Protein AF-A0A1Z4RNC1-F1 (afdb_monomer_lite)

Structure (mmCIF, N/CA/C/O backbone):
data_AF-A0A1Z4RNC1-F1
#
_entry.id   AF-A0A1Z4RNC1-F1
#
loop_
_atom_site.group_PDB
_atom_site.id
_atom_site.type_symbol
_atom_site.label_atom_id
_atom_site.label_alt_id
_atom_site.label_comp_id
_atom_site.label_asym_id
_atom_site.label_entity_id
_atom_site.label_seq_id
_atom_site.pdbx_PDB_ins_code
_atom_site.Cartn_x
_atom_site.Cartn_y
_atom_site.Cartn_z
_atom_site.occupancy
_atom_site.B_iso_or_equiv
_atom_site.auth_seq_id
_atom_site.auth_comp_id
_atom_site.auth_asym_id
_atom_site.auth_atom_id
_atom_site.pdbx_PDB_model_num
ATOM 1 N N . MET A 1 1 ? 7.134 10.593 -22.546 1.00 55.72 1 MET A N 1
ATOM 2 C CA . MET A 1 1 ? 6.999 10.115 -21.154 1.00 55.72 1 MET A CA 1
ATOM 3 C C . MET A 1 1 ? 7.869 8.887 -21.019 1.00 55.72 1 MET A C 1
ATOM 5 O O . MET A 1 1 ? 7.686 7.986 -21.822 1.00 55.72 1 MET A O 1
ATOM 9 N N . THR A 1 2 ? 8.815 8.852 -20.086 1.00 71.69 2 THR A N 1
ATOM 10 C CA . THR A 1 2 ? 9.610 7.640 -19.848 1.00 71.69 2 THR A CA 1
ATOM 11 C C . THR A 1 2 ? 8.917 6.781 -18.797 1.00 71.69 2 THR A C 1
ATOM 13 O O . THR A 1 2 ? 8.315 7.308 -17.857 1.00 71.69 2 THR A O 1
ATOM 16 N N . ALA A 1 3 ? 8.997 5.459 -18.948 1.00 84.75 3 ALA A N 1
ATOM 17 C CA . ALA A 1 3 ? 8.513 4.508 -17.950 1.00 84.75 3 ALA A CA 1
ATOM 18 C C . ALA A 1 3 ? 9.068 4.818 -16.542 1.00 84.75 3 ALA A C 1
ATOM 20 O O . ALA A 1 3 ? 8.353 4.710 -15.548 1.00 84.75 3 ALA A O 1
ATOM 21 N N . LEU A 1 4 ? 10.300 5.339 -16.474 1.00 86.44 4 LEU A N 1
ATOM 22 C CA . LEU A 1 4 ? 10.939 5.812 -15.248 1.00 86.44 4 LEU A CA 1
ATOM 23 C C . LEU A 1 4 ? 10.122 6.885 -14.504 1.00 86.44 4 LEU A C 1
ATOM 25 O O . LEU A 1 4 ? 9.945 6.787 -13.292 1.00 86.44 4 LEU A O 1
ATOM 29 N N . GLN A 1 5 ? 9.605 7.899 -15.206 1.00 84.44 5 GLN A N 1
ATOM 30 C CA . GLN A 1 5 ? 8.845 8.992 -14.581 1.00 84.44 5 GLN A CA 1
ATOM 31 C C . GLN A 1 5 ? 7.473 8.534 -14.080 1.00 84.44 5 GLN A C 1
ATOM 33 O O . GLN A 1 5 ? 7.016 8.989 -13.034 1.00 84.44 5 GLN A O 1
ATOM 38 N N . LEU A 1 6 ? 6.839 7.590 -14.780 1.00 90.00 6 LEU A N 1
ATOM 39 C CA . LEU A 1 6 ? 5.597 6.971 -14.318 1.00 90.00 6 LEU A CA 1
ATOM 40 C C . LEU A 1 6 ? 5.811 6.215 -12.999 1.00 90.00 6 LEU A C 1
ATOM 42 O O . LEU A 1 6 ? 5.040 6.385 -12.057 1.00 90.00 6 LEU A O 1
ATOM 46 N N . VAL A 1 7 ? 6.878 5.417 -12.910 1.00 92.38 7 VAL A N 1
ATOM 47 C CA . VAL A 1 7 ? 7.194 4.660 -11.690 1.00 92.38 7 VAL A CA 1
ATOM 48 C C . VAL A 1 7 ? 7.587 5.600 -10.546 1.00 92.38 7 VAL A C 1
ATOM 50 O O . VAL A 1 7 ? 7.142 5.402 -9.416 1.00 92.38 7 VAL A O 1
ATOM 53 N N . LYS A 1 8 ? 8.339 6.677 -10.825 1.00 91.38 8 LYS A N 1
ATOM 54 C CA . LYS A 1 8 ? 8.607 7.745 -9.841 1.00 91.38 8 LYS A CA 1
ATOM 55 C C . LYS A 1 8 ? 7.314 8.376 -9.326 1.00 91.38 8 LYS A C 1
ATOM 57 O O . LYS A 1 8 ? 7.165 8.536 -8.118 1.00 91.38 8 LYS A O 1
ATOM 62 N N . TYR A 1 9 ? 6.367 8.664 -10.214 1.00 91.25 9 TYR A N 1
ATOM 63 C CA . TYR A 1 9 ? 5.050 9.178 -9.846 1.00 91.25 9 TYR A CA 1
ATOM 64 C C . TYR A 1 9 ? 4.261 8.194 -8.966 1.00 91.25 9 TYR A C 1
ATOM 66 O O . TYR A 1 9 ? 3.687 8.609 -7.965 1.00 91.25 9 TYR A O 1
ATOM 74 N N . TRP A 1 10 ? 4.279 6.887 -9.240 1.00 93.69 10 TRP A N 1
ATOM 75 C CA . TRP A 1 10 ? 3.644 5.900 -8.351 1.00 93.69 10 TRP A CA 1
ATOM 76 C C . TRP A 1 10 ? 4.301 5.830 -6.967 1.00 93.69 10 TRP A C 1
ATOM 78 O O . TRP A 1 10 ? 3.616 5.689 -5.950 1.00 93.69 10 TRP A O 1
ATOM 88 N N . LEU A 1 11 ? 5.630 5.949 -6.912 1.00 93.56 11 LEU A N 1
ATOM 89 C CA . LEU A 1 11 ? 6.390 5.908 -5.664 1.00 93.56 11 LEU A CA 1
ATOM 90 C C . LEU A 1 11 ? 6.190 7.171 -4.815 1.00 93.56 11 LEU A C 1
ATOM 92 O O . LEU A 1 11 ? 5.953 7.052 -3.613 1.00 93.56 11 LEU A O 1
ATOM 96 N N . GLN A 1 12 ? 6.289 8.357 -5.421 1.00 92.44 12 GLN A N 1
ATOM 97 C CA . GLN A 1 12 ? 6.435 9.641 -4.718 1.00 92.44 12 GLN A CA 1
ATOM 98 C C . GLN A 1 12 ? 5.277 10.620 -4.940 1.00 92.44 12 GLN A C 1
ATOM 100 O O . GLN A 1 12 ? 5.100 11.536 -4.139 1.00 92.44 12 GLN A O 1
ATOM 105 N N . GLY A 1 13 ? 4.457 10.408 -5.967 1.00 89.25 13 GLY A N 1
ATOM 106 C CA . GLY A 1 13 ? 3.385 11.325 -6.339 1.00 89.25 13 GLY A CA 1
ATOM 107 C C . GLY A 1 13 ? 3.888 12.533 -7.113 1.00 89.25 13 GLY A C 1
ATOM 108 O O . GLY A 1 13 ? 4.988 12.532 -7.667 1.00 89.25 13 GLY A O 1
ATOM 109 N N . GLU A 1 14 ? 3.063 13.576 -7.161 1.00 83.06 14 GLU A N 1
ATOM 110 C CA . GLU A 1 14 ? 3.404 14.849 -7.789 1.00 83.06 14 GLU A CA 1
ATOM 111 C C . GLU A 1 14 ? 3.399 15.978 -6.749 1.00 83.06 14 GLU A C 1
ATOM 113 O O . GLU A 1 14 ? 2.433 16.157 -6.013 1.00 83.06 14 GLU A O 1
ATOM 118 N N . GLY A 1 15 ? 4.478 16.764 -6.699 1.00 75.69 15 GLY A N 1
ATOM 119 C CA . GLY A 1 15 ? 4.624 17.865 -5.743 1.00 75.69 15 GLY A CA 1
ATOM 120 C C . GLY A 1 15 ? 5.239 17.445 -4.405 1.00 75.69 15 GLY A C 1
ATOM 121 O O . GLY A 1 15 ? 5.969 16.462 -4.317 1.00 75.69 15 GLY A O 1
ATOM 122 N N . GLN A 1 16 ? 5.011 18.248 -3.362 1.00 70.25 16 GLN A N 1
ATOM 123 C CA . GLN A 1 16 ? 5.520 17.953 -2.021 1.00 70.25 16 GLN A CA 1
ATOM 124 C C . GLN A 1 16 ? 4.612 16.949 -1.313 1.00 70.25 16 GLN A C 1
ATOM 126 O O . GLN A 1 16 ? 3.403 17.157 -1.231 1.00 70.25 16 GLN A O 1
ATOM 131 N N . SER A 1 17 ? 5.210 15.900 -0.748 1.00 75.75 17 SER A N 1
ATOM 132 C CA . SER A 1 17 ? 4.499 14.944 0.097 1.00 75.75 17 SER A CA 1
ATOM 133 C C . SER A 1 17 ? 3.899 15.661 1.319 1.00 75.75 17 SER A C 1
ATOM 135 O O . SER A 1 17 ? 4.643 16.306 2.065 1.00 75.75 17 SER A O 1
ATOM 137 N N . PRO A 1 18 ? 2.576 15.584 1.542 1.00 81.69 18 PRO A N 1
ATOM 138 C CA . PRO A 1 18 ? 1.948 16.141 2.735 1.00 81.69 18 PRO A CA 1
ATOM 139 C C . PRO A 1 18 ? 2.459 15.436 3.999 1.00 81.69 18 PRO A C 1
ATOM 141 O O . PRO A 1 18 ? 2.830 14.263 3.973 1.00 81.69 18 PRO A O 1
ATOM 144 N N . ASP A 1 19 ? 2.434 16.141 5.133 1.00 87.06 19 ASP A N 1
ATOM 145 C CA . ASP A 1 19 ? 2.754 15.542 6.431 1.00 87.06 19 ASP A CA 1
ATOM 146 C C . ASP A 1 19 ? 1.786 14.378 6.719 1.00 87.06 19 ASP A C 1
ATOM 148 O O . ASP A 1 19 ? 0.560 14.540 6.685 1.00 87.06 19 ASP A O 1
ATOM 152 N N . ALA A 1 20 ? 2.338 13.203 7.036 1.00 90.00 20 ALA A N 1
ATOM 153 C CA . ALA A 1 20 ? 1.583 12.002 7.383 1.00 90.00 20 ALA A CA 1
ATOM 154 C C . ALA A 1 20 ? 0.563 12.259 8.502 1.00 90.00 20 ALA A C 1
ATOM 156 O O . ALA A 1 20 ? -0.515 11.659 8.518 1.00 90.00 20 ALA A O 1
ATOM 157 N N . LYS A 1 21 ? 0.859 13.198 9.408 1.00 89.69 21 LYS A N 1
ATOM 158 C CA . LYS A 1 21 ? -0.054 13.610 10.473 1.00 89.69 21 LYS A CA 1
ATOM 159 C C . LYS A 1 21 ? -1.316 14.288 9.939 1.00 89.69 21 LYS A C 1
ATOM 161 O O . LYS A 1 21 ? -2.395 14.044 10.469 1.00 89.69 21 LYS A O 1
ATOM 166 N N . ILE A 1 22 ? -1.212 15.086 8.876 1.00 90.75 22 ILE A N 1
ATOM 167 C CA . ILE A 1 22 ? -2.365 15.746 8.243 1.00 90.75 22 ILE A CA 1
ATOM 168 C C . ILE A 1 22 ? -3.268 14.697 7.586 1.00 90.75 22 ILE A C 1
ATOM 170 O O . ILE A 1 22 ? -4.489 14.731 7.758 1.00 90.75 22 ILE A O 1
ATOM 174 N N . ILE A 1 23 ? -2.673 13.728 6.881 1.00 91.88 23 ILE A N 1
ATOM 175 C CA . ILE A 1 23 ? -3.422 12.617 6.276 1.00 91.88 23 ILE A CA 1
ATOM 176 C C . ILE A 1 23 ? -4.114 11.788 7.368 1.00 91.88 23 ILE A C 1
ATOM 178 O O . ILE A 1 23 ? -5.298 11.463 7.241 1.00 91.88 23 ILE A O 1
ATOM 182 N N . LEU A 1 24 ? -3.402 11.484 8.460 1.00 93.12 24 LEU A N 1
ATOM 183 C CA . LEU A 1 24 ? -3.951 10.770 9.610 1.00 93.12 24 LEU A CA 1
ATOM 184 C C . LEU A 1 24 ? -5.123 11.532 10.237 1.00 93.12 24 LEU A C 1
ATOM 186 O O . LEU A 1 24 ? -6.170 10.941 10.476 1.00 93.12 24 LEU A O 1
ATOM 190 N N . GLU A 1 25 ? -4.991 12.835 10.481 1.00 90.44 25 GLU A N 1
ATOM 191 C CA . GLU A 1 25 ? -6.070 13.645 11.057 1.00 90.44 25 GLU A CA 1
ATOM 192 C C . GLU A 1 25 ? -7.312 13.666 10.159 1.00 90.44 25 GLU A C 1
ATOM 194 O O . GLU A 1 25 ? -8.425 13.490 10.660 1.00 90.44 25 GLU A O 1
ATOM 199 N N . ARG A 1 26 ? -7.138 13.782 8.835 1.00 90.31 26 ARG A N 1
ATOM 200 C CA . ARG A 1 26 ? -8.243 13.688 7.867 1.00 90.31 26 ARG A CA 1
ATOM 201 C C . ARG A 1 26 ? -8.970 12.346 7.954 1.00 90.31 26 ARG A C 1
ATOM 203 O O . ARG A 1 26 ? -10.198 12.323 7.879 1.00 90.31 26 ARG A O 1
ATOM 210 N N . PHE A 1 27 ? -8.229 11.252 8.117 1.00 91.94 27 PHE A N 1
ATOM 211 C CA . PHE A 1 27 ? -8.802 9.920 8.300 1.00 91.94 27 PHE A CA 1
ATOM 212 C C . PHE A 1 27 ? -9.536 9.793 9.642 1.00 91.94 27 PHE A C 1
ATOM 214 O O . PHE A 1 27 ? -10.703 9.412 9.682 1.00 91.94 27 PHE A O 1
ATOM 221 N N . LEU A 1 28 ? -8.893 10.177 10.747 1.00 89.44 28 LEU A N 1
ATOM 222 C CA . LEU A 1 28 ? -9.447 10.023 12.095 1.00 89.44 28 LEU A CA 1
ATOM 223 C C . LEU A 1 28 ? -10.694 10.879 12.344 1.00 89.44 28 LEU A C 1
ATOM 225 O O . LEU A 1 28 ? -11.532 10.494 13.157 1.00 89.44 28 LEU A O 1
ATOM 229 N N . ASN A 1 29 ? -10.870 11.990 11.626 1.00 84.81 29 ASN A N 1
ATOM 230 C CA . ASN A 1 29 ? -12.112 12.770 11.665 1.00 84.81 29 ASN A CA 1
ATOM 231 C C . ASN A 1 29 ? -13.338 11.973 11.169 1.00 84.81 29 ASN A C 1
ATOM 233 O O . ASN A 1 29 ? -14.467 12.349 11.464 1.00 84.81 29 ASN A O 1
ATOM 237 N N . GLN A 1 30 ? -13.139 10.870 10.435 1.00 81.00 30 GLN A N 1
ATOM 238 C CA . GLN A 1 30 ? -14.214 9.941 10.061 1.00 81.00 30 GLN A CA 1
ATOM 239 C C . GLN A 1 30 ? -14.538 8.945 11.186 1.00 81.00 30 GLN A C 1
ATOM 241 O O . GLN A 1 30 ? -15.647 8.421 11.252 1.00 81.00 30 GLN A O 1
ATOM 246 N N . TRP A 1 31 ? -13.576 8.672 12.070 1.00 82.44 31 TRP A N 1
ATOM 247 C CA . TRP A 1 31 ? -13.709 7.709 13.166 1.00 82.44 31 TRP A CA 1
ATOM 248 C C . TRP A 1 31 ? -14.204 8.333 14.466 1.00 82.44 31 TRP A C 1
ATOM 250 O O . TRP A 1 31 ? -14.882 7.660 15.246 1.00 82.44 31 TRP A O 1
ATOM 260 N N . TYR A 1 32 ? -13.873 9.602 14.702 1.00 78.38 32 TYR A N 1
ATOM 261 C CA . TYR A 1 32 ? -14.154 10.300 15.949 1.00 78.38 32 TYR A CA 1
ATOM 262 C C . TYR A 1 32 ? -14.983 11.559 15.708 1.00 78.38 32 TYR A C 1
ATOM 264 O O . TYR A 1 32 ? -14.636 12.395 14.878 1.00 78.38 32 TYR A O 1
ATOM 272 N N . THR A 1 33 ? -16.047 11.734 16.490 1.00 64.12 33 THR A N 1
ATOM 273 C CA . THR A 1 33 ? -16.729 13.027 16.632 1.00 64.12 33 THR A CA 1
ATOM 274 C C . THR A 1 33 ? -15.808 14.051 17.304 1.00 64.12 33 THR A C 1
ATOM 276 O O . THR A 1 33 ? -15.010 13.697 18.177 1.00 64.12 33 THR A O 1
ATOM 279 N N . GLU A 1 34 ? -15.910 15.321 16.893 1.00 55.25 34 GLU A N 1
ATOM 280 C CA . GLU A 1 34 ? -15.056 16.412 17.380 1.00 55.25 34 GLU A CA 1
ATOM 281 C C . GLU A 1 34 ? -14.965 16.437 18.918 1.00 55.25 34 GLU A C 1
ATOM 283 O O . GLU A 1 34 ? -15.974 16.492 19.618 1.00 55.25 34 GLU A O 1
ATOM 288 N N . GLY A 1 35 ? -13.732 16.389 19.439 1.00 57.12 35 GLY A N 1
ATOM 289 C CA . GLY A 1 35 ? -13.427 16.469 20.873 1.00 57.12 35 GLY A CA 1
ATOM 290 C C . GLY A 1 35 ? -13.174 15.136 21.589 1.00 57.12 35 GLY A C 1
ATOM 291 O O . GLY A 1 35 ? -12.641 15.162 22.694 1.00 57.12 35 GLY A O 1
ATOM 292 N N . ASP A 1 36 ? -13.464 13.986 20.969 1.00 60.06 36 ASP A N 1
ATOM 293 C CA . ASP A 1 36 ? -13.502 12.684 21.664 1.00 60.06 36 ASP A CA 1
ATOM 294 C C . ASP A 1 36 ? -12.390 11.695 21.247 1.00 60.06 36 ASP A C 1
ATOM 296 O O . ASP A 1 36 ? -12.543 10.478 21.333 1.00 60.06 36 ASP A O 1
ATOM 300 N N . LYS A 1 37 ? -11.240 12.196 20.770 1.00 60.41 37 LYS A N 1
ATOM 301 C CA . LYS A 1 37 ? -10.171 11.354 20.182 1.00 60.41 37 LYS A CA 1
ATOM 302 C C . LYS A 1 37 ? -9.629 10.270 21.133 1.00 60.41 37 LYS A C 1
ATOM 304 O O . LYS A 1 37 ? -9.205 9.224 20.660 1.00 60.41 37 LYS A O 1
ATOM 309 N N . GLN A 1 38 ? -9.667 10.489 22.452 1.00 58.97 38 GLN A N 1
ATOM 310 C CA . GLN A 1 38 ? -9.172 9.519 23.442 1.00 58.97 38 GLN A CA 1
ATOM 311 C C . GLN A 1 38 ? -10.195 8.445 23.846 1.00 58.97 38 GLN A C 1
ATOM 313 O O . GLN A 1 38 ? -9.787 7.355 24.241 1.00 58.97 38 GLN A O 1
ATOM 318 N N . GLU A 1 39 ? -11.504 8.711 23.760 1.00 72.25 39 GLU A N 1
ATOM 319 C CA . GLU A 1 39 ? -12.543 7.741 24.153 1.00 72.25 39 GLU A CA 1
ATOM 320 C C . GLU A 1 39 ? -13.429 7.286 22.991 1.00 72.25 39 GLU A C 1
ATOM 322 O O . GLU A 1 39 ? -14.302 6.438 23.174 1.00 72.25 39 GLU A O 1
ATOM 327 N N . GLY A 1 40 ? -13.179 7.771 21.776 1.00 81.00 40 GLY A N 1
ATOM 328 C CA . GLY A 1 40 ? -14.086 7.597 20.650 1.00 81.00 40 GLY A CA 1
ATOM 329 C C . GLY A 1 40 ? -14.390 6.141 20.288 1.00 81.00 40 GLY A C 1
ATOM 330 O O . GLY A 1 40 ? -15.543 5.822 20.012 1.00 81.00 40 GLY A O 1
ATOM 331 N N . LEU A 1 41 ? -13.419 5.218 20.369 1.00 87.50 41 LEU A N 1
ATOM 332 C CA . LEU A 1 41 ? -13.685 3.786 20.133 1.00 87.50 41 LEU A CA 1
ATOM 333 C C . LEU A 1 41 ? -14.492 3.140 21.269 1.00 87.50 41 LEU A C 1
ATOM 335 O O . LEU A 1 41 ? -15.419 2.375 20.996 1.00 87.50 41 LEU A O 1
ATOM 339 N N . ILE A 1 42 ? -14.188 3.479 22.530 1.00 90.44 42 ILE A N 1
ATOM 340 C CA . ILE A 1 42 ? -14.974 3.025 23.689 1.00 90.44 42 ILE A CA 1
ATOM 341 C C . ILE A 1 42 ? -16.415 3.522 23.547 1.00 90.44 42 ILE A C 1
ATOM 343 O O . ILE A 1 42 ? -17.360 2.761 23.756 1.00 90.44 42 ILE A O 1
ATOM 347 N N . ASN A 1 43 ? -16.595 4.789 23.177 1.00 89.12 43 ASN A N 1
ATOM 348 C CA . ASN A 1 43 ? -17.903 5.411 23.027 1.00 89.12 43 ASN A CA 1
ATOM 349 C C . ASN A 1 43 ? -18.670 4.839 21.833 1.00 89.12 43 ASN A C 1
ATOM 351 O O . ASN A 1 43 ? -19.859 4.553 21.976 1.00 89.12 43 ASN A O 1
ATOM 355 N N . LYS A 1 44 ? -17.997 4.549 20.714 1.00 89.88 44 LYS A N 1
ATOM 356 C CA . LYS A 1 44 ? -18.593 3.847 19.567 1.00 89.88 44 LYS A CA 1
ATOM 357 C C . LYS A 1 44 ? -19.104 2.458 19.965 1.00 89.88 44 LYS A C 1
ATOM 359 O O . LYS A 1 44 ? -20.260 2.135 19.696 1.00 89.88 44 LYS A O 1
ATOM 364 N N . LEU A 1 45 ? -18.309 1.671 20.698 1.00 92.81 45 LEU A N 1
ATOM 365 C CA . LEU A 1 45 ? -18.734 0.356 21.201 1.00 92.81 45 LEU A CA 1
ATOM 366 C C . LEU A 1 45 ? -19.870 0.464 22.230 1.00 92.81 45 LEU A C 1
ATOM 368 O O . LEU A 1 45 ? -20.833 -0.305 22.178 1.00 92.81 45 LEU A O 1
ATOM 372 N N . ARG A 1 46 ? -19.808 1.451 23.130 1.00 92.75 46 ARG A N 1
ATOM 373 C CA . ARG A 1 46 ? -20.853 1.737 24.127 1.00 92.75 46 ARG A CA 1
ATOM 374 C C . ARG A 1 46 ? -22.191 2.055 23.464 1.00 92.75 46 ARG A C 1
ATOM 376 O O . ARG A 1 46 ? -23.218 1.561 23.917 1.00 92.75 46 ARG A O 1
ATOM 383 N N . GLN A 1 47 ? -22.176 2.880 22.418 1.00 89.75 47 GLN A N 1
ATOM 384 C CA . GLN A 1 47 ? -23.369 3.299 21.678 1.00 89.75 47 GLN A CA 1
ATOM 385 C C . GLN A 1 47 ? -23.943 2.169 20.819 1.00 89.75 47 GLN A C 1
ATOM 387 O O . GLN A 1 47 ? -25.160 2.015 20.759 1.00 89.75 47 GLN A O 1
ATOM 392 N N . ALA A 1 48 ? -23.084 1.348 20.208 1.00 89.88 48 ALA A N 1
ATOM 393 C CA . ALA A 1 48 ? -23.507 0.173 19.447 1.00 89.88 48 ALA A CA 1
ATOM 394 C C . ALA A 1 48 ? -24.098 -0.938 20.339 1.00 89.88 48 ALA A C 1
ATOM 396 O O . ALA A 1 48 ? -24.891 -1.758 19.877 1.00 89.88 48 ALA A O 1
ATOM 397 N N . THR A 1 49 ? -23.747 -0.959 21.629 1.00 92.31 49 THR A N 1
ATOM 398 C CA . THR A 1 49 ? -24.261 -1.935 22.596 1.00 92.31 49 THR A CA 1
ATOM 399 C C . THR A 1 49 ? -25.674 -1.560 23.052 1.00 92.31 49 THR A C 1
ATOM 401 O O . THR A 1 49 ? -25.873 -0.734 23.948 1.00 92.31 49 THR A O 1
ATOM 404 N N . THR A 1 50 ? -26.673 -2.220 22.472 1.00 90.44 50 THR A N 1
ATOM 405 C CA . THR A 1 50 ? -28.093 -2.032 22.803 1.00 90.44 50 THR A CA 1
ATOM 406 C C . THR A 1 50 ? -28.759 -3.355 23.172 1.00 90.44 50 THR A C 1
ATOM 408 O O . THR A 1 50 ? -28.287 -4.425 22.799 1.00 90.44 50 THR A O 1
ATOM 411 N N . ASP A 1 51 ? -29.839 -3.286 23.949 1.00 86.94 51 ASP A N 1
ATOM 412 C CA . ASP A 1 51 ? -30.763 -4.399 24.201 1.00 86.94 51 ASP A CA 1
ATOM 413 C C . ASP A 1 51 ? -32.161 -3.947 23.754 1.00 86.94 51 ASP A C 1
ATOM 415 O O . ASP A 1 51 ? -32.816 -3.122 24.408 1.00 86.94 51 ASP A O 1
ATOM 419 N N . GLY A 1 52 ? -32.564 -4.371 22.552 1.00 84.25 52 GLY A N 1
ATOM 420 C CA . GLY A 1 52 ? -33.683 -3.770 21.825 1.00 84.25 52 GLY A CA 1
ATOM 421 C C . GLY A 1 52 ? -33.425 -2.286 21.537 1.00 84.25 52 GLY A C 1
ATOM 422 O O . GLY A 1 52 ? -32.442 -1.934 20.899 1.00 84.25 52 GLY A O 1
ATOM 423 N N . ASN A 1 53 ? -34.285 -1.401 22.052 1.00 83.44 53 ASN A N 1
ATOM 424 C CA . ASN A 1 53 ? -34.167 0.055 21.859 1.00 83.44 53 ASN A CA 1
ATOM 425 C C . ASN A 1 53 ? -33.527 0.786 23.056 1.00 83.44 53 ASN A C 1
ATOM 427 O O . ASN A 1 53 ? -33.623 2.010 23.157 1.00 83.44 53 ASN A O 1
ATOM 431 N N . LYS A 1 54 ? -32.934 0.062 24.015 1.00 90.25 54 LYS A N 1
ATOM 432 C CA . LYS A 1 54 ? -32.378 0.651 25.244 1.00 90.25 54 LYS A CA 1
ATOM 433 C C . LYS A 1 54 ? -30.856 0.561 25.261 1.00 90.25 54 LYS A C 1
ATOM 435 O O . LYS A 1 54 ? -30.281 -0.477 24.947 1.00 90.25 54 LYS A O 1
ATOM 440 N N . THR A 1 55 ? -30.214 1.640 25.701 1.00 92.50 55 THR A N 1
ATOM 441 C CA . THR A 1 55 ? -28.789 1.645 26.054 1.00 92.50 55 THR A CA 1
ATOM 442 C C . THR A 1 55 ? -28.597 1.102 27.468 1.00 92.50 55 THR A C 1
ATOM 444 O O . THR A 1 55 ? -29.508 1.184 28.299 1.00 92.50 55 THR A O 1
ATOM 447 N N . PHE A 1 56 ? -27.395 0.607 27.774 1.00 93.62 56 PHE A N 1
ATOM 448 C CA . PHE A 1 56 ? -27.053 0.139 29.120 1.00 93.62 56 PHE A CA 1
ATOM 449 C C . PHE A 1 56 ? -27.320 1.208 30.192 1.00 93.62 56 PHE A C 1
ATOM 451 O O . PHE A 1 56 ? -27.963 0.925 31.200 1.00 93.62 56 PHE A O 1
ATOM 458 N N . SER A 1 57 ? -26.902 2.455 29.942 1.00 92.12 57 SER A N 1
ATOM 459 C CA . SER A 1 57 ? -27.104 3.573 30.875 1.00 92.12 57 SER A CA 1
ATOM 460 C C . SER A 1 57 ? -28.589 3.828 31.158 1.00 92.12 57 SER A C 1
ATOM 462 O O . SER A 1 57 ? -28.983 3.964 32.315 1.00 92.12 57 SER A O 1
ATOM 464 N N . ASN A 1 58 ? -29.430 3.818 30.116 1.00 92.56 58 ASN A N 1
ATOM 465 C CA . ASN A 1 58 ? -30.873 4.034 30.254 1.00 92.56 58 ASN A CA 1
ATOM 466 C C . ASN A 1 58 ? -31.563 2.860 30.957 1.00 92.56 58 ASN A C 1
ATOM 468 O O . ASN A 1 58 ? -32.478 3.064 31.753 1.00 92.56 58 ASN A O 1
ATOM 472 N N . ALA A 1 59 ? -31.141 1.627 30.674 1.00 92.94 59 ALA A N 1
ATOM 473 C CA . ALA A 1 59 ? -31.677 0.442 31.332 1.00 92.94 59 ALA A CA 1
ATOM 474 C C . ALA A 1 59 ? -31.306 0.404 32.821 1.00 92.94 59 ALA A C 1
ATOM 476 O O . ALA A 1 59 ? -32.167 0.135 33.660 1.00 92.94 59 ALA A O 1
ATOM 477 N N . LEU A 1 60 ? -30.052 0.725 33.148 1.00 94.31 60 LEU A N 1
ATOM 478 C CA . LEU A 1 60 ? -29.544 0.748 34.515 1.00 94.31 60 LEU A CA 1
ATOM 479 C C . LEU A 1 60 ? -30.193 1.866 35.345 1.00 94.31 60 LEU A C 1
ATOM 481 O O . LEU A 1 60 ? -30.631 1.618 36.468 1.00 94.31 60 LEU A O 1
ATOM 485 N N . SER A 1 61 ? -30.330 3.072 34.784 1.00 93.69 61 SER A N 1
ATOM 486 C CA . SER A 1 61 ? -31.008 4.187 35.457 1.00 93.69 61 SER A CA 1
ATOM 487 C C . SER A 1 61 ? -32.498 3.917 35.662 1.00 93.69 61 SER A C 1
ATOM 489 O O . SER A 1 61 ? -33.016 4.165 36.747 1.00 93.69 61 SER A O 1
ATOM 491 N N . SER A 1 62 ? -33.177 3.332 34.670 1.00 93.56 62 SER A N 1
ATOM 492 C CA . SER A 1 62 ? -34.588 2.940 34.795 1.00 93.56 62 SER A CA 1
ATOM 493 C C . SER A 1 62 ? -34.792 1.902 35.898 1.00 93.56 62 SER A C 1
ATOM 495 O O . SER A 1 62 ? -35.726 2.025 36.689 1.00 93.56 62 SER A O 1
ATOM 497 N N . TRP A 1 63 ? -33.913 0.896 35.979 1.00 94.50 63 TRP A N 1
ATOM 498 C CA . TRP A 1 63 ? -33.946 -0.101 37.050 1.00 94.50 63 TRP A CA 1
ATOM 499 C C . TRP A 1 63 ? -33.744 0.541 38.425 1.00 94.50 63 TRP A C 1
ATOM 501 O O . TRP A 1 63 ? -34.553 0.325 39.329 1.00 94.50 63 TRP A O 1
ATOM 511 N N . ARG A 1 64 ? -32.710 1.377 38.564 1.00 93.69 64 ARG A N 1
ATOM 512 C CA . ARG A 1 64 ? -32.410 2.081 39.812 1.00 93.69 64 ARG A CA 1
ATOM 513 C C . ARG A 1 64 ? -33.587 2.947 40.267 1.00 93.69 64 ARG A C 1
ATOM 515 O O . ARG A 1 64 ? -34.023 2.817 41.405 1.00 93.69 64 ARG A O 1
ATOM 522 N N . ASN A 1 65 ? -34.129 3.777 39.377 1.00 92.88 65 ASN A N 1
ATOM 523 C CA . ASN A 1 65 ? -35.242 4.675 39.691 1.00 92.88 65 ASN A CA 1
ATOM 524 C C . ASN A 1 65 ? -36.508 3.897 40.075 1.00 92.88 65 ASN A C 1
ATOM 526 O O . ASN A 1 65 ? -37.221 4.294 40.991 1.00 92.88 65 ASN A O 1
ATOM 530 N N . SER A 1 66 ? -36.777 2.763 39.416 1.00 92.44 66 SER A N 1
ATOM 531 C CA . SER A 1 66 ? -37.911 1.900 39.765 1.00 92.44 66 SER A CA 1
ATOM 532 C C . SER A 1 66 ? -37.797 1.355 41.190 1.00 92.44 66 SER A C 1
ATOM 534 O O . SER A 1 66 ? -38.797 1.315 41.909 1.00 92.44 66 SER A O 1
ATOM 536 N N . LEU A 1 67 ? -36.596 0.945 41.610 1.00 90.38 67 LEU A N 1
ATOM 537 C CA . LEU A 1 67 ? -36.364 0.469 42.972 1.00 90.38 67 LEU A CA 1
ATOM 538 C C . LEU A 1 67 ? -36.399 1.606 43.999 1.00 90.38 67 LEU A C 1
ATOM 540 O O . LEU A 1 67 ? -36.997 1.438 45.055 1.00 90.38 67 LEU A O 1
ATOM 544 N N . GLU A 1 68 ? -35.809 2.765 43.698 1.00 89.50 68 GLU A N 1
ATOM 545 C CA . GLU A 1 68 ? -35.823 3.934 44.593 1.00 89.50 68 GLU A CA 1
ATOM 546 C C . GLU A 1 68 ? -37.242 4.482 44.820 1.00 89.50 68 GLU A C 1
ATOM 548 O O . GLU A 1 68 ? -37.574 4.853 45.948 1.00 89.50 68 GLU A O 1
ATOM 553 N N . ASN A 1 69 ? -38.089 4.474 43.784 1.00 88.88 69 ASN A N 1
ATOM 554 C CA . ASN A 1 69 ? -39.507 4.823 43.900 1.00 88.88 69 ASN A CA 1
ATOM 555 C C . ASN A 1 69 ? -40.256 3.805 44.754 1.00 88.88 69 ASN A C 1
ATOM 557 O O . ASN A 1 69 ? -40.965 4.205 45.671 1.00 88.88 69 ASN A O 1
ATOM 561 N N . SER A 1 70 ? -40.021 2.508 44.511 1.00 85.75 70 SER A N 1
ATOM 562 C CA . SER A 1 70 ? -40.595 1.453 45.349 1.00 85.75 70 SER A CA 1
ATOM 563 C C . SER A 1 70 ? -40.214 1.702 46.811 1.00 85.75 70 SER A C 1
ATOM 565 O O . SER A 1 70 ? -41.108 1.791 47.638 1.00 85.75 70 SER A O 1
ATOM 567 N N . ILE A 1 71 ? -38.927 1.944 47.117 1.00 85.81 71 ILE A N 1
ATOM 568 C CA . ILE A 1 71 ? -38.412 2.276 48.466 1.00 85.81 71 ILE A CA 1
ATOM 569 C C . ILE A 1 71 ? -39.183 3.389 49.163 1.00 85.81 71 ILE A C 1
ATOM 571 O O . ILE A 1 71 ? -39.414 3.315 50.371 1.00 85.81 71 ILE A O 1
ATOM 575 N N . ALA A 1 72 ? -39.556 4.436 48.434 1.00 83.31 72 ALA A N 1
ATOM 576 C CA . ALA A 1 72 ? -40.239 5.580 49.020 1.00 83.31 72 ALA A CA 1
ATOM 577 C C . ALA A 1 72 ? -41.655 5.242 49.524 1.00 83.31 72 ALA A C 1
ATOM 579 O O . ALA A 1 72 ? -42.130 5.908 50.442 1.00 83.31 72 ALA A O 1
ATOM 580 N N . GLU A 1 73 ? -42.296 4.212 48.968 1.00 82.12 73 GLU A N 1
ATOM 581 C CA . GLU A 1 73 ? -43.688 3.835 49.246 1.00 82.12 73 GLU A CA 1
ATOM 582 C C . GLU A 1 73 ? -43.848 2.915 50.477 1.00 82.12 73 GLU A C 1
ATOM 584 O O . GLU A 1 73 ? -44.969 2.594 50.862 1.00 82.12 73 GLU A O 1
ATOM 589 N N . TRP A 1 74 ? -42.757 2.484 51.127 1.00 78.69 74 TRP A N 1
ATOM 590 C CA . TRP A 1 74 ? -42.827 1.511 52.231 1.00 78.69 74 TRP A CA 1
ATOM 591 C C . TRP A 1 74 ? -43.215 2.173 53.545 1.00 78.69 74 TRP A C 1
ATOM 593 O O . TRP A 1 74 ? -42.514 3.080 53.992 1.00 78.69 74 TRP A O 1
ATOM 603 N N . GLU A 1 75 ? -44.257 1.675 54.218 1.00 72.62 75 GLU A N 1
ATOM 604 C CA . GLU A 1 75 ? -44.688 2.191 55.528 1.00 72.62 75 GLU A CA 1
ATOM 605 C C . GLU A 1 75 ? -44.881 1.103 56.597 1.00 72.62 75 GLU A C 1
ATOM 607 O O . GLU A 1 75 ? -44.617 1.348 57.784 1.00 72.62 75 GLU A O 1
ATOM 612 N N . THR A 1 76 ? -45.311 -0.108 56.225 1.00 77.19 76 THR A N 1
ATOM 613 C CA . THR A 1 76 ? -45.623 -1.173 57.193 1.00 77.19 76 THR A CA 1
ATOM 614 C C . THR A 1 76 ? -44.474 -2.170 57.383 1.00 77.19 76 THR A C 1
ATOM 616 O O . THR A 1 76 ? -43.419 -2.087 56.760 1.00 77.19 76 THR A O 1
ATOM 619 N N . LYS A 1 77 ? -44.607 -3.080 58.359 1.00 74.81 77 LYS A N 1
ATOM 620 C CA . LYS A 1 77 ? -43.620 -4.155 58.583 1.00 74.81 77 LYS A CA 1
ATOM 621 C C . LYS A 1 77 ? -43.686 -5.212 57.470 1.00 74.81 77 LYS A C 1
ATOM 623 O O . LYS A 1 77 ? -42.655 -5.660 56.992 1.00 74.81 77 LYS A O 1
ATOM 628 N N . GLU A 1 78 ? -44.896 -5.553 57.041 1.00 78.19 78 GLU A N 1
ATOM 629 C CA . GLU A 1 78 ? -45.145 -6.534 55.982 1.00 78.19 78 GLU A CA 1
ATOM 630 C C . GLU A 1 78 ? -44.642 -6.031 54.618 1.00 78.19 78 GLU A C 1
ATOM 632 O O . GLU A 1 78 ? -44.028 -6.792 53.870 1.00 78.19 78 GLU A O 1
ATOM 637 N N . ASP A 1 79 ? -44.778 -4.724 54.346 1.00 77.44 79 ASP A N 1
ATOM 638 C CA . ASP A 1 79 ? -44.180 -4.089 53.161 1.00 77.44 79 ASP A CA 1
ATOM 639 C C . ASP A 1 79 ? -42.658 -4.244 53.153 1.00 77.44 79 ASP A C 1
ATOM 641 O O . ASP A 1 79 ? -42.074 -4.536 52.115 1.00 77.44 79 ASP A O 1
ATOM 645 N N . ARG A 1 80 ? -42.006 -4.088 54.314 1.00 75.81 80 ARG A N 1
ATOM 646 C CA . ARG A 1 80 ? -40.546 -4.197 54.441 1.00 75.81 80 ARG A CA 1
ATOM 647 C C . ARG A 1 80 ? -40.052 -5.622 54.205 1.00 75.81 80 ARG A C 1
ATOM 649 O O . ARG A 1 80 ? -39.127 -5.808 53.420 1.00 75.81 80 ARG A O 1
ATOM 656 N N . GLU A 1 81 ? -40.683 -6.624 54.815 1.00 78.75 81 GLU A N 1
ATOM 657 C CA . GLU A 1 81 ? -40.287 -8.034 54.666 1.00 78.75 81 GLU A CA 1
ATOM 658 C C . GLU A 1 81 ? -40.437 -8.532 53.213 1.00 78.75 81 GLU A C 1
ATOM 660 O O . GLU A 1 81 ? -39.501 -9.114 52.655 1.00 78.75 81 GLU A O 1
ATOM 665 N N . ASN A 1 82 ? -41.568 -8.241 52.555 1.00 81.19 82 ASN A N 1
ATOM 666 C CA . ASN A 1 82 ? -41.815 -8.648 51.160 1.00 81.19 82 ASN A CA 1
ATOM 667 C C . ASN A 1 82 ? -40.782 -8.082 50.184 1.00 81.19 82 ASN A C 1
ATOM 669 O O . ASN A 1 82 ? -40.395 -8.699 49.188 1.00 81.19 82 ASN A O 1
ATOM 673 N N . ILE A 1 83 ? -40.322 -6.883 50.477 1.00 77.31 83 ILE A N 1
ATOM 674 C CA . ILE A 1 83 ? -39.505 -6.117 49.566 1.00 77.31 83 ILE A CA 1
ATOM 675 C C . ILE A 1 83 ? -38.021 -6.364 49.769 1.00 77.31 83 ILE A C 1
ATOM 677 O O . ILE A 1 83 ? -37.278 -6.309 48.793 1.00 77.31 83 ILE A O 1
ATOM 681 N N . ILE A 1 84 ? -37.576 -6.703 50.978 1.00 80.69 84 ILE A N 1
ATOM 682 C CA . ILE A 1 84 ? -36.228 -7.244 51.190 1.00 80.69 84 ILE A CA 1
ATOM 683 C C . ILE A 1 84 ? -36.037 -8.475 50.288 1.00 80.69 84 ILE A C 1
ATOM 685 O O . ILE A 1 84 ? -35.058 -8.558 49.544 1.00 80.69 84 ILE A O 1
ATOM 689 N N . ALA A 1 85 ? -37.019 -9.382 50.245 1.00 82.00 85 ALA A N 1
ATOM 690 C CA . ALA A 1 85 ? -36.985 -10.532 49.341 1.00 82.00 85 ALA A CA 1
ATOM 691 C C . ALA A 1 85 ? -36.993 -10.119 47.853 1.00 82.00 85 ALA A C 1
ATOM 693 O O . ALA A 1 85 ? -36.260 -10.691 47.037 1.00 82.00 85 ALA A O 1
ATOM 694 N N . GLN A 1 86 ? -37.777 -9.098 47.489 1.00 86.50 86 GLN A N 1
ATOM 695 C CA . GLN A 1 86 ? -37.826 -8.576 46.121 1.00 86.50 86 GLN A CA 1
ATOM 696 C C . GLN A 1 86 ? -36.506 -7.910 45.696 1.00 86.50 86 GLN A C 1
ATOM 698 O O . GLN A 1 86 ? -36.046 -8.137 44.576 1.00 86.50 86 GLN A O 1
ATOM 703 N N . LEU A 1 87 ? -35.879 -7.125 46.573 1.00 86.12 87 LEU A N 1
ATOM 704 C CA . LEU A 1 87 ? -34.598 -6.460 46.342 1.00 86.12 87 LEU A CA 1
ATOM 705 C C . LEU A 1 87 ? -33.483 -7.473 46.117 1.00 86.12 87 LEU A C 1
ATOM 707 O O . LEU A 1 87 ? -32.773 -7.358 45.120 1.00 86.12 87 LEU A O 1
ATOM 711 N N . ALA A 1 88 ? -33.376 -8.489 46.979 1.00 87.25 88 ALA A N 1
ATOM 712 C CA . ALA A 1 88 ? -32.392 -9.561 46.839 1.00 87.25 88 ALA A CA 1
ATOM 713 C C . ALA A 1 88 ? -32.466 -10.204 45.445 1.00 87.25 88 ALA A C 1
ATOM 715 O O . ALA A 1 88 ? -31.465 -10.342 44.735 1.00 87.25 88 ALA A O 1
ATOM 716 N N . ARG A 1 89 ? -33.691 -10.543 45.023 1.00 90.38 89 ARG A N 1
ATOM 717 C CA . ARG A 1 89 ? -33.961 -11.132 43.713 1.00 90.38 89 ARG A CA 1
ATOM 718 C C . ARG A 1 89 ? -33.605 -10.175 42.574 1.00 90.38 89 ARG A C 1
ATOM 720 O O . ARG A 1 89 ? -32.888 -10.577 41.661 1.00 90.38 89 ARG A O 1
ATOM 727 N N . GLN A 1 90 ? -34.067 -8.925 42.621 1.00 91.31 90 GLN A N 1
ATOM 728 C CA . GLN A 1 90 ? -33.830 -7.955 41.547 1.00 91.31 90 GLN A CA 1
ATOM 729 C C . GLN A 1 90 ? -32.355 -7.563 41.411 1.00 91.31 90 GLN A C 1
ATOM 731 O O . GLN A 1 90 ? -31.866 -7.444 40.288 1.00 91.31 90 GLN A O 1
ATOM 736 N N . ILE A 1 91 ? -31.635 -7.398 42.524 1.00 91.44 91 ILE A N 1
ATOM 737 C CA . ILE A 1 91 ? -30.187 -7.141 42.545 1.00 91.44 91 ILE A CA 1
ATOM 738 C C . ILE A 1 91 ? -29.449 -8.271 41.826 1.00 91.44 91 ILE A C 1
ATOM 740 O O . ILE A 1 91 ? -28.676 -8.018 40.899 1.00 91.44 91 ILE A O 1
ATOM 744 N N . LYS A 1 92 ? -29.742 -9.524 42.195 1.00 90.81 92 LYS A N 1
ATOM 745 C CA . LYS A 1 92 ? -29.119 -10.704 41.587 1.00 90.81 92 LYS A CA 1
ATOM 746 C C . LYS A 1 92 ? -29.466 -10.840 40.104 1.00 90.81 92 LYS A C 1
ATOM 748 O O . LYS A 1 92 ? -28.583 -11.105 39.290 1.00 90.81 92 LYS A O 1
ATOM 753 N N . GLU A 1 93 ? -30.730 -10.641 39.734 1.00 91.69 93 GLU A N 1
ATOM 754 C CA . GLU A 1 93 ? -31.188 -10.701 38.341 1.00 91.69 93 GLU A CA 1
ATOM 755 C C . GLU A 1 93 ? -30.530 -9.631 37.463 1.00 91.69 93 GLU A C 1
ATOM 757 O O . GLU A 1 93 ? -30.095 -9.946 36.355 1.00 91.69 93 GLU A O 1
ATOM 762 N N . GLN A 1 94 ? -30.415 -8.382 37.931 1.00 92.50 94 GLN A N 1
ATOM 763 C CA . GLN A 1 94 ? -29.737 -7.346 37.147 1.00 92.50 94 GLN A CA 1
ATOM 764 C C . GLN A 1 94 ? -28.234 -7.567 37.069 1.00 92.50 94 GLN A C 1
ATOM 766 O O . GLN A 1 94 ? -27.660 -7.391 35.996 1.00 92.50 94 GLN A O 1
ATOM 771 N N . PHE A 1 95 ? -27.589 -7.987 38.156 1.00 93.50 95 PHE A N 1
ATOM 772 C CA . PHE A 1 95 ? -26.152 -8.227 38.123 1.00 93.50 95 PHE A CA 1
ATOM 773 C C . PHE A 1 95 ? -25.765 -9.387 37.201 1.00 93.50 95 PHE A C 1
ATOM 775 O O . PHE A 1 95 ? -24.785 -9.286 36.466 1.00 93.50 95 PHE A O 1
ATOM 782 N N . ARG A 1 96 ? -26.583 -10.447 37.132 1.00 91.81 96 ARG A N 1
ATOM 783 C CA . ARG A 1 96 ? -26.391 -11.545 36.165 1.00 91.81 96 ARG A CA 1
ATOM 784 C C . ARG A 1 96 ? -26.292 -11.062 34.716 1.00 91.81 96 ARG A C 1
ATOM 786 O O . ARG A 1 96 ? -25.604 -11.686 33.916 1.00 91.81 96 ARG A O 1
ATOM 793 N N . LYS A 1 97 ? -26.911 -9.928 34.364 1.00 93.38 97 LYS A N 1
ATOM 794 C CA . LYS A 1 97 ? -26.823 -9.349 33.010 1.00 93.38 97 LYS A CA 1
ATOM 795 C C . LYS A 1 97 ? -25.444 -8.786 32.663 1.00 93.38 97 LYS A C 1
ATOM 797 O O . LYS A 1 97 ? -25.178 -8.580 31.481 1.00 93.38 97 LYS A O 1
ATOM 802 N N . VAL A 1 98 ? -24.585 -8.560 33.656 1.00 93.62 98 VAL A N 1
ATOM 803 C CA . VAL A 1 98 ? -23.188 -8.121 33.499 1.00 93.62 98 VAL A CA 1
ATOM 804 C C . VAL A 1 98 ? -22.193 -9.141 34.068 1.00 93.62 98 VAL A C 1
ATOM 806 O O . VAL A 1 98 ? -21.056 -8.796 34.383 1.00 93.62 98 VAL A O 1
ATOM 809 N N . GLN A 1 99 ? -22.610 -10.402 34.211 1.00 90.94 99 GLN A N 1
ATOM 810 C CA . GLN A 1 99 ? -21.740 -11.474 34.683 1.00 90.94 99 GLN A CA 1
ATOM 811 C C . GLN A 1 99 ? -20.926 -12.061 33.516 1.00 90.94 99 GLN A C 1
ATOM 813 O O . GLN A 1 99 ? -21.498 -12.352 32.455 1.00 90.94 99 GLN A O 1
ATOM 818 N N . PRO A 1 100 ? -19.602 -12.246 33.673 1.00 87.31 100 PRO A N 1
ATOM 819 C CA . PRO A 1 100 ? -18.791 -12.909 32.662 1.00 87.31 100 PRO A CA 1
ATOM 820 C C . PRO A 1 100 ? -19.209 -14.377 32.510 1.00 87.31 100 PRO A C 1
ATOM 822 O O . PRO A 1 100 ? -19.603 -15.030 33.470 1.00 87.31 100 PRO A O 1
ATOM 825 N N . GLY A 1 101 ? -19.084 -14.896 31.291 1.00 84.62 101 GLY A N 1
ATOM 826 C CA . GLY A 1 101 ? -19.363 -16.292 30.965 1.00 84.62 101 GLY A CA 1
ATOM 827 C C . GLY A 1 101 ? -18.579 -16.730 29.732 1.00 84.62 101 GLY A C 1
ATOM 828 O O . GLY A 1 101 ? -18.271 -15.911 28.848 1.00 84.62 101 GLY A O 1
ATOM 829 N N . GLU A 1 102 ? -18.237 -18.016 29.685 1.00 79.69 102 GLU A N 1
ATOM 830 C CA . GLU A 1 102 ? -17.443 -18.613 28.604 1.00 79.69 102 GLU A CA 1
ATOM 831 C C . GLU A 1 102 ? -18.219 -18.618 27.282 1.00 79.69 102 GLU A C 1
ATOM 833 O O . GLU A 1 102 ? -17.678 -18.253 26.240 1.00 79.69 102 GLU A O 1
ATOM 838 N N . ASN A 1 103 ? -19.520 -18.901 27.336 1.00 80.44 103 ASN A N 1
ATOM 839 C CA . ASN A 1 103 ? -20.418 -18.988 26.182 1.00 80.44 103 ASN A CA 1
ATOM 840 C C . ASN A 1 103 ? -21.600 -18.008 26.294 1.00 80.44 103 ASN A C 1
ATOM 842 O O . ASN A 1 103 ? -21.878 -17.467 27.363 1.00 80.44 103 ASN A O 1
ATOM 846 N N . ASP A 1 104 ? -22.291 -17.758 25.181 1.00 78.25 104 ASP A N 1
ATOM 847 C CA . ASP A 1 104 ? -23.362 -16.749 25.098 1.00 78.25 104 ASP A CA 1
ATOM 848 C C . ASP A 1 104 ? -24.546 -17.049 26.024 1.00 78.25 104 ASP A C 1
ATOM 850 O O . ASP A 1 104 ? -25.212 -16.131 26.492 1.00 78.25 104 ASP A O 1
ATOM 854 N N . THR A 1 105 ? -24.771 -18.326 26.338 1.00 76.19 105 THR A N 1
ATOM 855 C CA . THR A 1 105 ? -25.824 -18.791 27.249 1.00 76.19 105 THR A CA 1
ATOM 856 C C . THR A 1 105 ? -25.488 -18.607 28.730 1.00 76.19 105 THR A C 1
ATOM 858 O O . THR A 1 105 ? -26.402 -18.531 29.545 1.00 76.19 105 THR A O 1
ATOM 861 N N . SER A 1 106 ? -24.202 -18.563 29.099 1.00 83.94 106 SER A N 1
ATOM 862 C CA . SER A 1 106 ? -23.762 -18.321 30.488 1.00 83.94 106 SER A CA 1
ATOM 863 C C . SER A 1 106 ? -23.392 -16.865 30.752 1.00 83.94 106 SER A C 1
ATOM 865 O O . SER A 1 106 ? -23.378 -16.431 31.902 1.00 83.94 106 SER A O 1
ATOM 867 N N . ARG A 1 107 ? -23.087 -16.104 29.700 1.00 91.75 107 ARG A N 1
ATOM 868 C CA . ARG A 1 107 ? -22.702 -14.700 29.789 1.00 91.75 107 ARG A CA 1
ATOM 869 C C . ARG A 1 107 ? -23.928 -13.803 29.903 1.00 91.75 107 ARG A C 1
ATOM 871 O O . ARG A 1 107 ? -24.922 -13.981 29.204 1.00 91.75 107 ARG A O 1
ATOM 878 N N . GLY A 1 108 ? -23.827 -12.786 30.751 1.00 93.19 108 GLY A N 1
ATOM 879 C CA . GLY A 1 108 ? -24.853 -11.762 30.869 1.00 93.19 108 GLY A CA 1
ATOM 880 C C . GLY A 1 108 ? -25.149 -11.070 29.534 1.00 93.19 108 GLY A C 1
ATOM 881 O O . GLY A 1 108 ? -24.234 -10.768 28.766 1.00 93.19 108 GLY A O 1
ATOM 882 N N . VAL A 1 109 ? -26.433 -10.792 29.280 1.00 93.56 109 VAL A N 1
ATOM 883 C CA . VAL A 1 109 ? -26.924 -10.254 27.997 1.00 93.56 109 VAL A CA 1
ATOM 884 C C . VAL A 1 109 ? -26.167 -9.007 27.534 1.00 93.56 109 VAL A C 1
ATOM 886 O O . VAL A 1 109 ? -25.795 -8.922 26.368 1.00 93.56 109 VAL A O 1
ATOM 889 N N . TRP A 1 110 ? -25.831 -8.080 28.439 1.00 95.06 110 TRP A N 1
ATOM 890 C CA . TRP A 1 110 ? -25.110 -6.862 28.064 1.00 95.06 110 TRP A CA 1
ATOM 891 C C . TRP A 1 110 ? -23.697 -7.156 27.573 1.00 95.06 110 TRP A C 1
ATOM 893 O O . TRP A 1 110 ? -23.248 -6.551 26.604 1.00 95.06 110 TRP A O 1
ATOM 903 N N . LEU A 1 111 ? -23.003 -8.107 28.199 1.00 94.44 111 LEU A N 1
ATOM 904 C CA . LEU A 1 111 ? -21.653 -8.483 27.780 1.00 94.44 111 LEU A CA 1
ATOM 905 C C . LEU A 1 111 ? -21.669 -9.294 26.479 1.00 94.44 111 LEU A C 1
ATOM 907 O O . LEU A 1 111 ? -20.737 -9.198 25.682 1.00 94.44 111 LEU A O 1
ATOM 911 N N . THR A 1 112 ? -22.719 -10.085 26.250 1.00 93.19 112 THR A N 1
ATOM 912 C CA . THR A 1 112 ? -22.947 -10.757 24.964 1.00 93.19 112 THR A CA 1
ATOM 913 C C . THR A 1 112 ? -23.172 -9.731 23.854 1.00 93.19 112 THR A C 1
ATOM 915 O O . THR A 1 112 ? -22.519 -9.818 22.815 1.00 93.19 112 THR A O 1
ATOM 918 N N . ASN A 1 113 ? -23.977 -8.695 24.102 1.00 94.00 113 ASN A N 1
ATOM 919 C CA . ASN A 1 113 ? -24.222 -7.628 23.131 1.00 94.00 113 ASN A CA 1
ATOM 920 C C . ASN A 1 113 ? -22.953 -6.806 22.839 1.00 94.00 113 ASN A C 1
ATOM 922 O O . ASN A 1 113 ? -22.718 -6.474 21.680 1.00 94.00 113 ASN A O 1
ATOM 926 N N . ILE A 1 114 ? -22.087 -6.549 23.837 1.00 95.12 114 ILE A N 1
ATOM 927 C CA . ILE A 1 114 ? -20.767 -5.920 23.607 1.00 95.12 114 ILE A CA 1
ATOM 928 C C . ILE A 1 114 ? -19.950 -6.752 22.611 1.00 95.12 114 ILE A C 1
ATOM 930 O O . ILE A 1 114 ? -19.429 -6.216 21.634 1.00 95.12 114 ILE A O 1
ATOM 934 N N . LYS A 1 115 ? -19.843 -8.069 22.831 1.00 92.06 115 LYS A N 1
ATOM 935 C CA . LYS A 1 115 ? -19.069 -8.951 21.943 1.00 92.06 115 LYS A CA 1
ATOM 936 C C . LYS A 1 115 ? -19.647 -9.029 20.531 1.00 92.06 115 LYS A C 1
ATOM 938 O O . LYS A 1 115 ? -18.887 -9.080 19.573 1.00 92.06 115 LYS A O 1
ATOM 943 N N . GLN A 1 116 ? -20.969 -9.011 20.386 1.00 91.44 116 GLN A N 1
ATOM 944 C CA . GLN A 1 116 ? -21.608 -8.979 19.068 1.00 91.44 116 GLN A CA 1
ATOM 945 C C . GLN A 1 116 ? -21.362 -7.644 18.348 1.00 91.44 116 GLN A C 1
ATOM 947 O O . GLN A 1 116 ? -21.021 -7.636 17.164 1.00 91.44 116 GLN A O 1
ATOM 952 N N . ALA A 1 117 ? -21.469 -6.518 19.062 1.00 94.38 117 ALA A N 1
ATOM 953 C CA . ALA A 1 117 ? -21.190 -5.189 18.520 1.00 94.38 117 ALA A CA 1
ATOM 954 C C . ALA A 1 117 ? -19.720 -5.033 18.094 1.00 94.38 117 ALA A C 1
ATOM 956 O O . ALA A 1 117 ? -19.442 -4.448 17.045 1.00 94.38 117 ALA A O 1
ATOM 957 N N . ARG A 1 118 ? -18.786 -5.617 18.857 1.00 94.69 118 ARG A N 1
ATOM 958 C CA . ARG A 1 118 ? -17.345 -5.647 18.561 1.00 94.69 118 ARG A CA 1
ATOM 959 C C . ARG A 1 118 ? -17.051 -6.143 17.143 1.00 94.69 118 ARG A C 1
ATOM 961 O O . ARG A 1 118 ? -16.357 -5.461 16.398 1.00 94.69 118 ARG A O 1
ATOM 968 N N . GLU A 1 119 ? -17.612 -7.285 16.748 1.00 93.62 119 GLU A N 1
ATOM 969 C CA . GLU A 1 119 ? -17.407 -7.866 15.408 1.00 93.62 119 GLU A CA 1
ATOM 970 C C . GLU A 1 119 ? -17.953 -6.974 14.282 1.00 93.62 119 GLU A C 1
ATOM 972 O O . GLU A 1 119 ? -17.429 -6.946 13.166 1.00 93.62 119 GLU A O 1
ATOM 977 N N . GLY A 1 120 ? -19.038 -6.242 14.548 1.00 93.88 120 GLY A N 1
ATOM 978 C CA . GLY A 1 120 ? -19.567 -5.239 13.624 1.00 93.88 120 GLY A CA 1
ATOM 979 C C . GLY A 1 120 ? -18.590 -4.083 13.430 1.00 93.88 120 GLY A C 1
ATOM 980 O O . GLY A 1 120 ? -18.253 -3.751 12.295 1.00 93.88 120 GLY A O 1
ATOM 981 N N . ILE A 1 121 ? -18.084 -3.537 14.537 1.00 94.06 121 ILE A N 1
ATOM 982 C CA . ILE A 1 121 ? -17.164 -2.395 14.539 1.00 94.06 121 ILE A CA 1
ATOM 983 C C . ILE A 1 121 ? -15.819 -2.759 13.905 1.00 94.06 121 ILE A C 1
ATOM 985 O O . ILE A 1 121 ? -15.323 -1.988 13.092 1.00 94.06 121 ILE A O 1
ATOM 989 N N . ILE A 1 122 ? -15.245 -3.933 14.201 1.00 95.56 122 ILE A N 1
ATOM 990 C CA . ILE A 1 122 ? -13.995 -4.384 13.558 1.00 95.56 122 ILE A CA 1
ATOM 991 C C . ILE A 1 122 ? -14.157 -4.383 12.036 1.00 95.56 122 ILE A C 1
ATOM 993 O O . ILE A 1 122 ? -13.324 -3.819 11.328 1.00 95.56 122 ILE A O 1
ATOM 997 N N . ARG A 1 123 ? -15.253 -4.956 11.521 1.00 95.69 123 ARG A N 1
ATOM 998 C CA . ARG A 1 123 ? -15.519 -5.001 10.075 1.00 95.69 123 ARG A CA 1
ATOM 999 C C . ARG A 1 123 ? -15.736 -3.620 9.466 1.00 95.69 123 ARG A C 1
ATOM 1001 O O . ARG A 1 123 ? -15.292 -3.391 8.347 1.00 95.69 123 ARG A O 1
ATOM 1008 N N . GLU A 1 124 ? -16.423 -2.723 10.165 1.00 94.69 124 GLU A N 1
ATOM 1009 C CA . GLU A 1 124 ? -16.627 -1.339 9.722 1.00 94.69 124 GLU A CA 1
ATOM 1010 C C . GLU A 1 124 ? -15.291 -0.591 9.617 1.00 94.69 124 GLU A C 1
ATOM 1012 O O . GLU A 1 124 ? -14.951 -0.091 8.550 1.00 94.69 124 GLU A O 1
ATOM 1017 N N . LEU A 1 125 ? -14.493 -0.603 10.688 1.00 94.62 125 LEU A N 1
ATOM 1018 C CA . LEU A 1 125 ? -13.213 0.106 10.747 1.00 94.62 125 LEU A CA 1
ATOM 1019 C C . LEU A 1 125 ? -12.190 -0.464 9.753 1.00 94.62 125 LEU A C 1
ATOM 1021 O O . LEU A 1 125 ? -11.447 0.295 9.139 1.00 94.62 125 LEU A O 1
ATOM 1025 N N . THR A 1 126 ? -12.185 -1.783 9.541 1.00 96.00 126 THR A N 1
ATOM 1026 C CA . THR A 1 126 ? -11.351 -2.432 8.512 1.00 96.00 126 THR A CA 1
ATOM 1027 C C . THR A 1 126 ? -11.710 -1.914 7.115 1.00 96.00 126 THR A C 1
ATOM 1029 O O . THR A 1 126 ? -10.835 -1.484 6.371 1.00 96.00 126 THR A O 1
ATOM 1032 N N . LYS A 1 127 ? -13.009 -1.850 6.786 1.00 95.38 127 LYS A N 1
ATOM 1033 C CA . LYS A 1 127 ? -13.480 -1.303 5.502 1.00 95.38 127 LYS A CA 1
ATOM 1034 C C . LYS A 1 127 ? -13.147 0.176 5.329 1.00 95.38 127 LYS A C 1
ATOM 1036 O O . LYS A 1 127 ? -12.907 0.615 4.207 1.00 95.38 127 LYS A O 1
ATOM 1041 N N . ASP A 1 128 ? -13.159 0.951 6.410 1.00 95.12 128 ASP A N 1
ATOM 1042 C CA . ASP A 1 128 ? -12.760 2.357 6.366 1.00 95.12 128 ASP A CA 1
ATOM 1043 C C . ASP A 1 128 ? -11.280 2.507 6.006 1.00 95.12 128 ASP A C 1
ATOM 1045 O O . ASP A 1 128 ? -10.952 3.340 5.159 1.00 95.12 128 ASP A O 1
ATOM 1049 N N . ILE A 1 129 ? -10.410 1.671 6.588 1.00 96.00 129 ILE A N 1
ATOM 1050 C CA . ILE A 1 129 ? -8.979 1.616 6.251 1.00 96.00 129 ILE A CA 1
ATOM 1051 C C . ILE A 1 129 ? -8.801 1.246 4.774 1.00 96.00 129 ILE A C 1
ATOM 1053 O O . ILE A 1 129 ? -8.140 1.990 4.052 1.00 96.00 129 ILE A O 1
ATOM 1057 N N . ASP A 1 130 ? -9.430 0.160 4.308 1.00 94.56 130 ASP A N 1
ATOM 1058 C CA . ASP A 1 130 ? -9.370 -0.290 2.905 1.00 94.56 130 ASP A CA 1
ATOM 1059 C C . ASP A 1 130 ? -9.786 0.815 1.929 1.00 94.56 130 ASP A C 1
ATOM 1061 O O . ASP A 1 130 ? -9.108 1.102 0.937 1.00 94.56 130 ASP A O 1
ATOM 1065 N N . ARG A 1 131 ? -10.919 1.462 2.214 1.00 94.06 131 ARG A N 1
ATOM 1066 C CA . ARG A 1 131 ? -11.482 2.521 1.376 1.00 94.06 131 ARG A CA 1
ATOM 1067 C C . ARG A 1 131 ? -10.567 3.737 1.325 1.00 94.06 131 ARG A C 1
ATOM 1069 O O . ARG A 1 131 ? -10.371 4.290 0.246 1.00 94.06 131 ARG A O 1
ATOM 1076 N N . PHE A 1 132 ? -10.019 4.159 2.462 1.00 94.81 132 PHE A N 1
ATOM 1077 C CA . PHE A 1 132 ? -9.131 5.316 2.508 1.00 94.81 132 PHE A CA 1
ATOM 1078 C C . PHE A 1 132 ? -7.784 5.027 1.838 1.00 94.81 132 PHE A C 1
ATOM 1080 O O . PHE A 1 132 ? -7.294 5.862 1.083 1.00 94.81 132 PHE A O 1
ATOM 1087 N N . LEU A 1 133 ? -7.229 3.826 2.025 1.00 94.62 133 LEU A N 1
ATOM 1088 C CA . LEU A 1 133 ? -6.030 3.377 1.314 1.00 94.62 133 LEU A CA 1
ATOM 1089 C C . LEU A 1 133 ? -6.259 3.344 -0.203 1.00 94.62 133 LEU A C 1
ATOM 1091 O O . LEU A 1 133 ? -5.436 3.842 -0.966 1.00 94.62 133 LEU A O 1
ATOM 1095 N N . SER A 1 134 ? -7.411 2.829 -0.639 1.00 92.56 134 SER A N 1
ATOM 1096 C CA . SER A 1 134 ? -7.807 2.802 -2.053 1.00 92.56 134 SER A CA 1
ATOM 1097 C C . SER A 1 134 ? -7.945 4.196 -2.653 1.00 92.56 134 SER A C 1
ATOM 1099 O O . SER A 1 134 ? -7.572 4.399 -3.808 1.00 92.56 134 SER A O 1
ATOM 1101 N N . GLN A 1 135 ? -8.447 5.157 -1.871 1.00 92.44 135 GLN A N 1
ATOM 1102 C CA . GLN A 1 135 ? -8.482 6.565 -2.256 1.00 92.44 135 GLN A CA 1
ATOM 1103 C C . GLN A 1 135 ? -7.065 7.129 -2.369 1.00 92.44 135 GLN A C 1
ATOM 1105 O O . GLN A 1 135 ? -6.730 7.657 -3.419 1.00 92.44 135 GLN A O 1
ATOM 1110 N N . LEU A 1 136 ? -6.210 6.977 -1.352 1.00 92.88 136 LEU A N 1
ATOM 1111 C CA . LEU A 1 136 ? -4.825 7.468 -1.395 1.00 92.88 136 LEU A CA 1
ATOM 1112 C C . LEU A 1 136 ? -4.020 6.896 -2.569 1.00 92.88 136 LEU A C 1
ATOM 1114 O O . LEU A 1 136 ? -3.178 7.591 -3.123 1.00 92.88 136 LEU A O 1
ATOM 1118 N N . LEU A 1 137 ? -4.288 5.655 -2.973 1.00 93.69 137 LEU A N 1
ATOM 1119 C CA . LEU A 1 137 ? -3.636 5.001 -4.111 1.00 93.69 137 LEU A CA 1
ATOM 1120 C C . LEU A 1 137 ? -4.385 5.178 -5.439 1.00 93.69 137 LEU A C 1
ATOM 1122 O O . LEU A 1 137 ? -4.066 4.512 -6.424 1.00 93.69 137 LEU A O 1
ATOM 1126 N N . HIS A 1 138 ? -5.362 6.080 -5.494 1.00 92.94 138 HIS A N 1
ATOM 1127 C CA . HIS A 1 138 ? -6.019 6.449 -6.737 1.00 92.94 138 HIS A CA 1
ATOM 1128 C C . HIS A 1 138 ? -5.247 7.589 -7.428 1.00 92.94 138 HIS A C 1
ATOM 1130 O O . HIS A 1 138 ? -5.082 8.652 -6.825 1.00 92.94 138 HIS A O 1
ATOM 1136 N N . PRO A 1 139 ? -4.814 7.432 -8.692 1.00 90.00 139 PRO A N 1
ATOM 1137 C CA . PRO A 1 139 ? -3.885 8.356 -9.352 1.00 90.00 139 PRO A CA 1
ATOM 1138 C C . PRO A 1 139 ? -4.412 9.794 -9.475 1.00 90.00 139 PRO A C 1
ATOM 1140 O O . PRO A 1 139 ? -3.659 10.758 -9.394 1.00 90.00 139 PRO A O 1
ATOM 1143 N N . SER A 1 140 ? -5.728 9.981 -9.579 1.00 88.50 140 SER A N 1
ATOM 1144 C CA . SER A 1 140 ? -6.308 11.329 -9.642 1.00 88.50 140 SER A CA 1
ATOM 1145 C C . SER A 1 140 ? -6.293 12.101 -8.311 1.00 88.50 140 SER A C 1
ATOM 1147 O O . SER A 1 140 ? -6.779 13.234 -8.278 1.00 88.50 140 SER A O 1
ATOM 1149 N N . GLN A 1 141 ? -5.870 11.493 -7.196 1.00 89.38 141 GLN A N 1
ATOM 1150 C CA . GLN A 1 141 ? -5.874 12.171 -5.899 1.00 89.38 141 GLN A CA 1
ATOM 1151 C C . GLN A 1 141 ? -4.661 13.094 -5.740 1.00 89.38 141 GLN A C 1
ATOM 1153 O O . GLN A 1 141 ? -3.556 12.712 -6.114 1.00 89.38 141 GLN A O 1
ATOM 1158 N N . PRO A 1 142 ? -4.825 14.271 -5.105 1.00 85.94 142 PRO A N 1
ATOM 1159 C CA . PRO A 1 142 ? -3.709 15.184 -4.850 1.00 85.94 142 PRO A CA 1
ATOM 1160 C C . PRO A 1 142 ? -2.587 14.562 -4.012 1.00 85.94 142 PRO A C 1
ATOM 1162 O O . PRO A 1 142 ? -1.417 14.819 -4.261 1.00 85.94 142 PRO A O 1
ATOM 1165 N N . ASP A 1 143 ? -2.945 13.715 -3.042 1.00 90.19 143 ASP A N 1
ATOM 1166 C CA . ASP A 1 143 ? -1.984 13.067 -2.142 1.00 90.19 143 ASP A CA 1
ATOM 1167 C C . ASP A 1 143 ? -1.538 11.688 -2.652 1.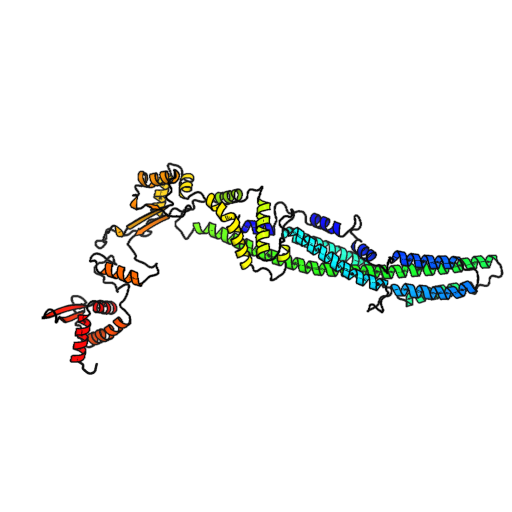00 90.19 143 ASP A C 1
ATOM 1169 O O . ASP A 1 143 ? -1.005 10.888 -1.876 1.00 90.19 143 ASP A O 1
ATOM 1173 N N . PHE A 1 144 ? -1.786 11.383 -3.930 1.00 92.69 144 PHE A N 1
ATOM 1174 C CA . PHE A 1 144 ? -1.465 10.091 -4.517 1.00 92.69 144 PHE A CA 1
ATOM 1175 C C . PHE A 1 144 ? 0.026 9.793 -4.417 1.00 92.69 144 PHE A C 1
ATOM 1177 O O . PHE A 1 144 ? 0.838 10.501 -5.002 1.00 92.69 144 PHE A O 1
ATOM 1184 N N . SER A 1 145 ? 0.377 8.738 -3.685 1.00 93.19 145 SER A N 1
ATOM 1185 C CA . SER A 1 145 ? 1.657 8.035 -3.795 1.00 93.19 145 SER A CA 1
ATOM 1186 C C . SER A 1 145 ? 1.691 6.823 -2.869 1.00 93.19 145 SER A C 1
ATOM 1188 O O . SER A 1 145 ? 1.006 6.764 -1.835 1.00 93.19 145 SER A O 1
ATOM 1190 N N . LEU A 1 146 ? 2.556 5.864 -3.194 1.00 93.62 146 LEU A N 1
ATOM 1191 C CA . LEU A 1 146 ? 2.841 4.753 -2.295 1.00 93.62 146 LEU A CA 1
ATOM 1192 C C . LEU A 1 146 ? 3.597 5.211 -1.038 1.00 93.62 146 LEU A C 1
ATOM 1194 O O . LEU A 1 146 ? 3.347 4.679 0.044 1.00 93.62 146 LEU A O 1
ATOM 1198 N N . ALA A 1 147 ? 4.465 6.223 -1.144 1.00 93.69 147 ALA A N 1
ATOM 1199 C CA . ALA A 1 147 ? 5.152 6.816 0.003 1.00 93.69 147 ALA A CA 1
ATOM 1200 C C . ALA A 1 147 ? 4.170 7.419 1.023 1.00 93.69 147 ALA A C 1
ATOM 1202 O O . ALA A 1 147 ? 4.232 7.069 2.202 1.00 93.69 147 ALA A O 1
ATOM 1203 N N . ASN A 1 148 ? 3.219 8.248 0.577 1.00 93.69 148 ASN A N 1
ATOM 1204 C CA . ASN A 1 148 ? 2.201 8.846 1.450 1.00 93.69 148 ASN A CA 1
ATOM 1205 C C . ASN A 1 148 ? 1.314 7.775 2.087 1.00 93.69 148 ASN A C 1
ATOM 1207 O O . ASN A 1 148 ? 1.010 7.846 3.276 1.00 93.69 148 ASN A O 1
ATOM 1211 N N . SER A 1 149 ? 0.933 6.756 1.312 1.00 94.75 149 SER A N 1
ATOM 1212 C CA . SER A 1 149 ? 0.119 5.640 1.802 1.00 94.75 149 SER A CA 1
ATOM 1213 C C . SER A 1 149 ? 0.832 4.859 2.908 1.00 94.75 149 SER A C 1
ATOM 1215 O O . SER A 1 149 ? 0.236 4.577 3.945 1.00 94.75 149 SER A O 1
ATOM 1217 N N . ARG A 1 150 ? 2.129 4.565 2.739 1.00 94.44 150 ARG A N 1
ATOM 1218 C CA . ARG A 1 150 ? 2.953 3.908 3.769 1.00 94.44 150 ARG A CA 1
ATOM 1219 C C . ARG A 1 150 ? 3.139 4.786 5.003 1.00 94.44 150 ARG A C 1
ATOM 1221 O O . ARG A 1 150 ? 2.958 4.303 6.116 1.00 94.44 150 ARG A O 1
ATOM 1228 N N . ALA A 1 151 ? 3.440 6.069 4.814 1.00 94.38 151 ALA A N 1
ATOM 1229 C CA . ALA A 1 151 ? 3.606 7.008 5.920 1.00 94.38 151 ALA A CA 1
ATOM 1230 C C . ALA A 1 151 ? 2.308 7.159 6.735 1.00 94.38 151 ALA A C 1
ATOM 1232 O O . ALA A 1 151 ? 2.337 7.195 7.964 1.00 94.38 151 ALA A O 1
ATOM 1233 N N . TRP A 1 152 ? 1.152 7.175 6.064 1.00 95.75 152 TRP A N 1
ATOM 1234 C CA . TRP A 1 152 ? -0.154 7.156 6.719 1.00 95.75 152 TRP A CA 1
ATOM 1235 C C . TRP A 1 152 ? -0.410 5.853 7.490 1.00 95.75 152 TRP A C 1
ATOM 1237 O O . TRP A 1 152 ? -0.848 5.917 8.640 1.00 95.75 152 TRP A O 1
ATOM 1247 N N . LEU A 1 153 ? -0.109 4.684 6.911 1.00 96.50 153 LEU A N 1
ATOM 1248 C CA . LEU A 1 153 ? -0.249 3.396 7.605 1.00 96.50 153 LEU A CA 1
ATOM 1249 C C . LEU A 1 153 ? 0.626 3.329 8.869 1.00 96.50 153 LEU A C 1
ATOM 1251 O O . LEU A 1 153 ? 0.179 2.839 9.910 1.00 96.50 153 LEU A O 1
ATOM 1255 N N . GLU A 1 154 ? 1.852 3.851 8.811 1.00 95.69 154 GLU A N 1
ATOM 1256 C CA . GLU A 1 154 ? 2.766 3.929 9.958 1.00 95.69 154 GLU A CA 1
ATOM 1257 C C . GLU A 1 154 ? 2.262 4.906 11.032 1.00 95.69 154 GLU A C 1
ATOM 1259 O O . GLU A 1 154 ? 2.262 4.587 12.229 1.00 95.69 154 GLU A O 1
ATOM 1264 N N . ALA A 1 155 ? 1.753 6.069 10.618 1.00 95.44 155 ALA A N 1
ATOM 1265 C CA . ALA A 1 155 ? 1.146 7.043 11.520 1.00 95.44 155 ALA A CA 1
ATOM 1266 C C . ALA A 1 155 ? -0.095 6.462 12.223 1.00 95.44 155 ALA A C 1
ATOM 1268 O O . ALA A 1 155 ? -0.234 6.586 13.442 1.00 95.44 155 ALA A O 1
ATOM 1269 N N . LEU A 1 156 ? -0.961 5.757 11.488 1.00 95.56 156 LEU A N 1
ATOM 1270 C CA . LEU A 1 156 ? -2.135 5.084 12.048 1.00 95.56 156 LEU A CA 1
ATOM 1271 C C . LEU A 1 156 ? -1.739 3.947 13.000 1.00 95.56 156 LEU A C 1
ATOM 1273 O O . LEU A 1 156 ? -2.323 3.810 14.074 1.00 95.56 156 LEU A O 1
ATOM 1277 N N . THR A 1 157 ? -0.707 3.174 12.655 1.00 95.88 157 THR A N 1
ATOM 1278 C CA . THR A 1 157 ? -0.142 2.133 13.533 1.00 95.88 157 THR A CA 1
ATOM 1279 C C . THR A 1 157 ? 0.353 2.738 14.846 1.00 95.88 157 THR A C 1
ATOM 1281 O O . THR A 1 157 ? 0.082 2.207 15.924 1.00 95.88 157 THR A O 1
ATOM 1284 N N . THR A 1 158 ? 1.036 3.881 14.777 1.00 94.94 158 THR A N 1
ATOM 1285 C CA . THR A 1 158 ? 1.521 4.609 15.956 1.00 94.94 158 THR A CA 1
ATOM 1286 C C . THR A 1 158 ? 0.369 5.080 16.845 1.00 94.94 158 THR A C 1
ATOM 1288 O O . THR A 1 158 ? 0.422 4.893 18.063 1.00 94.94 158 THR A O 1
ATOM 1291 N N . GLU A 1 159 ? -0.695 5.623 16.253 1.00 92.31 159 GLU A N 1
ATOM 1292 C CA . GLU A 1 159 ? -1.879 6.061 16.997 1.00 92.31 159 GLU A CA 1
ATOM 1293 C C . GLU A 1 159 ? -2.617 4.882 17.651 1.00 92.31 159 GLU A C 1
ATOM 1295 O O . GLU A 1 159 ? -2.981 4.948 18.827 1.00 92.31 159 GLU A O 1
ATOM 1300 N N . LEU A 1 160 ? -2.769 3.752 16.951 1.00 93.31 160 LEU A N 1
ATOM 1301 C CA . LEU A 1 160 ? -3.356 2.544 17.541 1.00 93.31 160 LEU A CA 1
ATOM 1302 C C . LEU A 1 160 ? -2.495 1.971 18.670 1.00 93.31 160 LEU A C 1
ATOM 1304 O O . LEU A 1 160 ? -3.039 1.557 19.691 1.00 93.31 160 LEU A O 1
ATOM 1308 N N . ASN A 1 161 ? -1.167 1.990 18.538 1.00 93.94 161 ASN A N 1
ATOM 1309 C CA . ASN A 1 161 ? -0.250 1.567 19.601 1.00 93.94 161 ASN A CA 1
ATOM 1310 C C . ASN A 1 161 ? -0.362 2.453 20.845 1.00 93.94 161 ASN A C 1
ATOM 1312 O O . ASN A 1 161 ? -0.285 1.956 21.970 1.00 93.94 161 ASN A O 1
ATOM 1316 N N . ARG A 1 162 ? -0.551 3.762 20.658 1.00 92.44 162 ARG A N 1
ATOM 1317 C CA . ARG A 1 162 ? -0.816 4.689 21.758 1.00 92.44 162 ARG A CA 1
ATOM 1318 C C . ARG A 1 162 ? -2.134 4.347 22.451 1.00 92.44 162 ARG A C 1
ATOM 1320 O O . ARG A 1 162 ? -2.135 4.134 23.660 1.00 92.44 162 ARG A O 1
ATOM 1327 N N . ASN A 1 163 ? -3.214 4.209 21.685 1.00 90.44 163 ASN A N 1
ATOM 1328 C CA . ASN A 1 163 ? -4.529 3.859 22.222 1.00 90.44 163 ASN A CA 1
ATOM 1329 C C . ASN A 1 163 ? -4.517 2.495 22.928 1.00 90.44 163 ASN A C 1
ATOM 1331 O O . ASN A 1 163 ? -5.119 2.348 23.987 1.00 90.44 163 ASN A O 1
ATOM 1335 N N . TYR A 1 164 ? -3.785 1.513 22.395 1.00 93.25 164 TYR A N 1
ATOM 1336 C CA . TYR A 1 164 ? -3.585 0.217 23.041 1.00 93.25 164 TYR A CA 1
ATOM 1337 C C . TYR A 1 164 ? -2.987 0.375 24.443 1.00 93.25 164 TYR A C 1
ATOM 1339 O O . TYR A 1 164 ? -3.550 -0.146 25.403 1.00 93.25 164 TYR A O 1
ATOM 1347 N N . ARG A 1 165 ? -1.880 1.120 24.574 1.00 92.44 165 ARG A N 1
ATOM 1348 C CA . ARG A 1 165 ? -1.198 1.337 25.863 1.00 92.44 165 ARG A CA 1
ATOM 1349 C C . ARG A 1 165 ? -2.100 2.051 26.866 1.00 92.44 165 ARG A C 1
ATOM 1351 O O . ARG A 1 165 ? -2.142 1.658 28.029 1.00 92.44 165 ARG A O 1
ATOM 1358 N N . ASP A 1 166 ? -2.844 3.057 26.409 1.00 90.62 166 ASP A N 1
ATOM 1359 C CA . ASP A 1 166 ? -3.778 3.804 27.254 1.00 90.62 166 ASP A CA 1
ATOM 1360 C C . ASP A 1 166 ? -4.921 2.901 27.758 1.00 90.62 166 ASP A C 1
ATOM 1362 O O . ASP A 1 166 ? -5.278 2.948 28.938 1.00 90.62 166 ASP A O 1
ATOM 1366 N N . LEU A 1 167 ? -5.472 2.028 26.904 1.00 90.62 167 LEU A N 1
ATOM 1367 C CA . LEU A 1 167 ? -6.504 1.060 27.298 1.00 90.62 167 LEU A CA 1
ATOM 1368 C C . LEU A 1 167 ? -5.959 -0.056 28.192 1.00 90.62 167 LEU A C 1
ATOM 1370 O O . LEU A 1 167 ? -6.616 -0.432 29.160 1.00 90.62 167 LEU A O 1
ATOM 1374 N N . GLU A 1 168 ? -4.774 -0.582 27.897 1.00 92.12 168 GLU A N 1
ATOM 1375 C CA . GLU A 1 168 ? -4.122 -1.623 28.694 1.00 92.12 168 GLU A CA 1
ATOM 1376 C C . GLU A 1 168 ? -3.823 -1.115 30.108 1.00 92.12 168 GLU A C 1
ATOM 1378 O O . GLU A 1 168 ? -4.122 -1.799 31.087 1.00 92.12 168 GLU A O 1
ATOM 1383 N N . ALA A 1 169 ? -3.343 0.126 30.235 1.00 90.44 169 ALA A N 1
ATOM 1384 C CA . ALA A 1 169 ? -3.172 0.780 31.526 1.00 90.44 169 ALA A CA 1
ATOM 1385 C C . ALA A 1 169 ? -4.500 0.892 32.293 1.00 90.44 169 ALA A C 1
ATOM 1387 O O . ALA A 1 169 ? -4.531 0.581 33.483 1.00 90.44 169 ALA A O 1
ATOM 1388 N N . ARG A 1 170 ? -5.605 1.260 31.621 1.00 88.12 170 ARG A N 1
ATOM 1389 C CA . ARG A 1 170 ? -6.951 1.320 32.231 1.00 88.12 170 ARG A CA 1
ATOM 1390 C C . ARG A 1 170 ? -7.455 -0.054 32.684 1.00 88.12 170 ARG A C 1
ATOM 1392 O O . ARG A 1 170 ? -8.058 -0.157 33.750 1.00 88.12 170 ARG A O 1
ATOM 1399 N N . VAL A 1 171 ? -7.225 -1.105 31.894 1.00 87.88 171 VAL A N 1
ATOM 1400 C CA . VAL A 1 171 ? -7.591 -2.487 32.258 1.00 87.88 171 VAL A CA 1
ATOM 1401 C C . VAL A 1 171 ? -6.772 -2.964 33.455 1.00 87.88 171 VAL A C 1
ATOM 1403 O O . VAL A 1 171 ? -7.334 -3.578 34.354 1.00 87.88 171 VAL A O 1
ATOM 1406 N N . ASN A 1 172 ? -5.479 -2.642 33.502 1.00 86.94 172 ASN A N 1
ATOM 1407 C CA . ASN A 1 172 ? -4.600 -3.018 34.609 1.00 86.94 172 ASN A CA 1
ATOM 1408 C C . ASN A 1 172 ? -4.865 -2.204 35.887 1.00 86.94 172 ASN A C 1
ATOM 1410 O O . ASN A 1 172 ? -4.617 -2.704 36.981 1.00 86.94 172 ASN A O 1
ATOM 1414 N N . SER A 1 173 ? -5.354 -0.962 35.771 1.00 84.19 173 SER A N 1
ATOM 1415 C CA . SER A 1 173 ? -5.714 -0.123 36.922 1.00 84.19 173 SER A CA 1
ATOM 1416 C C . SER A 1 173 ? -7.101 -0.423 37.485 1.00 84.19 173 SER A C 1
ATOM 1418 O O . SER A 1 173 ? -7.342 -0.200 38.670 1.00 84.19 173 SER A O 1
ATOM 1420 N N . ASN A 1 174 ? -8.035 -0.867 36.640 1.00 72.12 174 ASN A N 1
ATOM 1421 C CA . ASN A 1 174 ? -9.366 -1.248 37.085 1.00 72.12 174 ASN A CA 1
ATOM 1422 C C . ASN A 1 174 ? -9.299 -2.656 37.671 1.00 72.12 174 ASN A C 1
ATOM 1424 O O . ASN A 1 174 ? -9.186 -3.641 36.946 1.00 72.12 174 ASN A O 1
ATOM 1428 N N . ASP A 1 175 ? -9.379 -2.730 38.998 1.00 67.44 175 ASP A N 1
ATOM 1429 C CA . ASP A 1 175 ? -9.432 -3.992 39.725 1.00 67.44 175 ASP A CA 1
ATOM 1430 C C . ASP A 1 175 ? -10.546 -4.911 39.201 1.00 67.44 175 ASP A C 1
ATOM 1432 O O . ASP A 1 175 ? -11.581 -4.449 38.709 1.00 67.44 175 ASP A O 1
ATOM 1436 N N . LYS A 1 176 ? -10.268 -6.216 39.334 1.00 79.56 176 LYS A N 1
ATOM 1437 C CA . LYS A 1 176 ? -11.065 -7.411 38.999 1.00 79.56 176 LYS A CA 1
ATOM 1438 C C . LYS A 1 176 ? -12.563 -7.207 38.705 1.00 79.56 176 LYS A C 1
ATOM 1440 O O . LYS A 1 176 ? -13.272 -6.431 39.336 1.00 79.56 176 LYS A O 1
ATOM 1445 N N . ILE A 1 177 ? -13.090 -8.047 37.813 1.00 88.56 177 ILE A N 1
ATOM 1446 C CA . ILE A 1 177 ? -14.540 -8.195 37.634 1.00 88.56 177 ILE A CA 1
ATOM 1447 C C . ILE A 1 177 ? -15.162 -8.690 38.944 1.00 88.56 177 ILE A C 1
ATOM 1449 O O . ILE A 1 177 ? -14.714 -9.697 39.496 1.00 88.56 177 ILE A O 1
ATOM 1453 N N . TYR A 1 178 ? -16.215 -8.014 39.401 1.00 90.31 178 TYR A N 1
ATOM 1454 C CA . TYR A 1 178 ? -16.953 -8.424 40.588 1.00 90.31 178 TYR A CA 1
ATOM 1455 C C . TYR A 1 178 ? -17.804 -9.665 40.313 1.00 90.31 178 TYR A C 1
ATOM 1457 O O . TYR A 1 178 ? -18.341 -9.823 39.208 1.00 90.31 178 TYR A O 1
ATOM 1465 N N . THR A 1 179 ? -17.970 -10.523 41.316 1.00 90.06 179 THR A N 1
ATOM 1466 C CA . THR A 1 179 ? -18.764 -11.757 41.205 1.00 90.06 179 THR A CA 1
ATOM 1467 C C . THR A 1 179 ? -20.127 -11.645 41.889 1.00 90.06 179 THR A C 1
ATOM 1469 O O . THR A 1 179 ? -20.418 -10.691 42.614 1.00 90.06 179 THR A O 1
ATOM 1472 N N . VAL A 1 180 ? -21.009 -12.617 41.626 1.00 87.81 180 VAL A N 1
ATOM 1473 C CA . VAL A 1 180 ? -22.343 -12.656 42.252 1.00 87.81 180 VAL A CA 1
ATOM 1474 C C . VAL A 1 180 ? -22.202 -12.837 43.762 1.00 87.81 180 VAL A C 1
ATOM 1476 O O . VAL A 1 180 ? -22.934 -12.207 44.516 1.00 87.81 180 VAL A O 1
ATOM 1479 N N . GLU A 1 181 ? -21.229 -13.634 44.197 1.00 88.00 181 GLU A N 1
ATOM 1480 C CA . GLU A 1 181 ? -20.943 -13.920 45.603 1.00 88.00 181 GLU A CA 1
ATOM 1481 C C . GLU A 1 181 ? -20.555 -12.645 46.366 1.00 88.00 181 GLU A C 1
ATOM 1483 O O . GLU A 1 181 ? -21.011 -12.426 47.483 1.00 88.00 181 GLU A O 1
ATOM 1488 N N . GLU A 1 182 ? -19.773 -11.753 45.753 1.00 88.50 182 GLU A N 1
ATOM 1489 C CA . GLU A 1 182 ? -19.391 -10.473 46.366 1.00 88.50 182 GLU A CA 1
ATOM 1490 C C . GLU A 1 182 ? -20.589 -9.531 46.547 1.00 88.50 182 GLU A C 1
ATOM 1492 O O . GLU A 1 182 ? -20.658 -8.773 47.519 1.00 88.50 182 GLU A O 1
ATOM 1497 N N . ILE A 1 183 ? -21.564 -9.598 45.640 1.00 90.88 183 ILE A N 1
ATOM 1498 C CA . ILE A 1 183 ? -22.824 -8.863 45.778 1.00 90.88 183 ILE A CA 1
ATOM 1499 C C . ILE A 1 183 ? -23.745 -9.506 46.798 1.00 90.88 183 ILE A C 1
ATOM 1501 O O . ILE A 1 183 ? -24.394 -8.786 47.552 1.00 90.88 183 ILE A O 1
ATOM 1505 N N . GLU A 1 184 ? -23.794 -10.833 46.854 1.00 87.50 184 GLU A N 1
ATOM 1506 C CA . GLU A 1 184 ? -24.552 -11.550 47.876 1.00 87.50 184 GLU A CA 1
ATOM 1507 C C . GLU A 1 184 ? -24.016 -11.238 49.274 1.00 87.50 184 GLU A C 1
ATOM 1509 O O . GLU A 1 184 ? -24.817 -10.976 50.164 1.00 87.50 184 GLU A O 1
ATOM 1514 N N . LEU A 1 185 ? -22.695 -11.146 49.456 1.00 89.81 185 LEU A N 1
ATOM 1515 C CA . LEU A 1 185 ? -22.081 -10.711 50.715 1.00 89.81 185 LEU A CA 1
ATOM 1516 C C . LEU A 1 185 ? -22.474 -9.275 51.086 1.00 89.81 185 LEU A C 1
ATOM 1518 O O . LEU A 1 185 ? -22.886 -9.021 52.216 1.00 89.81 185 LEU A O 1
ATOM 1522 N N . LYS A 1 186 ? -22.408 -8.333 50.133 1.00 88.88 186 LYS A N 1
ATOM 1523 C CA . LYS A 1 186 ? -22.855 -6.944 50.355 1.00 88.88 186 LYS A CA 1
ATOM 1524 C C . LYS A 1 186 ? -24.342 -6.855 50.691 1.00 88.88 186 LYS A C 1
ATOM 1526 O O . LYS A 1 186 ? -24.743 -6.037 51.514 1.00 88.88 186 LYS A O 1
ATOM 1531 N N . TRP A 1 187 ? -25.158 -7.685 50.049 1.00 89.19 187 TRP A N 1
ATOM 1532 C CA . TRP A 1 187 ? -26.582 -7.771 50.335 1.00 89.19 187 TRP A CA 1
ATOM 1533 C C . TRP A 1 187 ? -26.851 -8.382 51.713 1.00 89.19 187 TRP A C 1
ATOM 1535 O O . TRP A 1 187 ? -27.696 -7.865 52.431 1.00 89.19 187 TRP A O 1
ATOM 1545 N N . GLN A 1 188 ? -26.136 -9.440 52.104 1.00 87.88 188 GLN A N 1
ATOM 1546 C CA . GLN A 1 188 ? -26.263 -10.063 53.426 1.00 87.88 188 GLN A CA 1
ATOM 1547 C C . GLN A 1 188 ? -25.913 -9.085 54.552 1.00 87.88 188 GLN A C 1
ATOM 1549 O O . GLN A 1 188 ? -26.649 -9.008 55.529 1.00 87.88 188 GLN A O 1
ATOM 1554 N N . ASP A 1 189 ? -24.850 -8.295 54.392 1.00 88.44 189 ASP A N 1
ATOM 1555 C CA . ASP A 1 189 ? -24.463 -7.243 55.344 1.00 88.44 189 ASP A CA 1
ATOM 1556 C C . ASP A 1 189 ? -25.546 -6.155 55.483 1.00 88.44 189 ASP A C 1
ATOM 1558 O O . ASP A 1 189 ? -25.955 -5.786 56.589 1.00 88.44 189 ASP A O 1
ATOM 1562 N N . ALA A 1 190 ? -26.096 -5.698 54.352 1.00 86.31 190 ALA A N 1
ATOM 1563 C CA . ALA A 1 190 ? -27.213 -4.757 54.348 1.00 86.31 190 ALA A CA 1
ATOM 1564 C C . ALA A 1 190 ? -28.482 -5.370 54.969 1.00 86.31 190 ALA A C 1
ATOM 1566 O O . ALA A 1 190 ? -29.161 -4.713 55.754 1.00 86.31 190 ALA A O 1
ATOM 1567 N N . ALA A 1 191 ? -28.789 -6.635 54.671 1.00 85.00 191 ALA A N 1
ATOM 1568 C CA . ALA A 1 191 ? -29.937 -7.350 55.223 1.00 85.00 191 ALA A CA 1
ATOM 1569 C C . ALA A 1 191 ? -29.821 -7.529 56.744 1.00 85.00 191 ALA A C 1
ATOM 1571 O O . ALA A 1 191 ? -30.797 -7.283 57.448 1.00 85.00 191 ALA A O 1
ATOM 1572 N N . GLN A 1 192 ? -28.631 -7.858 57.259 1.00 85.25 192 GLN A N 1
ATOM 1573 C CA . GLN A 1 192 ? -28.372 -7.933 58.699 1.00 85.25 192 GLN A CA 1
ATOM 1574 C C . GLN A 1 192 ? -28.544 -6.564 59.367 1.00 85.25 192 GLN A C 1
ATOM 1576 O O . GLN A 1 192 ? -29.185 -6.453 60.408 1.00 85.25 192 GLN A O 1
ATOM 1581 N N . THR A 1 193 ? -28.034 -5.500 58.743 1.00 85.12 193 THR A N 1
ATOM 1582 C CA . THR A 1 193 ? -28.201 -4.126 59.244 1.00 85.12 193 THR A CA 1
ATOM 1583 C C . THR A 1 193 ? -29.680 -3.731 59.305 1.00 85.12 193 THR A C 1
ATOM 1585 O O . THR A 1 193 ? -30.135 -3.110 60.269 1.00 85.12 193 THR A O 1
ATOM 1588 N N . ILE A 1 194 ? -30.450 -4.118 58.289 1.00 81.81 194 ILE A N 1
ATOM 1589 C CA . ILE A 1 194 ? -31.899 -3.921 58.212 1.00 81.81 194 ILE A CA 1
ATOM 1590 C C . ILE A 1 194 ? -32.621 -4.719 59.318 1.00 81.81 194 ILE A C 1
ATOM 1592 O O . ILE A 1 194 ? -33.460 -4.155 60.024 1.00 81.81 194 ILE A O 1
ATOM 1596 N N . GLU A 1 195 ? -32.253 -5.980 59.547 1.00 80.06 195 GLU A N 1
ATOM 1597 C CA . GLU A 1 195 ? -32.816 -6.831 60.608 1.00 80.06 195 GLU A CA 1
ATOM 1598 C C . GLU A 1 195 ? -32.497 -6.296 62.019 1.00 80.06 195 GLU A C 1
ATOM 1600 O O . GLU A 1 195 ? -33.372 -6.226 62.888 1.00 80.06 195 GLU A O 1
ATOM 1605 N N . ASP A 1 196 ? -31.282 -5.794 62.241 1.00 82.12 196 ASP A N 1
ATOM 1606 C CA . ASP A 1 196 ? -30.870 -5.164 63.501 1.00 82.12 196 ASP A CA 1
ATOM 1607 C C . ASP A 1 196 ? -31.672 -3.882 63.794 1.00 82.12 196 ASP A C 1
ATOM 1609 O O . ASP A 1 196 ? -32.028 -3.586 64.946 1.00 82.12 196 ASP A O 1
ATOM 1613 N N . LEU A 1 197 ? -31.995 -3.100 62.756 1.00 78.94 197 LEU A N 1
ATOM 1614 C CA . LEU A 1 197 ? -32.906 -1.957 62.867 1.00 78.94 197 LEU A CA 1
ATOM 1615 C C . LEU A 1 197 ? -34.333 -2.421 63.199 1.00 78.94 197 LEU A C 1
ATOM 1617 O O . LEU A 1 197 ? -35.058 -1.727 63.925 1.00 78.94 197 LEU A O 1
ATOM 1621 N N . GLU A 1 198 ? -34.742 -3.596 62.715 1.00 70.62 198 GLU A N 1
ATOM 1622 C CA . GLU A 1 198 ? -36.019 -4.246 63.020 1.00 70.62 198 GLU A CA 1
ATOM 1623 C C . GLU A 1 198 ? -36.110 -4.667 64.498 1.00 70.62 198 GLU A C 1
ATOM 1625 O O . GLU A 1 198 ? -37.128 -4.388 65.144 1.00 70.62 198 GLU A O 1
ATOM 1630 N N . GLY A 1 199 ? -35.032 -5.227 65.054 1.00 68.94 199 GLY A N 1
ATOM 1631 C CA . GLY A 1 199 ? -34.929 -5.697 66.443 1.00 68.94 199 GLY A CA 1
ATOM 1632 C C . GLY A 1 199 ? -34.855 -4.591 67.504 1.00 68.94 199 GLY A C 1
ATOM 1633 O O . GLY A 1 199 ? -35.255 -4.798 68.652 1.00 68.94 199 GLY A O 1
ATOM 1634 N N . LYS A 1 200 ? -34.423 -3.374 67.142 1.00 64.50 200 LYS A N 1
ATOM 1635 C CA . LYS A 1 200 ? -34.449 -2.204 68.043 1.00 64.50 200 LYS A CA 1
ATOM 1636 C C . LYS A 1 200 ? -35.896 -1.723 68.247 1.00 64.50 200 LYS A C 1
ATOM 1638 O O . LYS A 1 200 ? -36.475 -1.013 67.419 1.00 64.50 200 LYS A O 1
ATOM 1643 N N . GLY A 1 201 ? -36.509 -2.154 69.351 1.00 51.47 201 GLY A N 1
ATOM 1644 C CA . GLY A 1 201 ? -37.887 -1.829 69.728 1.00 51.47 201 GLY A CA 1
ATOM 1645 C C . GLY A 1 201 ? -38.108 -0.334 69.989 1.00 51.47 201 GLY A C 1
ATOM 1646 O O . GLY A 1 201 ? -37.473 0.262 70.854 1.00 51.47 201 GLY A O 1
ATOM 1647 N N . GLY A 1 202 ? -39.043 0.281 69.258 1.00 49.44 202 GLY A N 1
ATOM 1648 C CA . GLY A 1 202 ? -39.451 1.675 69.440 1.00 49.44 202 GLY A CA 1
ATOM 1649 C C . GLY A 1 202 ? -40.947 1.783 69.735 1.00 49.44 202 GLY A C 1
ATOM 1650 O O . GLY A 1 202 ? -41.764 1.659 68.829 1.00 49.44 202 GLY A O 1
ATOM 1651 N N . LEU A 1 203 ? -41.297 2.052 70.995 1.00 46.09 203 LEU A N 1
ATOM 1652 C CA . LEU A 1 203 ? -42.674 2.106 71.519 1.00 46.09 203 LEU A CA 1
ATOM 1653 C C . LEU A 1 203 ? -43.466 3.394 71.174 1.00 46.09 203 LEU A C 1
ATOM 1655 O O . LEU A 1 203 ? -44.601 3.539 71.612 1.00 46.09 203 LEU A O 1
ATOM 1659 N N . LEU A 1 204 ? -42.924 4.328 70.377 1.00 50.88 204 LEU A N 1
ATOM 1660 C CA . LEU A 1 204 ? -43.548 5.636 70.089 1.00 50.88 204 LEU A CA 1
ATOM 1661 C C . LEU A 1 204 ? -43.616 5.946 68.582 1.00 50.88 204 LEU A C 1
ATOM 1663 O O . LEU A 1 204 ? -42.704 5.611 67.827 1.00 50.88 204 LEU A O 1
ATOM 1667 N N . ALA A 1 205 ? -44.667 6.647 68.137 1.00 56.59 205 ALA A N 1
ATOM 1668 C CA . ALA A 1 205 ? -44.905 6.989 66.725 1.00 56.59 205 ALA A CA 1
ATOM 1669 C C . ALA A 1 205 ? -43.754 7.790 66.067 1.00 56.59 205 ALA A C 1
ATOM 1671 O O . ALA A 1 205 ? -43.466 7.595 64.886 1.00 56.59 205 ALA A O 1
ATOM 1672 N N . PHE A 1 206 ? -43.032 8.615 66.837 1.00 54.72 206 PHE A N 1
ATOM 1673 C CA . PHE A 1 206 ? -41.817 9.310 66.382 1.00 54.72 206 PHE A CA 1
ATOM 1674 C C . PHE A 1 206 ? -40.650 8.350 66.075 1.00 54.72 206 PHE A C 1
ATOM 1676 O O . PHE A 1 206 ? -39.897 8.582 65.129 1.00 54.72 206 PHE A O 1
ATOM 1683 N N . ASN A 1 207 ? -40.540 7.230 66.800 1.00 61.97 207 ASN A N 1
ATOM 1684 C CA . ASN A 1 207 ? -39.529 6.201 66.534 1.00 61.97 207 ASN A CA 1
ATOM 1685 C C . ASN A 1 207 ? -39.867 5.355 65.299 1.00 61.97 207 ASN A C 1
ATOM 1687 O O . ASN A 1 207 ? -38.950 4.886 64.631 1.00 61.97 207 ASN A O 1
ATOM 1691 N N . LYS A 1 208 ? -41.153 5.202 64.943 1.00 67.00 208 LYS A N 1
ATOM 1692 C CA . LYS A 1 208 ? -41.561 4.479 63.724 1.00 67.00 208 LYS A CA 1
ATOM 1693 C C . LYS A 1 208 ? -41.130 5.202 62.445 1.00 67.00 208 LYS A C 1
ATOM 1695 O O . LYS A 1 208 ? -40.541 4.563 61.582 1.00 67.00 208 LYS A O 1
ATOM 1700 N N . LYS A 1 209 ? -41.345 6.522 62.342 1.00 70.75 209 LYS A N 1
ATOM 1701 C CA . LYS A 1 209 ? -40.912 7.312 61.168 1.00 70.75 209 LYS A CA 1
ATOM 1702 C C . LYS A 1 209 ? -39.389 7.345 61.016 1.00 70.75 209 LYS A C 1
ATOM 1704 O O . LYS A 1 209 ? -38.885 7.155 59.915 1.00 70.75 209 LYS A O 1
ATOM 1709 N N . LYS A 1 210 ? -38.656 7.527 62.121 1.00 76.44 210 LYS A N 1
ATOM 1710 C CA . LYS A 1 210 ? -37.184 7.515 62.119 1.00 76.44 210 LYS A CA 1
ATOM 1711 C C . LYS A 1 210 ? -36.624 6.152 61.703 1.00 76.44 210 LYS A C 1
ATOM 1713 O O . LYS A 1 210 ? -35.727 6.099 60.872 1.00 76.44 210 LYS A O 1
ATOM 1718 N N . LYS A 1 211 ? -37.194 5.062 62.226 1.00 75.94 211 LYS A N 1
ATOM 1719 C CA . LYS A 1 211 ? -36.853 3.692 61.824 1.00 75.94 211 LYS A CA 1
ATOM 1720 C C . LYS A 1 211 ? -37.116 3.478 60.336 1.00 75.94 211 LYS A C 1
ATOM 1722 O O . LYS A 1 211 ? -36.229 3.029 59.632 1.00 75.94 211 LYS A O 1
ATOM 1727 N N . ASN A 1 212 ? -38.284 3.875 59.838 1.00 79.38 212 ASN A N 1
ATOM 1728 C CA . ASN A 1 212 ? -38.615 3.716 58.424 1.00 79.38 212 ASN A CA 1
ATOM 1729 C C . ASN A 1 212 ? -37.656 4.494 57.503 1.00 79.38 212 ASN A C 1
ATOM 1731 O O . ASN A 1 212 ? -37.181 3.960 56.509 1.00 79.38 212 ASN A O 1
ATOM 1735 N N . SER A 1 213 ? -37.278 5.716 57.891 1.00 82.94 213 SER A N 1
ATOM 1736 C CA . SER A 1 213 ? -36.259 6.498 57.181 1.00 82.94 213 SER A CA 1
ATOM 1737 C C . SER A 1 213 ? -34.900 5.790 57.132 1.00 82.94 213 SER A C 1
ATOM 1739 O O . SER A 1 213 ? -34.261 5.804 56.087 1.00 82.94 213 SER A O 1
ATOM 1741 N N . GLN A 1 214 ? -34.466 5.162 58.231 1.00 84.69 214 GLN A N 1
ATOM 1742 C CA . GLN A 1 214 ? -33.195 4.425 58.289 1.00 84.69 214 GLN A CA 1
ATOM 1743 C C . GLN A 1 214 ? -33.212 3.167 57.409 1.00 84.69 214 GLN A C 1
ATOM 1745 O O . GLN A 1 214 ? -32.230 2.886 56.731 1.00 84.69 214 GLN A O 1
ATOM 1750 N N . PHE A 1 215 ? -34.339 2.450 57.362 1.00 83.06 215 PHE A N 1
ATOM 1751 C CA . PHE A 1 215 ? -34.532 1.324 56.440 1.00 83.06 215 PHE A CA 1
ATOM 1752 C C . PHE A 1 215 ? -34.422 1.767 54.977 1.00 83.06 215 PHE A C 1
ATOM 1754 O O . PHE A 1 215 ? -33.706 1.155 54.188 1.00 83.06 215 PHE A O 1
ATOM 1761 N N . GLN A 1 216 ? -35.122 2.845 54.614 1.00 85.75 216 GLN A N 1
ATOM 1762 C CA . GLN A 1 216 ? -35.095 3.376 53.251 1.00 85.75 216 GLN A CA 1
ATOM 1763 C C . GLN A 1 216 ? -33.702 3.885 52.858 1.00 85.75 216 GLN A C 1
ATOM 1765 O O . GLN A 1 216 ? -33.286 3.713 51.714 1.00 85.75 216 GLN A O 1
ATOM 1770 N N . GLU A 1 217 ? -32.977 4.513 53.783 1.00 88.38 217 GLU A N 1
ATOM 1771 C CA . GLU A 1 217 ? -31.610 4.991 53.557 1.00 88.38 217 GLU A CA 1
ATOM 1772 C C . GLU A 1 217 ? -30.646 3.832 53.281 1.00 88.38 217 GLU A C 1
ATOM 1774 O O . GLU A 1 217 ? -29.914 3.870 52.292 1.00 88.38 217 GLU A O 1
ATOM 1779 N N . GLU A 1 218 ? -30.724 2.762 54.073 1.00 88.38 218 GLU A N 1
ATOM 1780 C CA . GLU A 1 218 ? -29.892 1.570 53.902 1.00 88.38 218 GLU A CA 1
ATOM 1781 C C . GLU A 1 218 ? -30.223 0.805 52.608 1.00 88.38 218 GLU A C 1
ATOM 1783 O O . GLU A 1 218 ? -29.326 0.414 51.857 1.00 88.38 218 GLU A O 1
ATOM 1788 N N . ALA A 1 219 ? -31.510 0.684 52.263 1.00 86.69 219 ALA A N 1
ATOM 1789 C CA . ALA A 1 219 ? -31.951 0.103 50.993 1.00 86.69 219 ALA A CA 1
ATOM 1790 C C . ALA A 1 219 ? -31.457 0.912 49.777 1.00 86.69 219 ALA A C 1
ATOM 1792 O O . ALA A 1 219 ? -30.992 0.346 48.783 1.00 86.69 219 ALA A O 1
ATOM 1793 N N . ARG A 1 220 ? -31.498 2.251 49.851 1.00 90.62 220 ARG A N 1
ATOM 1794 C CA . ARG A 1 220 ? -30.929 3.121 48.806 1.00 90.62 220 ARG A CA 1
ATOM 1795 C C . ARG A 1 220 ? -29.407 3.004 48.745 1.00 90.62 220 ARG A C 1
ATOM 1797 O O . ARG A 1 220 ? -28.857 2.998 47.642 1.00 90.62 220 ARG A O 1
ATOM 1804 N N . ARG A 1 221 ? -28.725 2.872 49.890 1.00 92.88 221 ARG A N 1
ATOM 1805 C CA . ARG A 1 221 ? -27.268 2.668 49.961 1.00 92.88 221 ARG A CA 1
ATOM 1806 C C . ARG A 1 221 ? -26.860 1.417 49.190 1.00 92.88 221 ARG A C 1
ATOM 1808 O O . ARG A 1 221 ? -26.029 1.523 48.287 1.00 92.88 221 ARG A O 1
ATOM 1815 N N . ILE A 1 222 ? -27.466 0.264 49.485 1.00 90.94 222 ILE A N 1
ATOM 1816 C CA . ILE A 1 222 ? -27.094 -1.002 48.836 1.00 90.94 222 ILE A CA 1
ATOM 1817 C C . ILE A 1 222 ? -27.400 -0.996 47.334 1.00 90.94 222 ILE A C 1
ATOM 1819 O O . ILE A 1 222 ? -26.562 -1.434 46.547 1.00 90.94 222 ILE A O 1
ATOM 1823 N N . ILE A 1 223 ? -28.525 -0.416 46.895 1.00 91.19 223 ILE A N 1
ATOM 1824 C CA . ILE A 1 223 ? -28.801 -0.237 45.456 1.00 91.19 223 ILE A CA 1
ATOM 1825 C C . ILE A 1 223 ? -27.750 0.661 44.815 1.00 91.19 223 ILE A C 1
ATOM 1827 O O . ILE A 1 223 ? -27.262 0.349 43.732 1.00 91.19 223 ILE A O 1
ATOM 1831 N N . GLY A 1 224 ? -27.385 1.765 45.469 1.00 92.00 224 GLY A N 1
ATOM 1832 C CA . GLY A 1 224 ? -26.349 2.671 44.988 1.00 92.00 224 GLY A CA 1
ATOM 1833 C C . GLY A 1 224 ? -24.997 1.975 44.823 1.00 92.00 224 GLY A C 1
ATOM 1834 O O . GLY A 1 224 ? -24.307 2.205 43.828 1.00 92.00 224 GLY A O 1
ATOM 1835 N N . GLU A 1 225 ? -24.630 1.096 45.754 1.00 92.06 225 GLU A N 1
ATOM 1836 C CA . GLU A 1 225 ? -23.416 0.283 45.665 1.00 92.06 225 GLU A CA 1
ATOM 1837 C C . GLU A 1 225 ? -23.491 -0.759 44.552 1.00 92.06 225 GLU A C 1
ATOM 1839 O O . GLU A 1 225 ? -22.610 -0.789 43.696 1.00 92.06 225 GLU A O 1
ATOM 1844 N N . VAL A 1 226 ? -24.556 -1.559 44.497 1.00 91.75 226 VAL A N 1
ATOM 1845 C CA . VAL A 1 226 ? -24.762 -2.557 43.436 1.00 91.75 226 VAL A CA 1
ATOM 1846 C C . VAL A 1 226 ? -24.781 -1.890 42.062 1.00 91.75 226 VAL A C 1
ATOM 1848 O O . VAL A 1 226 ? -24.157 -2.386 41.131 1.00 91.75 226 VAL A O 1
ATOM 1851 N N . ASN A 1 227 ? -25.426 -0.731 41.926 1.00 93.50 227 ASN A N 1
ATOM 1852 C CA . ASN A 1 227 ? -25.438 0.052 40.694 1.00 93.50 227 ASN A CA 1
ATOM 1853 C C . ASN A 1 227 ? -24.020 0.445 40.246 1.00 93.50 227 ASN A C 1
ATOM 1855 O O . ASN A 1 227 ? -23.713 0.382 39.056 1.00 93.50 227 ASN A O 1
ATOM 1859 N N . LYS A 1 228 ? -23.143 0.826 41.188 1.00 93.25 228 LYS A N 1
ATOM 1860 C CA . LYS A 1 228 ? -21.727 1.104 40.894 1.00 93.25 228 LYS A CA 1
ATOM 1861 C C . LYS A 1 228 ? -20.990 -0.158 40.446 1.00 93.25 228 LYS A C 1
ATOM 1863 O O . LYS A 1 228 ? -20.248 -0.080 39.475 1.00 93.25 228 LYS A O 1
ATOM 1868 N N . LEU A 1 229 ? -21.226 -1.305 41.088 1.00 93.06 229 LEU A N 1
ATOM 1869 C CA . LEU A 1 229 ? -20.598 -2.581 40.714 1.00 93.06 229 LEU A CA 1
ATOM 1870 C C . LEU A 1 229 ? -21.069 -3.084 39.342 1.00 93.06 229 LEU A C 1
ATOM 1872 O O . LEU A 1 229 ? -20.253 -3.516 38.532 1.00 93.06 229 LEU A O 1
ATOM 1876 N N . ILE A 1 230 ? -22.370 -2.973 39.047 1.00 94.00 230 ILE A N 1
ATOM 1877 C CA . ILE A 1 230 ? -22.935 -3.310 37.733 1.00 94.00 230 ILE A CA 1
ATOM 1878 C C . ILE A 1 230 ? -22.281 -2.451 36.649 1.00 94.00 230 ILE A C 1
ATOM 1880 O O . ILE A 1 230 ? -21.845 -2.967 35.618 1.00 94.00 230 ILE A O 1
ATOM 1884 N N . LYS A 1 231 ? -22.192 -1.139 36.896 1.00 94.06 231 LYS A N 1
ATOM 1885 C CA . LYS A 1 231 ? -21.540 -0.201 35.983 1.00 94.06 231 LYS A CA 1
ATOM 1886 C C . LYS A 1 231 ? -20.053 -0.519 35.809 1.00 94.06 231 LYS A C 1
ATOM 1888 O O . LYS A 1 231 ? -19.590 -0.538 34.676 1.00 94.06 231 LYS A O 1
ATOM 1893 N N . HIS A 1 232 ? -19.339 -0.829 36.894 1.00 92.88 232 HIS A N 1
ATOM 1894 C CA . HIS A 1 232 ? -17.925 -1.215 36.856 1.00 92.88 232 HIS A CA 1
ATOM 1895 C C . HIS A 1 232 ? -17.691 -2.443 35.980 1.00 92.88 232 HIS A C 1
ATOM 1897 O O . HIS A 1 232 ? -16.879 -2.382 35.065 1.00 92.88 232 HIS A O 1
ATOM 1903 N N . ASN A 1 233 ? -18.437 -3.532 36.198 1.00 93.81 233 ASN A N 1
ATOM 1904 C CA . ASN A 1 233 ? -18.298 -4.748 35.391 1.00 93.81 233 ASN A CA 1
ATOM 1905 C C . ASN A 1 233 ? -18.556 -4.480 33.903 1.00 93.81 233 ASN A C 1
ATOM 1907 O O . ASN A 1 233 ? -17.823 -4.979 33.050 1.00 93.81 233 ASN A O 1
ATOM 1911 N N . PHE A 1 234 ? -19.575 -3.675 33.590 1.00 94.19 234 PHE A N 1
ATOM 1912 C CA . PHE A 1 234 ? -19.865 -3.278 32.216 1.00 94.19 234 PHE A CA 1
ATOM 1913 C C . PHE A 1 234 ? -18.728 -2.449 31.603 1.00 94.19 234 PHE A C 1
ATOM 1915 O O . PHE A 1 234 ? -18.225 -2.816 30.544 1.00 94.19 234 PHE A O 1
ATOM 1922 N N . ASP A 1 235 ? -18.295 -1.368 32.262 1.00 92.31 235 ASP A N 1
ATOM 1923 C CA . ASP A 1 235 ? -17.240 -0.473 31.765 1.00 92.31 235 ASP A CA 1
ATOM 1924 C C . ASP A 1 235 ? -15.877 -1.201 31.659 1.00 92.31 235 ASP A C 1
ATOM 1926 O O . ASP A 1 235 ? -15.120 -0.968 30.711 1.00 92.31 235 ASP A O 1
ATOM 1930 N N . PHE A 1 236 ? -15.579 -2.136 32.569 1.00 92.31 236 PHE A N 1
ATOM 1931 C CA . PHE A 1 236 ? -14.384 -2.984 32.513 1.00 92.31 236 PHE A CA 1
ATOM 1932 C C . PHE A 1 236 ? -14.383 -3.871 31.266 1.00 92.31 236 PHE A C 1
ATOM 1934 O O . PHE A 1 236 ? -13.423 -3.868 30.492 1.00 92.31 236 PHE A O 1
ATOM 1941 N N . VAL A 1 237 ? -15.472 -4.613 31.035 1.00 92.56 237 VAL A N 1
ATOM 1942 C CA . VAL A 1 237 ? -15.583 -5.486 29.858 1.00 92.56 237 VAL A CA 1
ATOM 1943 C C . VAL A 1 237 ? -15.606 -4.655 28.582 1.00 92.56 237 VAL A C 1
ATOM 1945 O O . VAL A 1 237 ? -14.928 -5.013 27.629 1.00 92.56 237 VAL A O 1
ATOM 1948 N N . LEU A 1 238 ? -16.291 -3.513 28.569 1.00 93.62 238 LEU A N 1
ATOM 1949 C CA . LEU A 1 238 ? -16.286 -2.583 27.442 1.00 93.62 238 LEU A CA 1
ATOM 1950 C C . LEU A 1 238 ? -14.861 -2.134 27.074 1.00 93.62 238 LEU A C 1
ATOM 1952 O O . LEU A 1 238 ? -14.486 -2.169 25.903 1.00 93.62 238 LEU A O 1
ATOM 1956 N N . THR A 1 239 ? -14.046 -1.769 28.069 1.00 92.75 239 THR A N 1
ATOM 1957 C CA . THR A 1 239 ? -12.638 -1.380 27.867 1.00 92.75 239 THR A CA 1
ATOM 1958 C C . THR A 1 239 ? -11.827 -2.547 27.304 1.00 92.75 239 THR A C 1
ATOM 1960 O O . THR A 1 239 ? -11.111 -2.387 26.316 1.00 92.75 239 THR A O 1
ATOM 1963 N N . ARG A 1 240 ? -11.989 -3.746 27.877 1.00 92.56 240 ARG A N 1
ATOM 1964 C CA . ARG A 1 240 ? -11.285 -4.956 27.431 1.00 92.56 240 ARG A CA 1
ATOM 1965 C C . ARG A 1 240 ? -11.655 -5.355 26.003 1.00 92.56 240 ARG A C 1
ATOM 1967 O O . ARG A 1 240 ? -10.781 -5.675 25.212 1.00 92.56 240 ARG A O 1
ATOM 1974 N N . GLU A 1 241 ? -12.936 -5.329 25.655 1.00 94.25 241 GLU A N 1
ATOM 1975 C CA . GLU A 1 241 ? -13.385 -5.672 24.303 1.00 94.25 241 GLU A CA 1
ATOM 1976 C C . GLU A 1 241 ? -12.992 -4.583 23.288 1.00 94.25 241 GLU A C 1
ATOM 1978 O O . GLU A 1 241 ? -12.700 -4.912 22.144 1.00 94.25 241 GLU A O 1
ATOM 1983 N N . THR A 1 242 ? -12.878 -3.312 23.699 1.00 94.81 242 THR A N 1
ATOM 1984 C CA . THR A 1 242 ? -12.290 -2.253 22.852 1.00 94.81 242 THR A CA 1
ATOM 1985 C C . THR A 1 242 ? -10.807 -2.516 22.575 1.00 94.81 242 THR A C 1
ATOM 1987 O O . THR A 1 242 ? -10.345 -2.325 21.454 1.00 94.81 242 THR A O 1
ATOM 1990 N N . LEU A 1 243 ? -10.058 -3.007 23.564 1.00 93.94 243 LEU A N 1
ATOM 1991 C CA . LEU A 1 243 ? -8.660 -3.401 23.385 1.00 93.94 243 LEU A CA 1
ATOM 1992 C C . LEU A 1 243 ? -8.521 -4.546 22.362 1.00 93.94 243 LEU A C 1
ATOM 1994 O O . LEU A 1 243 ? -7.613 -4.514 21.535 1.00 93.94 243 LEU A O 1
ATOM 1998 N N . GLU A 1 244 ? -9.459 -5.497 22.333 1.00 95.12 244 GLU A N 1
ATOM 1999 C CA . GLU A 1 244 ? -9.509 -6.542 21.295 1.00 95.12 244 GLU A CA 1
ATOM 2000 C C . GLU A 1 244 ? -9.825 -5.990 19.888 1.00 95.12 244 GLU A C 1
ATOM 2002 O O . GLU A 1 244 ? -9.280 -6.491 18.900 1.00 95.12 244 GLU A O 1
ATOM 2007 N N . ILE A 1 245 ? -10.631 -4.921 19.773 1.00 95.81 245 ILE A N 1
ATOM 2008 C CA . ILE A 1 245 ? -10.805 -4.190 18.499 1.00 95.81 245 ILE A CA 1
ATOM 2009 C C . ILE A 1 245 ? -9.456 -3.632 18.044 1.00 95.81 245 ILE A C 1
ATOM 2011 O O . ILE A 1 245 ? -9.056 -3.862 16.905 1.00 95.81 245 ILE A O 1
ATOM 2015 N N . ILE A 1 246 ? -8.733 -2.942 18.933 1.00 95.25 246 ILE A N 1
ATOM 2016 C CA . ILE A 1 246 ? -7.431 -2.350 18.596 1.00 95.25 246 ILE A CA 1
ATOM 2017 C C . ILE A 1 246 ? -6.426 -3.425 18.180 1.00 95.25 246 ILE A C 1
ATOM 2019 O O . ILE A 1 246 ? -5.778 -3.252 17.153 1.00 95.25 246 ILE A O 1
ATOM 2023 N N . LYS A 1 247 ? -6.338 -4.550 18.900 1.00 96.19 247 LYS A N 1
ATOM 2024 C CA . LYS A 1 247 ? -5.468 -5.678 18.518 1.00 96.19 247 LYS A CA 1
ATOM 2025 C C . LYS A 1 247 ? -5.782 -6.210 17.123 1.00 96.19 247 LYS A C 1
ATOM 2027 O O . LYS A 1 247 ? -4.869 -6.456 16.339 1.00 96.19 247 LYS A O 1
ATOM 2032 N N . SER A 1 248 ? -7.067 -6.366 16.808 1.00 97.00 248 SER A N 1
ATOM 2033 C CA . SER A 1 248 ? -7.507 -6.841 15.491 1.00 97.00 248 SER A CA 1
ATOM 2034 C C . SER A 1 248 ? -7.089 -5.868 14.386 1.00 97.00 248 SER A C 1
ATOM 2036 O O . SER A 1 248 ? -6.561 -6.287 13.359 1.00 97.00 248 SER A O 1
ATOM 2038 N N . LEU A 1 249 ? -7.248 -4.562 14.624 1.00 96.75 249 LEU A N 1
ATOM 2039 C CA . LEU A 1 249 ? -6.816 -3.521 13.691 1.00 96.75 249 LEU A CA 1
ATOM 2040 C C . LEU A 1 249 ? -5.289 -3.436 13.572 1.00 96.75 249 LEU A C 1
ATOM 2042 O O . LEU A 1 249 ? -4.788 -3.266 12.469 1.00 96.75 249 LEU A O 1
ATOM 2046 N N . GLN A 1 250 ? -4.536 -3.591 14.664 1.00 96.56 250 GLN A N 1
ATOM 2047 C CA . GLN A 1 250 ? -3.068 -3.637 14.638 1.00 96.56 250 GLN A CA 1
ATOM 2048 C C . GLN A 1 250 ? -2.559 -4.813 13.800 1.00 96.56 250 GLN A C 1
ATOM 2050 O O . GLN A 1 250 ? -1.653 -4.633 12.989 1.00 96.56 250 GLN A O 1
ATOM 2055 N N . HIS A 1 251 ? -3.149 -6.000 13.970 1.00 97.06 251 HIS A N 1
ATOM 2056 C CA . HIS A 1 251 ? -2.803 -7.166 13.159 1.00 97.06 251 HIS A CA 1
ATOM 2057 C C . HIS A 1 251 ? -3.080 -6.904 11.677 1.00 97.06 251 HIS A C 1
ATOM 2059 O O . HIS A 1 251 ? -2.196 -7.068 10.841 1.00 97.06 251 HIS A O 1
ATOM 2065 N N . TYR A 1 252 ? -4.268 -6.386 11.373 1.00 97.19 252 TYR A N 1
ATOM 2066 C CA . TYR A 1 252 ? -4.661 -6.047 10.013 1.00 97.19 252 TYR A CA 1
ATOM 2067 C C . TYR A 1 252 ? -3.767 -4.960 9.372 1.00 97.19 252 TYR A C 1
ATOM 2069 O O . TYR A 1 252 ? -3.351 -5.094 8.222 1.00 97.19 252 TYR A O 1
ATOM 2077 N N . LEU A 1 253 ? -3.384 -3.915 10.117 1.00 96.56 253 LEU A N 1
ATOM 2078 C CA . LEU A 1 253 ? -2.438 -2.897 9.641 1.00 96.56 253 LEU A CA 1
ATOM 2079 C C . LEU A 1 253 ? -1.025 -3.448 9.442 1.00 96.56 253 LEU A C 1
ATOM 2081 O O . LEU A 1 253 ? -0.322 -2.995 8.542 1.00 96.56 253 LEU A O 1
ATOM 2085 N N . SER A 1 254 ? -0.588 -4.408 10.258 1.00 95.50 254 SER A N 1
ATOM 2086 C CA . SER A 1 254 ? 0.698 -5.087 10.062 1.00 95.50 254 SER A CA 1
ATOM 2087 C C . SER A 1 254 ? 0.730 -5.832 8.724 1.00 95.50 254 SER A C 1
ATOM 2089 O O . SER A 1 254 ? 1.713 -5.739 7.980 1.00 95.50 254 SER A O 1
ATOM 2091 N N . ASP A 1 255 ? -0.361 -6.518 8.383 1.00 94.94 255 ASP A N 1
ATOM 2092 C CA . ASP A 1 255 ? -0.498 -7.206 7.099 1.00 94.94 255 ASP A CA 1
A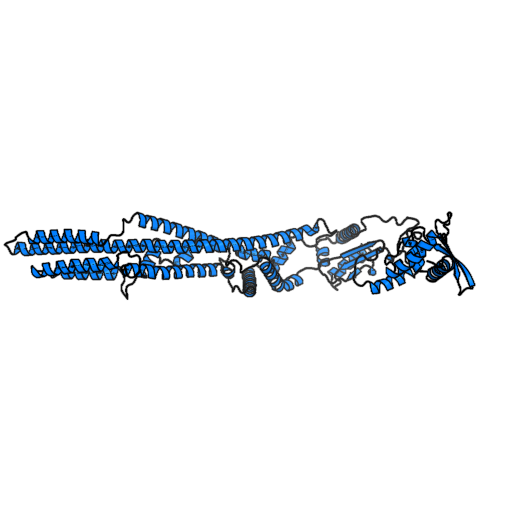TOM 2093 C C . ASP A 1 255 ? -0.496 -6.204 5.934 1.00 94.94 255 ASP A C 1
ATOM 2095 O O . ASP A 1 255 ? 0.252 -6.380 4.969 1.00 94.94 255 ASP A O 1
ATOM 2099 N N . LEU A 1 256 ? -1.250 -5.102 6.042 1.00 94.75 256 LEU A N 1
ATOM 2100 C CA . LEU A 1 256 ? -1.255 -4.035 5.032 1.00 94.75 256 LEU A CA 1
ATOM 2101 C C . LEU A 1 256 ? 0.114 -3.363 4.863 1.00 94.75 256 LEU A C 1
ATOM 2103 O O . LEU A 1 256 ? 0.539 -3.126 3.734 1.00 94.75 256 LEU A O 1
ATOM 2107 N N . ASN A 1 257 ? 0.834 -3.090 5.953 1.00 94.44 257 ASN A N 1
ATOM 2108 C CA . ASN A 1 257 ? 2.186 -2.531 5.894 1.00 94.44 257 ASN A CA 1
ATOM 2109 C C . ASN A 1 257 ? 3.152 -3.470 5.165 1.00 94.44 257 ASN A C 1
ATOM 2111 O O . ASN A 1 257 ? 3.986 -3.016 4.378 1.00 94.44 257 ASN A O 1
ATOM 2115 N N . THR A 1 258 ? 3.024 -4.779 5.392 1.00 93.56 258 THR A N 1
ATOM 2116 C CA . THR A 1 258 ? 3.830 -5.799 4.707 1.00 93.56 258 THR A CA 1
ATOM 2117 C C . THR A 1 258 ? 3.529 -5.801 3.211 1.00 93.56 258 THR A C 1
ATOM 2119 O O . THR A 1 258 ? 4.448 -5.712 2.397 1.00 93.56 258 THR A O 1
ATOM 2122 N N . LYS A 1 259 ? 2.243 -5.807 2.842 1.00 92.88 259 LYS A N 1
ATOM 2123 C CA . LYS A 1 259 ? 1.786 -5.706 1.448 1.00 92.88 259 LYS A CA 1
ATOM 2124 C C . LYS A 1 259 ? 2.301 -4.439 0.752 1.00 92.88 259 LYS A C 1
ATOM 2126 O O . LYS A 1 259 ? 2.912 -4.524 -0.311 1.00 92.88 259 LYS A O 1
ATOM 2131 N N . ALA A 1 260 ? 2.150 -3.275 1.385 1.00 93.44 260 ALA A N 1
ATOM 2132 C CA . ALA A 1 260 ? 2.641 -1.996 0.867 1.00 93.44 260 ALA A CA 1
ATOM 2133 C C . ALA A 1 260 ? 4.165 -1.949 0.727 1.00 93.44 260 ALA A C 1
ATOM 2135 O O . ALA A 1 260 ? 4.679 -1.369 -0.228 1.00 93.44 260 ALA A O 1
ATOM 2136 N N . SER A 1 261 ? 4.896 -2.585 1.641 1.00 92.31 261 SER A N 1
ATOM 2137 C CA . SER A 1 261 ? 6.358 -2.665 1.574 1.00 92.31 261 SER A CA 1
ATOM 2138 C C . SER A 1 261 ? 6.827 -3.589 0.451 1.00 92.31 261 SER A C 1
ATOM 2140 O O . SER A 1 261 ? 7.760 -3.242 -0.268 1.00 92.31 261 SER A O 1
ATOM 2142 N N . ASN A 1 262 ? 6.149 -4.719 0.239 1.00 91.50 262 ASN A N 1
ATOM 2143 C CA . ASN A 1 262 ? 6.437 -5.623 -0.876 1.00 91.50 262 ASN A CA 1
ATOM 2144 C C . ASN A 1 262 ? 6.194 -4.942 -2.226 1.00 91.50 262 ASN A C 1
ATOM 2146 O O . ASN A 1 262 ? 7.065 -4.981 -3.093 1.00 91.50 262 ASN A O 1
ATOM 2150 N N . PHE A 1 263 ? 5.055 -4.262 -2.382 1.00 92.06 263 PHE A N 1
ATOM 2151 C CA . PHE A 1 263 ? 4.757 -3.520 -3.605 1.00 92.06 263 PHE A CA 1
ATOM 2152 C C . PHE A 1 263 ? 5.739 -2.361 -3.828 1.00 92.06 263 PHE A C 1
ATOM 2154 O O . PHE A 1 263 ? 6.187 -2.131 -4.948 1.00 92.06 263 PHE A O 1
ATOM 2161 N N . TYR A 1 264 ? 6.158 -1.678 -2.760 1.00 92.69 264 TYR A N 1
ATOM 2162 C CA . TYR A 1 264 ? 7.185 -0.640 -2.853 1.00 92.69 264 TYR A CA 1
ATOM 2163 C C . TYR A 1 264 ? 8.519 -1.198 -3.345 1.00 92.69 264 TYR A C 1
ATOM 2165 O O . TYR A 1 264 ? 9.151 -0.595 -4.207 1.00 92.69 264 TYR A O 1
ATOM 2173 N N . ASN A 1 265 ? 8.941 -2.352 -2.825 1.00 91.94 265 ASN A N 1
ATOM 2174 C CA . ASN A 1 265 ? 10.179 -2.996 -3.254 1.00 91.94 265 ASN A CA 1
ATOM 2175 C C . ASN A 1 265 ? 10.105 -3.426 -4.724 1.00 91.94 265 ASN A C 1
ATOM 2177 O O . ASN A 1 265 ? 11.059 -3.190 -5.457 1.00 91.94 265 ASN A O 1
ATOM 2181 N N . LEU A 1 266 ? 8.965 -3.970 -5.168 1.00 92.12 266 LEU A N 1
ATOM 2182 C CA . LEU A 1 266 ? 8.718 -4.291 -6.577 1.00 92.12 266 LEU A CA 1
ATOM 2183 C C . LEU A 1 266 ? 8.878 -3.049 -7.466 1.00 92.12 266 LEU A C 1
ATOM 2185 O O . LEU A 1 266 ? 9.664 -3.056 -8.408 1.00 92.12 266 LEU A O 1
ATOM 2189 N N . LEU A 1 267 ? 8.181 -1.955 -7.142 1.00 92.88 267 LEU A N 1
ATOM 2190 C CA . LEU A 1 267 ? 8.280 -0.712 -7.912 1.00 92.88 267 LEU A CA 1
ATOM 2191 C C . LEU A 1 267 ? 9.687 -0.108 -7.868 1.00 92.88 267 LEU A C 1
ATOM 2193 O O . LEU A 1 267 ? 10.140 0.456 -8.860 1.00 92.88 267 LEU A O 1
ATOM 2197 N N . ASN A 1 268 ? 10.394 -0.236 -6.747 1.00 93.12 268 ASN A N 1
ATOM 2198 C CA . ASN A 1 268 ? 11.766 0.238 -6.626 1.00 93.12 268 ASN A CA 1
ATOM 2199 C C . ASN A 1 268 ? 12.746 -0.598 -7.470 1.00 93.12 268 ASN A C 1
ATOM 2201 O O . ASN A 1 268 ? 13.654 -0.026 -8.067 1.00 93.12 268 ASN A O 1
ATOM 2205 N N . ASN A 1 269 ? 12.547 -1.914 -7.575 1.00 92.50 269 ASN A N 1
ATOM 2206 C CA . ASN A 1 269 ? 13.324 -2.767 -8.482 1.00 92.50 269 ASN A CA 1
ATOM 2207 C C . ASN A 1 269 ? 13.099 -2.356 -9.941 1.00 92.50 269 ASN A C 1
ATOM 2209 O O . ASN A 1 269 ? 14.060 -2.133 -10.672 1.00 92.50 269 ASN A O 1
ATOM 2213 N N . ILE A 1 270 ? 11.837 -2.153 -10.333 1.00 93.06 270 ILE A N 1
ATOM 2214 C CA . ILE A 1 270 ? 11.473 -1.678 -11.675 1.00 93.06 270 ILE A CA 1
ATOM 2215 C C . ILE A 1 270 ? 12.086 -0.296 -11.949 1.00 93.06 270 ILE A C 1
ATOM 2217 O O . ILE A 1 270 ? 12.640 -0.055 -13.020 1.00 93.06 270 ILE A O 1
ATOM 2221 N N . HIS A 1 271 ? 12.032 0.615 -10.974 1.00 94.00 271 HIS A N 1
ATOM 2222 C CA . HIS A 1 271 ? 12.663 1.931 -11.064 1.00 94.00 271 HIS A CA 1
ATOM 2223 C C . HIS A 1 271 ? 14.173 1.816 -11.320 1.00 94.00 271 HIS A C 1
ATOM 2225 O O . HIS A 1 271 ? 14.682 2.441 -12.248 1.00 94.00 271 HIS A O 1
ATOM 2231 N N . GLN A 1 272 ? 14.875 0.976 -10.553 1.00 92.50 272 GLN A N 1
ATOM 2232 C CA . GLN A 1 272 ? 16.308 0.723 -10.732 1.00 92.50 272 GLN A CA 1
ATOM 2233 C C . GLN A 1 272 ? 16.624 0.060 -12.076 1.00 92.50 272 GLN A C 1
ATOM 2235 O O . GLN A 1 272 ? 17.650 0.368 -12.680 1.00 92.50 272 GLN A O 1
ATOM 2240 N N . ALA A 1 273 ? 15.757 -0.830 -12.566 1.00 90.44 273 ALA A N 1
ATOM 2241 C CA . ALA A 1 273 ? 15.911 -1.449 -13.878 1.00 90.44 273 ALA A CA 1
ATOM 2242 C C . ALA A 1 273 ? 15.846 -0.399 -14.998 1.00 90.44 273 ALA A C 1
ATOM 2244 O O . ALA A 1 273 ? 16.727 -0.374 -15.860 1.00 90.44 273 ALA A O 1
ATOM 2245 N N . TYR A 1 274 ? 14.868 0.513 -14.950 1.00 90.62 274 TYR A N 1
ATOM 2246 C CA . TYR A 1 274 ? 14.769 1.615 -15.911 1.00 90.62 274 TYR A CA 1
ATOM 2247 C C . TYR A 1 274 ? 15.925 2.614 -15.791 1.00 90.62 274 TYR A C 1
ATOM 2249 O O . TYR A 1 274 ? 16.463 3.035 -16.810 1.00 90.62 274 TYR A O 1
ATOM 2257 N N . GLU A 1 275 ? 16.342 2.968 -14.574 1.00 89.50 275 GLU A N 1
ATOM 2258 C CA . GLU A 1 275 ? 17.479 3.870 -14.346 1.00 89.50 275 GLU A CA 1
ATOM 2259 C C . GLU A 1 275 ? 18.784 3.265 -14.881 1.00 89.50 275 GLU A C 1
ATOM 2261 O O . GLU A 1 275 ? 19.550 3.929 -15.578 1.00 89.50 275 GLU A O 1
ATOM 2266 N N . LYS A 1 276 ? 19.014 1.971 -14.631 1.00 88.75 276 LYS A N 1
ATOM 2267 C CA . LYS A 1 276 ? 20.164 1.246 -15.175 1.00 88.75 276 LYS A CA 1
ATOM 2268 C C . LYS A 1 276 ? 20.130 1.198 -16.701 1.00 88.75 276 LYS A C 1
ATOM 2270 O O . LYS A 1 276 ? 21.171 1.411 -17.316 1.00 88.75 276 LYS A O 1
ATOM 2275 N N . ALA A 1 277 ? 18.971 0.932 -17.302 1.00 85.25 277 ALA A N 1
ATOM 2276 C CA . ALA A 1 277 ? 18.819 0.934 -18.755 1.00 85.25 277 ALA A CA 1
ATOM 2277 C C . ALA A 1 277 ? 19.127 2.319 -19.347 1.00 85.25 277 ALA A C 1
ATOM 2279 O O . ALA A 1 277 ? 19.860 2.412 -20.328 1.00 85.25 277 ALA A O 1
ATOM 2280 N N . GLU A 1 278 ? 18.653 3.398 -18.718 1.00 81.06 278 GLU A N 1
ATOM 2281 C CA . GLU A 1 278 ? 18.966 4.771 -19.131 1.00 81.06 278 GLU A CA 1
ATOM 2282 C C . GLU A 1 278 ? 20.475 5.059 -19.054 1.00 81.06 278 GLU A C 1
ATOM 2284 O O . GLU A 1 278 ? 21.052 5.593 -20.000 1.00 81.06 278 GLU A O 1
ATOM 2289 N N . ILE A 1 279 ? 21.138 4.666 -17.962 1.00 81.75 279 ILE A N 1
ATOM 2290 C CA . ILE A 1 279 ? 22.592 4.830 -17.800 1.00 81.75 279 ILE A CA 1
ATOM 2291 C C . ILE A 1 279 ? 23.357 4.024 -18.857 1.00 81.75 279 ILE A C 1
ATOM 2293 O O . ILE A 1 279 ? 24.290 4.548 -19.462 1.00 81.75 279 ILE A O 1
ATOM 2297 N N . GLN A 1 280 ? 22.965 2.773 -19.106 1.00 78.19 280 GLN A N 1
ATOM 2298 C CA . GLN A 1 280 ? 23.600 1.918 -20.113 1.00 78.19 280 GLN A CA 1
ATOM 2299 C C . GLN A 1 280 ? 23.459 2.500 -21.523 1.00 78.19 280 GLN A C 1
ATOM 2301 O O . GLN A 1 280 ? 24.443 2.545 -22.255 1.00 78.19 280 GLN A O 1
ATOM 2306 N N . LEU A 1 281 ? 22.276 3.006 -21.883 1.00 73.25 281 LEU A N 1
ATOM 2307 C CA . LEU A 1 281 ? 22.049 3.677 -23.166 1.00 73.25 281 LEU A CA 1
ATOM 2308 C C . LEU A 1 281 ? 22.908 4.939 -23.316 1.00 73.25 281 LEU A C 1
ATOM 2310 O O . LEU A 1 281 ? 23.437 5.186 -24.395 1.00 73.25 281 LEU A O 1
ATOM 2314 N N . LYS A 1 282 ? 23.115 5.704 -22.237 1.00 69.00 282 LYS A N 1
ATOM 2315 C CA . LYS A 1 282 ? 24.037 6.855 -22.242 1.00 69.00 282 LYS A CA 1
ATOM 2316 C C . LYS A 1 282 ? 25.504 6.434 -22.399 1.00 69.00 282 LYS A C 1
ATOM 2318 O O . LYS A 1 282 ? 26.279 7.151 -23.024 1.00 69.00 282 LYS A O 1
ATOM 2323 N N . GLN A 1 283 ? 25.888 5.283 -21.844 1.00 67.69 283 GLN A N 1
ATOM 2324 C CA . GLN A 1 283 ? 27.263 4.761 -21.869 1.00 67.69 283 GLN A CA 1
ATOM 2325 C C . GLN A 1 283 ? 27.632 4.009 -23.158 1.00 67.69 283 GLN A C 1
ATOM 2327 O O . GLN A 1 283 ? 28.817 3.898 -23.462 1.00 67.69 283 GLN A O 1
ATOM 2332 N N . LEU A 1 284 ? 26.649 3.549 -23.941 1.00 62.25 284 LEU A N 1
ATOM 2333 C CA . LEU A 1 284 ? 26.848 2.886 -25.243 1.00 62.25 284 LEU A CA 1
ATOM 2334 C C . LEU A 1 284 ? 27.662 3.730 -26.249 1.00 62.25 284 LEU A C 1
ATOM 2336 O O . LEU A 1 284 ? 28.226 3.180 -27.187 1.00 62.25 284 LEU A O 1
ATOM 2340 N N . ASN A 1 285 ? 27.783 5.041 -26.015 1.00 52.06 285 ASN A N 1
ATOM 2341 C CA . ASN A 1 285 ? 28.548 5.980 -26.839 1.00 52.06 285 ASN A CA 1
ATOM 2342 C C . ASN A 1 285 ? 30.071 6.002 -26.601 1.00 52.06 285 ASN A C 1
ATOM 2344 O O . ASN A 1 285 ? 30.740 6.802 -27.250 1.00 52.06 285 ASN A O 1
ATOM 2348 N N . VAL A 1 286 ? 30.640 5.214 -25.676 1.00 53.41 286 VAL A N 1
ATOM 2349 C CA . VAL A 1 286 ? 32.048 5.432 -25.264 1.00 53.41 286 VAL A CA 1
ATOM 2350 C C . VAL A 1 286 ? 33.034 4.346 -25.714 1.00 53.41 286 VAL A C 1
ATOM 2352 O O . VAL A 1 286 ? 34.166 4.702 -26.023 1.00 53.41 286 VAL A O 1
ATOM 2355 N N . ASP A 1 287 ? 32.641 3.069 -25.823 1.00 44.62 287 ASP A N 1
ATOM 2356 C CA . ASP A 1 287 ? 33.632 1.981 -25.995 1.00 44.62 287 ASP A CA 1
ATOM 2357 C C . ASP A 1 287 ? 33.431 1.031 -27.201 1.00 44.62 287 ASP A C 1
ATOM 2359 O O . ASP A 1 287 ? 34.394 0.370 -27.589 1.00 44.62 287 ASP A O 1
ATOM 2363 N N . GLU A 1 288 ? 32.246 0.937 -27.830 1.00 45.12 288 GLU A N 1
ATOM 2364 C CA . GLU A 1 288 ? 31.973 -0.124 -28.837 1.00 45.12 288 GLU A CA 1
ATOM 2365 C C . GLU A 1 288 ? 31.626 0.357 -30.261 1.00 45.12 288 GLU A C 1
ATOM 2367 O O . GLU A 1 288 ? 31.683 -0.442 -31.197 1.00 45.12 288 GLU A O 1
ATOM 2372 N N . MET A 1 289 ? 31.331 1.645 -30.472 1.00 49.62 289 MET A N 1
ATOM 2373 C CA . MET A 1 289 ? 31.105 2.217 -31.808 1.00 49.62 289 MET A CA 1
ATOM 2374 C C . MET A 1 289 ? 31.954 3.475 -32.005 1.00 49.62 289 MET A C 1
ATOM 2376 O O . MET A 1 289 ? 31.877 4.402 -31.204 1.00 49.62 289 MET A O 1
ATOM 2380 N N . SER A 1 290 ? 32.729 3.538 -33.093 1.00 53.97 290 SER A N 1
ATOM 2381 C CA . SER A 1 290 ? 33.291 4.804 -33.578 1.00 53.97 290 SER A CA 1
ATOM 2382 C C . SER A 1 290 ? 32.131 5.679 -34.058 1.00 53.97 290 SER A C 1
ATOM 2384 O O . SER A 1 290 ? 31.638 5.501 -35.169 1.00 53.97 290 SER A O 1
ATOM 2386 N N . GLY A 1 291 ? 31.631 6.569 -33.203 1.00 58.72 291 GLY A N 1
ATOM 2387 C CA . GLY A 1 291 ? 30.476 7.404 -33.514 1.00 58.72 291 GLY A CA 1
ATOM 2388 C C . GLY A 1 291 ? 30.396 8.630 -32.618 1.00 58.72 291 GLY A C 1
ATOM 2389 O O . GLY A 1 291 ? 30.858 8.622 -31.480 1.00 58.72 291 GLY A O 1
ATOM 2390 N N . GLU A 1 292 ? 29.812 9.703 -33.144 1.00 68.00 292 GLU A N 1
ATOM 2391 C CA . GLU A 1 292 ? 29.560 10.926 -32.392 1.00 68.00 292 GLU A CA 1
ATOM 2392 C C . GLU A 1 292 ? 28.068 11.053 -32.090 1.00 68.00 292 GLU A C 1
ATOM 2394 O O . GLU A 1 292 ? 27.232 11.068 -32.996 1.00 68.00 292 GLU A O 1
ATOM 2399 N N . ALA A 1 293 ? 27.727 11.181 -30.809 1.00 66.06 293 ALA A N 1
ATOM 2400 C CA . ALA A 1 293 ? 26.363 11.456 -30.395 1.00 66.06 293 ALA A CA 1
ATOM 2401 C C . ALA A 1 293 ? 25.983 12.903 -30.742 1.00 66.06 293 ALA A C 1
ATOM 2403 O O . ALA A 1 293 ? 26.489 13.852 -30.149 1.00 66.06 293 ALA A O 1
ATOM 2404 N N . ILE A 1 294 ? 25.046 13.070 -31.676 1.00 65.12 294 ILE A N 1
ATOM 2405 C CA . ILE A 1 294 ? 24.531 14.386 -32.101 1.00 65.12 294 ILE A CA 1
ATOM 2406 C C . ILE A 1 294 ? 23.359 14.850 -31.195 1.00 65.12 294 ILE A C 1
ATOM 2408 O O . ILE A 1 294 ? 22.796 15.934 -31.369 1.00 65.12 294 ILE A O 1
ATOM 2412 N N . PHE A 1 295 ? 22.987 14.036 -30.201 1.00 64.62 295 PHE A N 1
ATOM 2413 C CA . PHE A 1 295 ? 21.998 14.356 -29.170 1.00 64.62 295 PHE A CA 1
ATOM 2414 C C . PHE A 1 295 ? 22.701 14.759 -27.869 1.00 64.62 295 PHE A C 1
ATOM 2416 O O . PHE A 1 295 ? 23.507 13.999 -27.330 1.00 64.62 295 PHE A O 1
ATOM 2423 N N . ALA A 1 296 ? 22.372 15.938 -27.347 1.00 65.38 296 ALA A N 1
ATOM 2424 C CA . ALA A 1 296 ? 22.805 16.402 -26.037 1.00 65.38 296 ALA A CA 1
ATOM 2425 C C . ALA A 1 296 ? 21.867 15.882 -24.934 1.00 65.38 296 ALA A C 1
ATOM 2427 O O . ALA A 1 296 ? 20.697 15.587 -25.172 1.00 65.38 296 ALA A O 1
ATOM 2428 N N . GLU A 1 297 ? 22.332 15.841 -23.681 1.00 61.81 297 GLU A N 1
ATOM 2429 C CA . GLU A 1 297 ? 21.466 15.471 -22.546 1.00 61.81 297 GLU A CA 1
ATOM 2430 C C . GLU A 1 297 ? 20.242 16.396 -22.414 1.00 61.81 297 GLU A C 1
ATOM 2432 O O . GLU A 1 297 ? 19.147 15.933 -22.088 1.00 61.81 297 GLU A O 1
ATOM 2437 N N . ALA A 1 298 ? 20.407 17.683 -22.740 1.00 64.94 298 ALA A N 1
ATOM 2438 C CA . ALA A 1 298 ? 19.328 18.669 -22.743 1.00 64.94 298 ALA A CA 1
ATOM 2439 C C . ALA A 1 298 ? 18.179 18.293 -23.699 1.00 64.94 298 ALA A C 1
ATOM 2441 O O . ALA A 1 298 ? 17.022 18.563 -23.390 1.00 64.94 298 ALA A O 1
ATOM 2442 N N . ASP A 1 299 ? 18.462 17.580 -24.796 1.00 64.31 299 ASP A N 1
ATOM 2443 C CA . ASP A 1 299 ? 17.441 17.147 -25.756 1.00 64.31 299 ASP A CA 1
ATOM 2444 C C . ASP A 1 299 ? 16.464 16.128 -25.166 1.00 64.31 299 ASP A C 1
ATOM 2446 O O . ASP A 1 299 ? 15.301 16.070 -25.569 1.00 64.31 299 ASP A O 1
ATOM 2450 N N . THR A 1 300 ? 16.924 15.316 -24.208 1.00 65.56 300 THR A N 1
ATOM 2451 C CA . THR A 1 300 ? 16.072 14.327 -23.533 1.00 65.56 300 THR A CA 1
ATOM 2452 C C . THR A 1 300 ? 15.051 15.032 -22.641 1.00 65.56 300 THR A C 1
ATOM 2454 O O . THR A 1 300 ? 13.870 14.675 -22.638 1.00 65.56 300 THR A O 1
ATOM 2457 N N . GLU A 1 301 ? 15.495 16.070 -21.929 1.00 66.44 301 GLU A N 1
ATOM 2458 C CA . GLU A 1 301 ? 14.652 16.900 -21.068 1.00 66.44 301 GLU A CA 1
ATOM 2459 C C . GLU A 1 301 ? 13.701 17.782 -21.891 1.00 66.44 301 GLU A C 1
ATOM 2461 O O . GLU A 1 301 ? 12.507 17.840 -21.597 1.00 66.44 301 GLU A O 1
ATOM 2466 N N . ASP A 1 302 ? 14.172 18.373 -22.991 1.00 69.06 302 ASP A N 1
ATOM 2467 C CA . ASP A 1 302 ? 13.330 19.144 -23.911 1.00 69.06 302 ASP A CA 1
ATOM 2468 C C . ASP A 1 302 ? 12.266 18.255 -24.568 1.00 69.06 302 ASP A C 1
ATOM 2470 O O . ASP A 1 302 ? 11.079 18.598 -24.593 1.00 69.06 302 ASP A O 1
ATOM 2474 N N . CYS A 1 303 ? 12.635 17.056 -25.034 1.00 67.06 303 CYS A N 1
ATOM 2475 C CA . CYS A 1 303 ? 11.665 16.074 -25.520 1.00 67.06 303 CYS A CA 1
ATOM 2476 C C . CYS A 1 303 ? 10.638 15.739 -24.435 1.00 67.06 303 CYS A C 1
ATOM 2478 O O . CYS A 1 303 ? 9.439 15.693 -24.722 1.00 67.06 303 CYS A O 1
ATOM 2480 N N . TYR A 1 304 ? 11.073 15.562 -23.188 1.00 68.50 304 TYR A N 1
ATOM 2481 C CA . TYR A 1 304 ? 10.190 15.276 -22.064 1.00 68.50 304 TYR A CA 1
ATOM 2482 C C . TYR A 1 304 ? 9.191 16.408 -21.791 1.00 68.50 304 TYR A C 1
ATOM 2484 O O . TYR A 1 304 ? 7.982 16.161 -21.850 1.00 68.50 304 TYR A O 1
ATOM 2492 N N . GLN A 1 305 ? 9.665 17.635 -21.565 1.00 69.81 305 GLN A N 1
ATOM 2493 C CA . GLN A 1 305 ? 8.822 18.807 -21.289 1.00 69.81 305 GLN A CA 1
ATOM 2494 C C . GLN A 1 305 ? 7.853 19.089 -22.433 1.00 69.81 305 GLN A C 1
ATOM 2496 O O . GLN A 1 305 ? 6.714 19.516 -22.237 1.00 69.81 305 GLN A O 1
ATOM 2501 N N . SER A 1 306 ? 8.289 18.805 -23.656 1.00 68.56 306 SER A N 1
ATOM 2502 C CA . SER A 1 306 ? 7.473 19.005 -24.835 1.00 68.56 306 SER A CA 1
ATOM 2503 C C . SER A 1 306 ? 6.379 17.921 -24.975 1.00 68.56 306 SER A C 1
ATOM 2505 O O . SER A 1 306 ? 5.268 18.235 -25.418 1.00 68.56 306 SER A O 1
ATOM 2507 N N . LEU A 1 307 ? 6.652 16.664 -24.597 1.00 68.75 307 LEU A N 1
ATOM 2508 C CA . LEU A 1 307 ? 5.691 15.547 -24.625 1.00 68.75 307 LEU A CA 1
ATOM 2509 C C . LEU A 1 307 ? 4.703 15.583 -23.452 1.00 68.75 307 LEU A C 1
ATOM 2511 O O . LEU A 1 307 ? 3.560 15.137 -23.592 1.00 68.75 307 LEU A O 1
ATOM 2515 N N . LEU A 1 308 ? 5.152 16.088 -22.306 1.00 71.88 308 LEU A N 1
ATOM 2516 C CA . LEU A 1 308 ? 4.401 16.231 -21.065 1.00 71.88 308 LEU A CA 1
ATOM 2517 C C . LEU A 1 308 ? 4.612 17.640 -20.517 1.00 71.88 308 LEU A C 1
ATOM 2519 O O . LEU A 1 308 ? 5.402 17.849 -19.600 1.00 71.88 308 LEU A O 1
ATOM 2523 N N . SER A 1 309 ? 3.875 18.605 -21.065 1.00 74.06 309 SER A N 1
ATOM 2524 C CA . SER A 1 309 ? 3.855 19.938 -20.466 1.00 74.06 309 SER A CA 1
ATOM 2525 C C . SER A 1 309 ? 3.350 19.855 -19.024 1.00 74.06 309 SER A C 1
ATOM 2527 O O . SER A 1 309 ? 2.434 19.077 -18.734 1.00 74.06 309 SER A O 1
ATOM 2529 N N . ASP A 1 310 ? 3.891 20.689 -18.134 1.00 74.19 310 ASP A N 1
ATOM 2530 C CA . ASP A 1 310 ? 3.522 20.690 -16.710 1.00 74.19 310 ASP A CA 1
ATOM 2531 C C . ASP A 1 310 ? 2.009 20.818 -16.480 1.00 74.19 310 ASP A C 1
ATOM 2533 O O . ASP A 1 310 ? 1.473 20.274 -15.519 1.00 74.19 310 ASP A O 1
ATOM 2537 N N . ARG A 1 311 ? 1.295 21.488 -17.394 1.00 75.75 311 ARG A N 1
ATOM 2538 C CA . ARG A 1 311 ? -0.159 21.672 -17.317 1.00 75.75 311 ARG A CA 1
ATOM 2539 C C . ARG A 1 311 ? -0.945 20.363 -17.445 1.00 75.75 311 ARG A C 1
ATOM 2541 O O . ARG A 1 311 ? -1.963 20.208 -16.775 1.00 75.75 311 ARG A O 1
ATOM 2548 N N . ASP A 1 312 ? -0.492 19.447 -18.297 1.00 79.56 312 ASP A N 1
ATOM 2549 C CA . ASP A 1 312 ? -1.222 18.213 -18.623 1.00 79.56 312 ASP A CA 1
ATOM 2550 C C . ASP A 1 312 ? -0.604 16.971 -17.965 1.00 79.56 312 ASP A C 1
ATOM 2552 O O . ASP A 1 312 ? -1.181 15.882 -18.041 1.00 79.56 312 ASP A O 1
ATOM 2556 N N . ARG A 1 313 ? 0.550 17.124 -17.304 1.00 81.12 313 ARG A N 1
ATOM 2557 C CA . ARG A 1 313 ? 1.354 16.036 -16.739 1.00 81.12 313 ARG A CA 1
ATOM 2558 C C . ARG A 1 313 ? 0.546 15.106 -15.835 1.00 81.12 313 ARG A C 1
ATOM 2560 O O . ARG A 1 313 ? 0.453 13.919 -16.146 1.00 81.12 313 ARG A O 1
ATOM 2567 N N . LEU A 1 314 ? -0.111 15.639 -14.801 1.00 83.62 314 LEU A N 1
ATOM 2568 C CA . LEU A 1 314 ? -0.938 14.850 -13.875 1.00 83.62 314 LEU A CA 1
ATOM 2569 C C . LEU A 1 314 ? -2.038 14.068 -14.604 1.00 83.62 314 LEU A C 1
ATOM 2571 O O . LEU A 1 314 ? -2.270 12.891 -14.332 1.00 83.62 314 LEU A O 1
ATOM 2575 N N . SER A 1 315 ? -2.707 14.718 -15.562 1.00 86.44 315 SER A N 1
ATOM 2576 C CA . SER A 1 315 ? -3.811 14.112 -16.315 1.00 86.44 315 SER A CA 1
ATOM 2577 C C . SER A 1 315 ? -3.324 12.962 -17.197 1.00 86.44 315 SER A C 1
ATOM 2579 O O . SER A 1 315 ? -3.986 11.928 -17.289 1.00 86.44 315 SER A O 1
ATOM 2581 N N . GLN A 1 316 ? -2.152 13.109 -17.821 1.00 85.88 316 GLN A N 1
ATOM 2582 C CA . GLN A 1 316 ? -1.541 12.057 -18.633 1.00 85.88 316 GLN A CA 1
ATOM 2583 C C . GLN A 1 316 ? -1.021 10.899 -17.774 1.00 85.88 316 GLN A C 1
ATOM 2585 O O . GLN A 1 316 ? -1.286 9.746 -18.105 1.00 85.88 316 GLN A O 1
ATOM 2590 N N . LEU A 1 317 ? -0.351 11.182 -16.653 1.00 88.38 317 LEU A N 1
ATOM 2591 C CA . LEU A 1 317 ? 0.108 10.158 -15.706 1.00 88.38 317 LEU A CA 1
ATOM 2592 C C . LEU A 1 317 ? -1.067 9.367 -15.122 1.00 88.38 317 LEU A C 1
ATOM 2594 O O . LEU A 1 317 ? -1.017 8.137 -15.055 1.00 88.38 317 LEU A O 1
ATOM 2598 N N . THR A 1 318 ? -2.161 10.055 -14.794 1.00 89.06 318 THR A N 1
ATOM 2599 C CA . THR A 1 318 ? -3.410 9.429 -14.342 1.00 89.06 318 THR A CA 1
ATOM 2600 C C . THR A 1 318 ? -3.986 8.511 -15.415 1.00 89.06 318 THR A C 1
ATOM 2602 O O . THR A 1 318 ? -4.264 7.345 -15.144 1.00 89.06 318 THR A O 1
ATOM 2605 N N . LEU A 1 319 ? -4.110 9.000 -16.653 1.00 88.88 319 LEU A N 1
ATOM 2606 C CA . LEU A 1 319 ? -4.637 8.223 -17.776 1.00 88.88 319 LEU A CA 1
ATOM 2607 C C . LEU A 1 319 ? -3.804 6.966 -18.059 1.00 88.88 319 LEU A C 1
ATOM 2609 O O . LEU A 1 319 ? -4.360 5.904 -18.333 1.00 88.88 319 LEU A O 1
ATOM 2613 N N . VAL A 1 320 ? -2.478 7.092 -18.030 1.00 89.56 320 VAL A N 1
ATOM 2614 C CA . VAL A 1 320 ? -1.554 5.973 -18.251 1.00 89.56 320 VAL A CA 1
ATOM 2615 C C . VAL A 1 320 ? -1.700 4.945 -17.137 1.00 89.56 320 VAL A C 1
ATOM 2617 O O . VAL A 1 320 ? -1.829 3.760 -17.430 1.00 89.56 320 VAL A O 1
ATOM 2620 N N . THR A 1 321 ? -1.730 5.403 -15.883 1.00 90.62 321 THR A N 1
ATOM 2621 C CA . THR A 1 321 ? -1.888 4.533 -14.712 1.00 90.62 321 THR A CA 1
ATOM 2622 C C . THR A 1 321 ? -3.171 3.718 -14.814 1.00 90.62 321 THR A C 1
ATOM 2624 O O . THR A 1 321 ? -3.096 2.496 -14.768 1.00 90.62 321 THR A O 1
ATOM 2627 N N . ILE A 1 322 ? -4.311 4.374 -15.068 1.00 89.44 322 ILE A N 1
ATOM 2628 C CA . ILE A 1 322 ? -5.616 3.707 -15.209 1.00 89.44 322 ILE A CA 1
ATOM 2629 C C . ILE A 1 322 ? -5.595 2.679 -16.346 1.00 89.44 322 ILE A C 1
ATOM 2631 O O . ILE A 1 322 ? -6.092 1.571 -16.194 1.00 89.44 322 ILE A O 1
ATOM 2635 N N . LYS A 1 323 ? -4.974 2.998 -17.489 1.00 88.88 323 LYS A N 1
ATOM 2636 C CA . LYS A 1 323 ? -4.881 2.042 -18.604 1.00 88.88 323 LYS A CA 1
ATOM 2637 C C . LYS A 1 323 ? -4.050 0.807 -18.267 1.00 88.88 323 LYS A C 1
ATOM 2639 O O . LYS A 1 323 ? -4.389 -0.274 -18.746 1.00 88.88 323 LYS A O 1
ATOM 2644 N N . ILE A 1 324 ? -2.972 0.965 -17.500 1.00 88.38 324 ILE A N 1
ATOM 2645 C CA . ILE A 1 324 ? -2.137 -0.159 -17.056 1.00 88.38 324 ILE A CA 1
ATOM 2646 C C . ILE A 1 324 ? -2.922 -1.019 -16.069 1.00 88.38 324 ILE A C 1
ATOM 2648 O O . ILE A 1 324 ? -3.009 -2.234 -16.239 1.00 88.38 324 ILE A O 1
ATOM 2652 N N . THR A 1 325 ? -3.552 -0.401 -15.074 1.00 85.81 325 THR A N 1
ATOM 2653 C CA . THR A 1 325 ? -4.300 -1.131 -14.049 1.00 85.81 325 THR A CA 1
ATOM 2654 C C . THR A 1 325 ? -5.547 -1.813 -14.621 1.00 85.81 325 THR A C 1
ATOM 2656 O O . THR A 1 325 ? -5.810 -2.966 -14.282 1.00 85.81 325 THR A O 1
ATOM 2659 N N . ASP A 1 326 ? -6.251 -1.198 -15.577 1.00 84.56 326 ASP A N 1
ATOM 2660 C CA . ASP A 1 326 ? -7.353 -1.828 -16.320 1.00 84.56 326 ASP A CA 1
ATOM 2661 C C . ASP A 1 326 ? -6.891 -3.064 -17.101 1.00 84.56 326 ASP A C 1
ATOM 2663 O O . ASP A 1 326 ? -7.588 -4.080 -17.142 1.00 84.56 326 ASP A O 1
ATOM 2667 N N . LYS A 1 327 ? -5.709 -2.999 -17.727 1.00 81.69 327 LYS A N 1
ATOM 2668 C CA . LYS A 1 327 ? -5.157 -4.102 -18.526 1.00 81.69 327 LYS A CA 1
ATOM 2669 C C . LYS A 1 327 ? -4.755 -5.306 -17.691 1.00 81.69 327 LYS A C 1
ATOM 2671 O O . LYS A 1 327 ? -4.964 -6.434 -18.130 1.00 81.69 327 LYS A O 1
ATOM 2676 N N . ILE A 1 328 ? -4.256 -5.060 -16.487 1.00 76.38 328 ILE A N 1
ATOM 2677 C CA . ILE A 1 328 ? -3.879 -6.103 -15.527 1.00 76.38 328 ILE A CA 1
ATOM 2678 C C . ILE A 1 328 ? -5.115 -6.580 -14.724 1.00 76.38 328 ILE A C 1
ATOM 2680 O O . ILE A 1 328 ? -5.044 -7.544 -13.969 1.00 76.38 328 ILE A O 1
ATOM 2684 N N . GLY A 1 329 ? -6.293 -5.972 -14.933 1.00 66.06 329 GLY A N 1
ATOM 2685 C CA . GLY A 1 329 ? -7.555 -6.380 -14.301 1.00 66.06 329 GLY A CA 1
ATOM 2686 C C . GLY A 1 329 ? -7.711 -5.891 -12.858 1.00 66.06 329 GLY A C 1
ATOM 2687 O O . GLY A 1 329 ? -8.433 -6.498 -12.070 1.00 66.06 329 GLY A O 1
ATOM 2688 N N . LEU A 1 330 ? -7.029 -4.799 -12.513 1.00 68.56 330 LEU A N 1
ATOM 2689 C CA . LEU A 1 330 ? -6.843 -4.293 -11.153 1.00 68.56 330 LEU A CA 1
ATOM 2690 C C . LEU A 1 330 ? -7.709 -3.054 -10.831 1.00 68.56 330 LEU A C 1
ATOM 2692 O O . LEU A 1 330 ? -7.680 -2.567 -9.703 1.00 68.56 330 LEU A O 1
ATOM 2696 N N . GLY A 1 331 ? -8.530 -2.572 -11.771 1.00 75.75 331 GLY A N 1
ATOM 2697 C CA . GLY A 1 331 ? -9.388 -1.388 -11.589 1.00 75.75 331 GLY A CA 1
ATOM 2698 C C . GLY A 1 331 ? -8.614 -0.067 -11.666 1.00 75.75 331 GLY A C 1
ATOM 2699 O O . GLY A 1 331 ? -7.506 -0.038 -12.175 1.00 75.75 331 GLY A O 1
ATOM 2700 N N . GLU A 1 332 ? -9.172 1.044 -11.172 1.00 81.94 332 GLU A N 1
ATOM 2701 C CA . GLU A 1 332 ? -8.591 2.394 -11.359 1.00 81.94 332 GLU A CA 1
ATOM 2702 C C . GLU A 1 332 ? -7.553 2.808 -10.287 1.00 81.94 332 GLU A C 1
ATOM 2704 O O . GLU A 1 332 ? -6.893 3.836 -10.429 1.00 81.94 332 GLU A O 1
ATOM 2709 N N . SER A 1 333 ? -7.399 2.038 -9.202 1.00 86.19 333 SER A N 1
ATOM 2710 C CA . SER A 1 333 ? -6.506 2.343 -8.067 1.00 86.19 333 SER A CA 1
ATOM 2711 C C . SER A 1 333 ? -5.353 1.346 -7.981 1.00 86.19 333 SER A C 1
ATOM 2713 O O . SER A 1 333 ? -5.542 0.161 -8.237 1.00 86.19 333 SER A O 1
ATOM 2715 N N . LEU A 1 334 ? -4.179 1.799 -7.529 1.00 88.75 334 LEU A N 1
ATOM 2716 C CA . LEU A 1 334 ? -3.040 0.919 -7.246 1.00 88.75 334 LEU A CA 1
ATOM 2717 C C . LEU A 1 334 ? -3.203 0.102 -5.953 1.00 88.75 334 LEU A C 1
ATOM 2719 O O . LEU A 1 334 ? -2.342 -0.712 -5.638 1.00 88.75 334 LEU A O 1
ATOM 2723 N N . ALA A 1 335 ? -4.272 0.292 -5.174 1.00 87.56 335 ALA A N 1
ATOM 2724 C CA . ALA A 1 335 ? -4.470 -0.471 -3.938 1.00 87.56 335 ALA A CA 1
ATOM 2725 C C . ALA A 1 335 ? -4.649 -1.975 -4.175 1.00 87.56 335 ALA A C 1
ATOM 2727 O O . ALA A 1 335 ? -4.222 -2.783 -3.357 1.00 87.56 335 ALA A O 1
ATOM 2728 N N . THR A 1 336 ? -5.217 -2.361 -5.311 1.00 83.12 336 THR A N 1
ATOM 2729 C CA . THR A 1 336 ? -5.349 -3.766 -5.725 1.00 83.12 336 THR A CA 1
ATOM 2730 C C . THR A 1 336 ? -3.999 -4.408 -6.053 1.00 83.12 336 THR A C 1
ATOM 2732 O O . THR A 1 336 ? -3.851 -5.619 -5.926 1.00 83.12 336 THR A O 1
ATOM 2735 N N . CYS A 1 337 ? -2.980 -3.605 -6.377 1.00 83.62 337 CYS A N 1
ATOM 2736 C CA . CYS A 1 337 ? -1.607 -4.059 -6.598 1.00 83.62 337 CYS A CA 1
ATOM 2737 C C . CYS A 1 337 ? -0.890 -4.513 -5.316 1.00 83.62 337 CYS A C 1
ATOM 2739 O O . CYS A 1 337 ? 0.193 -5.092 -5.386 1.00 83.62 337 CYS A O 1
ATOM 2741 N N . LEU A 1 338 ? -1.463 -4.232 -4.142 1.00 85.38 338 LEU A N 1
ATOM 2742 C CA . LEU A 1 338 ? -0.884 -4.593 -2.848 1.00 85.38 338 LEU A CA 1
ATOM 2743 C C . LEU A 1 338 ? -1.002 -6.090 -2.534 1.00 85.38 338 LEU A C 1
ATOM 2745 O O . LEU A 1 338 ? -0.255 -6.605 -1.699 1.00 85.38 338 LEU A O 1
ATOM 2749 N N . ASP A 1 339 ? -1.938 -6.797 -3.161 1.00 80.50 339 ASP A N 1
ATOM 2750 C CA . ASP A 1 339 ? -2.153 -8.212 -2.888 1.00 80.50 339 ASP A CA 1
ATOM 2751 C C . ASP A 1 339 ? -1.073 -9.083 -3.553 1.00 80.50 339 ASP A C 1
ATOM 2753 O O . ASP A 1 339 ? -0.843 -9.058 -4.763 1.00 80.50 339 ASP A O 1
ATOM 2757 N N . ALA A 1 340 ? -0.380 -9.864 -2.719 1.00 61.59 340 ALA A N 1
ATOM 2758 C CA . ALA A 1 340 ? 0.768 -10.661 -3.129 1.00 61.59 340 ALA A CA 1
ATOM 2759 C C . ALA A 1 340 ? 0.389 -11.724 -4.175 1.00 61.59 340 ALA A C 1
ATOM 2761 O O . ALA A 1 340 ? -0.567 -12.478 -3.993 1.00 61.59 340 ALA A O 1
ATOM 2762 N N . GLY A 1 341 ? 1.190 -11.815 -5.239 1.00 63.78 341 GLY A N 1
ATOM 2763 C CA . GLY A 1 341 ? 1.022 -12.804 -6.309 1.00 63.78 341 GLY A CA 1
ATOM 2764 C C . GLY A 1 341 ? 0.087 -12.382 -7.445 1.00 63.78 341 GLY A C 1
ATOM 2765 O O . GLY A 1 341 ? -0.077 -13.157 -8.382 1.00 63.78 341 GLY A O 1
ATOM 2766 N N . LEU A 1 342 ? -0.500 -11.179 -7.395 1.00 69.31 342 LEU A N 1
ATOM 2767 C CA . LEU A 1 342 ? -1.291 -10.641 -8.509 1.00 69.31 342 LEU A CA 1
ATOM 2768 C C . LEU A 1 342 ? -0.443 -9.988 -9.606 1.00 69.31 342 LEU A C 1
ATOM 2770 O O . LEU A 1 342 ? -0.904 -9.893 -10.739 1.00 69.31 342 LEU A O 1
ATOM 2774 N N . ILE A 1 343 ? 0.766 -9.524 -9.278 1.00 75.12 343 ILE A N 1
ATOM 2775 C CA . ILE A 1 343 ? 1.619 -8.769 -10.201 1.00 75.12 343 ILE A CA 1
ATOM 2776 C C . ILE A 1 343 ? 2.993 -9.417 -10.280 1.00 75.12 343 ILE A C 1
ATOM 2778 O O . ILE A 1 343 ? 3.711 -9.489 -9.281 1.00 75.12 343 ILE A O 1
ATOM 2782 N N . ASP A 1 344 ? 3.348 -9.851 -11.484 1.00 81.88 344 ASP A N 1
ATOM 2783 C CA . ASP A 1 344 ? 4.704 -10.245 -11.844 1.00 81.88 344 ASP A CA 1
ATOM 2784 C C . ASP A 1 344 ? 5.506 -9.026 -12.332 1.00 81.88 344 ASP A C 1
ATOM 2786 O O . ASP A 1 344 ? 4.982 -8.168 -13.046 1.00 81.88 344 ASP A O 1
ATOM 2790 N N . GLU A 1 345 ? 6.782 -8.947 -11.943 1.00 86.44 345 GLU A N 1
ATOM 2791 C CA . GLU A 1 345 ? 7.670 -7.833 -12.304 1.00 86.44 345 GLU A CA 1
ATOM 2792 C C . GLU A 1 345 ? 7.826 -7.700 -13.823 1.00 86.44 345 GLU A C 1
ATOM 2794 O O . GLU A 1 345 ? 7.735 -6.597 -14.363 1.00 86.44 345 GLU A O 1
ATOM 2799 N N . THR A 1 346 ? 7.999 -8.827 -14.519 1.00 86.62 346 THR A N 1
ATOM 2800 C CA . THR A 1 346 ? 8.226 -8.859 -15.969 1.00 86.62 346 THR A CA 1
ATOM 2801 C C . THR A 1 346 ? 6.967 -8.432 -16.705 1.00 86.62 346 THR A C 1
ATOM 2803 O O . THR A 1 346 ? 7.023 -7.556 -17.565 1.00 86.62 346 THR A O 1
ATOM 2806 N N . GLN A 1 347 ? 5.815 -8.978 -16.303 1.00 85.94 347 GLN A N 1
ATOM 2807 C CA . GLN A 1 347 ? 4.523 -8.599 -16.875 1.00 85.94 347 GLN A CA 1
ATOM 2808 C C . GLN A 1 347 ? 4.234 -7.102 -16.687 1.00 85.94 347 GLN A C 1
ATOM 2810 O O . GLN A 1 347 ? 3.762 -6.440 -17.610 1.00 85.94 347 GLN A O 1
ATOM 2815 N N . LEU A 1 348 ? 4.527 -6.546 -15.506 1.00 87.94 348 LEU A N 1
ATOM 2816 C CA . LEU A 1 348 ? 4.309 -5.124 -15.246 1.00 87.94 348 LEU A CA 1
ATOM 2817 C C . LEU A 1 348 ? 5.233 -4.243 -16.098 1.00 87.94 348 LEU A C 1
ATOM 2819 O O . LEU A 1 348 ? 4.779 -3.233 -16.632 1.00 87.94 348 LEU A O 1
ATOM 2823 N N . ILE A 1 349 ? 6.505 -4.621 -16.260 1.00 89.94 349 ILE A N 1
ATOM 2824 C CA . ILE A 1 349 ? 7.446 -3.920 -17.147 1.00 89.94 349 ILE A CA 1
ATOM 2825 C C . ILE A 1 349 ? 6.941 -3.937 -18.595 1.00 89.94 349 ILE A C 1
ATOM 2827 O O . ILE A 1 349 ? 6.904 -2.887 -19.239 1.00 89.94 349 ILE A O 1
ATOM 2831 N N . GLU A 1 350 ? 6.523 -5.099 -19.099 1.00 89.75 350 GLU A N 1
ATOM 2832 C CA . GLU A 1 350 ? 5.994 -5.248 -20.459 1.00 89.75 350 GLU A CA 1
ATOM 2833 C C . GLU A 1 350 ? 4.763 -4.362 -20.693 1.00 89.75 350 GLU A C 1
ATOM 2835 O O . GLU A 1 350 ? 4.727 -3.603 -21.662 1.00 89.75 350 GLU A O 1
ATOM 2840 N N . GLU A 1 351 ? 3.784 -4.387 -19.785 1.00 88.88 351 GLU A N 1
ATOM 2841 C CA . GLU A 1 351 ? 2.565 -3.576 -19.905 1.00 88.88 351 GLU A CA 1
ATOM 2842 C C . GLU A 1 351 ? 2.843 -2.073 -19.790 1.00 88.88 351 GLU A C 1
ATOM 2844 O O . GLU A 1 351 ? 2.268 -1.280 -20.544 1.00 88.88 351 GLU A O 1
ATOM 2849 N N . ILE A 1 352 ? 3.753 -1.665 -18.893 1.00 91.00 352 ILE A N 1
ATOM 2850 C CA . ILE A 1 352 ? 4.208 -0.272 -18.814 1.00 91.00 352 ILE A CA 1
ATOM 2851 C C . ILE A 1 352 ? 4.767 0.148 -20.175 1.00 91.00 352 ILE A C 1
ATOM 2853 O O . ILE A 1 352 ? 4.271 1.116 -20.753 1.00 91.00 352 ILE A O 1
ATOM 2857 N N . ASN A 1 353 ? 5.742 -0.586 -20.713 1.00 90.19 353 ASN A N 1
ATOM 2858 C CA . ASN A 1 353 ? 6.391 -0.236 -21.978 1.00 90.19 353 ASN A CA 1
ATOM 2859 C C . ASN A 1 353 ? 5.380 -0.160 -23.127 1.00 90.19 353 ASN A C 1
ATOM 2861 O O . ASN A 1 353 ? 5.291 0.865 -23.800 1.00 90.19 353 ASN A O 1
ATOM 2865 N N . LEU A 1 354 ? 4.529 -1.177 -23.285 1.00 89.31 354 LEU A N 1
ATOM 2866 C CA . LEU A 1 354 ? 3.517 -1.219 -24.343 1.00 89.31 354 LEU A CA 1
ATOM 2867 C C . LEU A 1 354 ? 2.550 -0.027 -24.294 1.00 89.31 354 LEU A C 1
ATOM 2869 O O . LEU A 1 354 ? 2.195 0.537 -25.335 1.00 89.31 354 LEU A O 1
ATOM 2873 N N . ILE A 1 355 ? 2.089 0.363 -23.104 1.00 88.69 355 ILE A N 1
ATOM 2874 C CA . ILE A 1 355 ? 1.115 1.453 -22.953 1.00 88.69 355 ILE A CA 1
ATOM 2875 C C . ILE A 1 355 ? 1.784 2.816 -23.116 1.00 88.69 355 ILE A C 1
ATOM 2877 O O . ILE A 1 355 ? 1.201 3.700 -23.757 1.00 88.69 355 ILE A O 1
ATOM 2881 N N . VAL A 1 356 ? 2.991 2.989 -22.574 1.00 87.25 356 VAL A N 1
ATOM 2882 C CA . VAL A 1 356 ? 3.787 4.205 -22.765 1.00 87.25 356 VAL A CA 1
ATOM 2883 C C . VAL A 1 356 ? 4.098 4.402 -24.247 1.00 87.25 356 VAL A C 1
ATOM 2885 O O . VAL A 1 356 ? 3.775 5.459 -24.796 1.00 87.25 356 VAL A O 1
ATOM 2888 N N . ASP A 1 357 ? 4.608 3.380 -24.926 1.00 84.19 357 ASP A N 1
ATOM 2889 C CA . ASP A 1 357 ? 4.935 3.457 -26.348 1.00 84.19 357 ASP A CA 1
ATOM 2890 C C . ASP A 1 357 ? 3.692 3.781 -27.167 1.00 84.19 357 ASP A C 1
ATOM 2892 O O . ASP A 1 357 ? 3.688 4.723 -27.960 1.00 84.19 357 ASP A O 1
ATOM 2896 N N . ARG A 1 358 ? 2.573 3.098 -26.919 1.00 84.44 358 ARG A N 1
ATOM 2897 C CA . ARG A 1 358 ? 1.326 3.350 -27.651 1.00 84.44 358 ARG A CA 1
ATOM 2898 C C . ARG A 1 358 ? 0.809 4.782 -27.499 1.00 84.44 358 ARG A C 1
ATOM 2900 O O . ARG A 1 358 ? 0.183 5.298 -28.424 1.00 84.44 358 ARG A O 1
ATOM 2907 N N . LEU A 1 359 ? 0.992 5.405 -26.336 1.00 81.19 359 LEU A N 1
ATOM 2908 C CA . LEU A 1 359 ? 0.470 6.746 -26.061 1.00 81.19 359 LEU A CA 1
ATOM 2909 C C . LEU A 1 359 ? 1.398 7.869 -26.528 1.00 81.19 359 LEU A C 1
ATOM 2911 O O . LEU A 1 359 ? 0.906 8.953 -26.852 1.00 81.19 359 LEU A O 1
ATOM 2915 N N . PHE A 1 360 ? 2.711 7.629 -26.553 1.00 76.06 360 PHE A N 1
ATOM 2916 C CA . PHE A 1 360 ? 3.700 8.689 -26.754 1.00 76.06 360 PHE A CA 1
ATOM 2917 C C . PHE A 1 360 ? 4.584 8.528 -28.001 1.00 76.06 360 PHE A C 1
ATOM 2919 O O . PHE A 1 360 ? 5.114 9.543 -28.447 1.00 76.06 360 PHE A O 1
ATOM 2926 N N . SER A 1 361 ? 4.681 7.341 -28.617 1.00 68.62 361 SER A N 1
ATOM 2927 C CA . SER A 1 361 ? 5.557 7.077 -29.783 1.00 68.62 361 SER A CA 1
ATOM 2928 C C . SER A 1 361 ? 5.282 7.967 -30.998 1.00 68.62 361 SER A C 1
ATOM 2930 O O . SER A 1 361 ? 6.207 8.486 -31.618 1.00 68.62 361 SER A O 1
ATOM 2932 N N . SER A 1 362 ? 4.013 8.203 -31.338 1.00 66.62 362 SER A N 1
ATOM 2933 C CA . SER A 1 362 ? 3.677 9.065 -32.478 1.00 66.62 362 SER A CA 1
ATOM 2934 C C . SER A 1 362 ? 4.056 10.525 -32.219 1.00 66.62 362 SER A C 1
ATOM 2936 O O . SER A 1 362 ? 4.461 11.231 -33.131 1.00 66.62 362 SER A O 1
ATOM 2938 N N . ARG A 1 363 ? 3.957 10.980 -30.962 1.00 66.75 363 ARG A N 1
ATOM 2939 C CA . ARG A 1 363 ? 4.293 12.357 -30.567 1.00 66.75 363 ARG A CA 1
ATOM 2940 C C . ARG A 1 363 ? 5.799 12.583 -30.473 1.00 66.75 363 ARG A C 1
ATOM 2942 O O . ARG A 1 363 ? 6.234 13.724 -30.603 1.00 66.75 363 ARG A O 1
ATOM 2949 N N . SER A 1 364 ? 6.572 11.532 -30.193 1.00 63.78 364 SER A N 1
ATOM 2950 C CA . SER A 1 364 ? 8.032 11.602 -30.156 1.00 63.78 364 SER A CA 1
ATOM 2951 C C . SER A 1 364 ? 8.628 11.637 -31.559 1.00 63.78 364 SER A C 1
ATOM 2953 O O . SER A 1 364 ? 9.506 12.457 -31.798 1.00 63.78 364 SER A O 1
ATOM 2955 N N . LEU A 1 365 ? 8.118 10.827 -32.495 1.00 62.53 365 LEU A N 1
ATOM 2956 C CA . LEU A 1 365 ? 8.638 10.764 -33.869 1.00 62.53 365 LEU A CA 1
ATOM 2957 C C . LEU A 1 365 ? 8.531 12.106 -34.608 1.00 62.53 365 LEU A C 1
ATOM 2959 O O . LEU A 1 365 ? 9.484 12.510 -35.258 1.00 62.53 365 LEU A O 1
ATOM 2963 N N . ASP A 1 366 ? 7.437 12.849 -34.420 1.00 60.56 366 ASP A N 1
ATOM 2964 C CA . ASP A 1 366 ? 7.248 14.169 -35.045 1.00 60.56 366 ASP A CA 1
ATOM 2965 C C . ASP A 1 366 ? 8.212 15.258 -34.518 1.00 60.56 366 ASP A C 1
ATOM 2967 O O . ASP A 1 366 ? 8.227 16.378 -35.034 1.00 60.56 366 ASP A O 1
ATOM 2971 N N . ARG A 1 367 ? 8.975 14.980 -33.449 1.00 64.44 367 ARG A N 1
ATOM 2972 C CA . ARG A 1 367 ? 9.825 15.969 -32.757 1.00 64.44 367 ARG A CA 1
ATOM 2973 C C . ARG A 1 367 ? 11.310 15.646 -32.751 1.00 64.44 367 ARG A C 1
ATOM 2975 O O . ARG A 1 367 ? 12.103 16.539 -32.446 1.00 64.44 367 ARG A O 1
ATOM 2982 N N . VAL A 1 368 ? 11.697 14.422 -33.098 1.00 65.00 368 VAL A N 1
ATOM 2983 C CA . VAL A 1 368 ? 13.108 14.086 -33.299 1.00 65.00 368 VAL A CA 1
ATOM 2984 C C . VAL A 1 368 ? 13.576 14.818 -34.555 1.00 65.00 368 VAL A C 1
ATOM 2986 O O . VAL A 1 368 ? 13.166 14.506 -35.665 1.00 65.00 368 VAL A O 1
ATOM 2989 N N . GLN A 1 369 ? 14.398 15.855 -34.382 1.00 69.44 369 GLN A N 1
ATOM 2990 C CA . GLN A 1 369 ? 15.039 16.512 -35.517 1.00 69.44 369 GLN A CA 1
ATOM 2991 C C . GLN A 1 369 ? 15.990 15.535 -36.216 1.00 69.44 369 GLN A C 1
ATOM 2993 O O . GLN A 1 369 ? 16.717 14.809 -35.540 1.00 69.44 369 GLN A O 1
ATOM 2998 N N . SER A 1 370 ? 16.043 15.583 -37.550 1.00 78.19 370 SER A N 1
ATOM 2999 C CA . SER A 1 370 ? 16.961 14.745 -38.324 1.00 78.19 370 SER A CA 1
ATOM 3000 C C . SER A 1 370 ? 18.424 14.951 -37.906 1.00 78.19 370 SER A C 1
ATOM 3002 O O . SER A 1 370 ? 18.831 16.095 -37.672 1.00 78.19 370 SER A O 1
ATOM 3004 N N . ALA A 1 371 ? 19.232 13.892 -37.926 1.00 83.44 371 ALA A N 1
ATOM 3005 C CA . ALA A 1 371 ? 20.665 13.930 -37.640 1.00 83.44 371 ALA A CA 1
ATOM 3006 C C . ALA A 1 371 ? 21.414 14.955 -38.503 1.00 83.44 371 ALA A C 1
ATOM 3008 O O . ALA A 1 371 ? 22.268 15.676 -37.996 1.00 83.44 371 ALA A O 1
ATOM 3009 N N . VAL A 1 372 ? 21.027 15.101 -39.777 1.00 85.38 372 VAL A N 1
ATOM 3010 C CA . VAL A 1 372 ? 21.581 16.114 -40.694 1.00 85.38 372 VAL A CA 1
ATOM 3011 C C . VAL A 1 372 ? 21.352 17.530 -40.170 1.00 85.38 372 VAL A C 1
ATOM 3013 O O . VAL A 1 372 ? 22.290 18.314 -40.055 1.00 85.38 372 VAL A O 1
ATOM 3016 N N . LYS A 1 373 ? 20.109 17.863 -39.814 1.00 85.94 373 LYS A N 1
ATOM 3017 C CA . LYS A 1 373 ? 19.775 19.175 -39.248 1.00 85.94 373 LYS A CA 1
ATOM 3018 C C . LYS A 1 373 ? 20.571 19.456 -37.972 1.00 85.94 373 LYS A C 1
ATOM 3020 O O . LYS A 1 373 ? 21.158 20.528 -37.855 1.00 85.94 373 LYS A O 1
ATOM 3025 N N . ARG A 1 374 ? 20.637 18.486 -37.060 1.00 78.81 374 ARG A N 1
ATOM 3026 C CA . ARG A 1 374 ? 21.363 18.627 -35.790 1.00 78.81 374 ARG A CA 1
ATOM 3027 C C . ARG A 1 374 ? 22.865 18.787 -35.995 1.00 78.81 374 ARG A C 1
ATOM 3029 O O . ARG A 1 374 ? 23.474 19.628 -35.347 1.00 78.81 374 ARG A O 1
ATOM 3036 N N . PHE A 1 375 ? 23.454 18.054 -36.938 1.00 85.81 375 PHE A N 1
ATOM 3037 C CA . PHE A 1 375 ? 24.855 18.232 -37.314 1.00 85.81 375 PHE A CA 1
ATOM 3038 C C . PHE A 1 375 ? 25.130 19.679 -37.752 1.00 85.81 375 PHE A C 1
ATOM 3040 O O . PHE A 1 375 ? 26.081 20.312 -37.295 1.00 85.81 375 PHE A O 1
ATOM 3047 N N . LEU A 1 376 ? 24.259 20.245 -38.591 1.00 87.00 376 LEU A N 1
ATOM 3048 C CA . LEU A 1 376 ? 24.392 21.637 -39.015 1.00 87.00 376 LEU A CA 1
ATOM 3049 C C . LEU A 1 376 ? 24.199 22.619 -37.846 1.00 87.00 376 LEU A C 1
ATOM 3051 O O . LEU A 1 376 ? 24.859 23.653 -37.818 1.00 87.00 376 LEU A O 1
ATOM 3055 N N . GLU A 1 377 ? 23.320 22.340 -36.887 1.00 83.88 377 GLU A N 1
ATOM 3056 C CA . GLU A 1 377 ? 23.115 23.204 -35.714 1.00 83.88 377 GLU A CA 1
ATOM 3057 C C . GLU A 1 377 ? 24.283 23.140 -34.713 1.00 83.88 377 GLU A C 1
ATOM 3059 O O . GLU A 1 377 ? 24.689 24.181 -34.194 1.00 83.88 377 GLU A O 1
ATOM 3064 N N . ASN A 1 378 ? 24.864 21.957 -34.494 1.00 83.12 378 ASN A N 1
ATOM 3065 C CA . ASN A 1 378 ? 25.949 21.736 -33.532 1.00 83.12 378 ASN A CA 1
ATOM 3066 C C . ASN A 1 378 ? 27.285 22.345 -33.978 1.00 83.12 378 ASN A C 1
ATOM 3068 O O . ASN A 1 378 ? 28.092 22.743 -33.138 1.00 83.12 378 ASN A O 1
ATOM 3072 N N . TYR A 1 379 ? 27.516 22.440 -35.290 1.00 83.25 379 TYR A N 1
ATOM 3073 C CA . TYR A 1 379 ? 28.771 22.929 -35.853 1.00 83.25 379 TYR A CA 1
ATOM 3074 C C . TYR A 1 379 ? 28.605 24.277 -36.551 1.00 83.25 379 TYR A C 1
ATOM 3076 O O . TYR A 1 379 ? 27.708 24.488 -37.377 1.00 83.25 379 TYR A O 1
ATOM 3084 N N . SER A 1 380 ? 29.524 25.201 -36.258 1.00 85.56 380 SER A N 1
ATOM 3085 C CA . SER A 1 380 ? 29.572 26.496 -36.934 1.00 85.56 380 SER A CA 1
ATOM 3086 C C . SER A 1 380 ? 29.830 26.313 -38.436 1.00 85.56 380 SER A C 1
ATOM 3088 O O . SER A 1 380 ? 30.402 25.311 -38.862 1.00 85.56 380 SER A O 1
ATOM 3090 N N . LEU A 1 381 ? 29.421 27.280 -39.266 1.00 82.25 381 LEU A N 1
ATOM 3091 C CA . LEU A 1 381 ? 29.558 27.172 -40.726 1.00 82.25 381 LEU A CA 1
ATOM 3092 C C . LEU A 1 381 ? 30.993 26.866 -41.187 1.00 82.25 381 LEU A C 1
ATOM 3094 O O . LEU A 1 381 ? 31.155 26.158 -42.173 1.00 82.25 381 LEU A O 1
ATOM 3098 N N . SER A 1 382 ? 32.011 27.372 -40.482 1.00 80.94 382 SER A N 1
ATOM 3099 C CA . SER A 1 382 ? 33.421 27.109 -40.800 1.00 80.94 382 SER A CA 1
ATOM 3100 C C . SER A 1 382 ? 33.910 25.734 -40.351 1.00 80.94 382 SER A C 1
ATOM 3102 O O . SER A 1 382 ? 34.878 25.232 -40.913 1.00 80.94 382 SER A O 1
ATOM 3104 N N . ASP A 1 383 ? 33.257 25.129 -39.358 1.00 85.75 383 ASP A N 1
ATOM 3105 C CA . ASP A 1 383 ? 33.748 23.918 -38.693 1.00 85.75 383 ASP A CA 1
ATOM 3106 C C . ASP A 1 383 ? 33.064 22.648 -39.213 1.00 85.75 383 ASP A C 1
ATOM 3108 O O . ASP A 1 383 ? 33.584 21.550 -39.034 1.00 85.75 383 ASP A O 1
ATOM 3112 N N . ARG A 1 384 ? 31.912 22.783 -39.886 1.00 87.31 384 ARG A N 1
ATOM 3113 C CA . ARG A 1 384 ? 31.133 21.655 -40.430 1.00 87.31 384 ARG A CA 1
ATOM 3114 C C . ARG A 1 384 ? 31.946 20.779 -41.385 1.00 87.31 384 ARG A C 1
ATOM 3116 O O . ARG A 1 384 ? 31.947 19.561 -41.234 1.00 87.31 384 ARG A O 1
ATOM 3123 N N . SER A 1 385 ? 32.636 21.382 -42.354 1.00 85.94 385 SER A N 1
ATOM 3124 C CA . SER A 1 385 ? 33.470 20.646 -43.313 1.00 85.94 385 SER A CA 1
ATOM 3125 C C . SER A 1 385 ? 34.677 20.007 -42.625 1.00 85.94 385 SER A C 1
ATOM 3127 O O . SER A 1 385 ? 34.935 18.826 -42.832 1.00 85.94 385 SER A O 1
ATOM 3129 N N . ILE A 1 386 ? 35.342 20.744 -41.728 1.00 85.69 386 ILE A N 1
ATOM 3130 C CA . ILE A 1 386 ? 36.488 20.259 -40.942 1.00 85.69 386 ILE A CA 1
ATOM 3131 C C . ILE A 1 386 ? 36.100 19.029 -40.113 1.00 85.69 386 ILE A C 1
ATOM 3133 O O . ILE A 1 386 ? 36.827 18.035 -40.099 1.00 85.69 386 ILE A O 1
ATOM 3137 N N . ARG A 1 387 ? 34.949 19.066 -39.430 1.00 85.38 387 ARG A N 1
ATOM 3138 C CA . ARG A 1 387 ? 34.499 17.933 -38.617 1.00 85.38 387 ARG A CA 1
ATOM 3139 C C . ARG A 1 387 ? 34.089 16.742 -39.474 1.00 85.38 387 ARG A C 1
ATOM 3141 O O . ARG A 1 387 ? 34.472 15.630 -39.132 1.00 85.38 387 ARG A O 1
ATOM 3148 N N . LEU A 1 388 ? 33.359 16.944 -40.572 1.00 86.31 388 LEU A N 1
ATOM 3149 C CA . LEU A 1 388 ? 33.019 15.844 -41.485 1.00 86.31 388 LEU A CA 1
ATOM 3150 C C . LEU A 1 388 ? 34.270 15.182 -42.063 1.00 86.31 388 LEU A C 1
ATOM 3152 O O . LEU A 1 388 ? 34.331 13.959 -42.119 1.00 86.31 388 LEU A O 1
ATOM 3156 N N . GLU A 1 389 ? 35.290 15.963 -42.424 1.00 84.69 389 GLU A N 1
ATOM 3157 C CA . GLU A 1 389 ? 36.583 15.426 -42.855 1.00 84.69 389 GLU A CA 1
ATOM 3158 C C . GLU A 1 389 ? 37.240 14.587 -41.749 1.00 84.69 389 GLU A C 1
ATOM 3160 O O . GLU A 1 389 ? 37.805 13.527 -42.014 1.00 84.69 389 GLU A O 1
ATOM 3165 N N . GLN A 1 390 ? 37.153 15.036 -40.495 1.00 81.50 390 GLN A N 1
ATOM 3166 C CA . GLN A 1 390 ? 37.663 14.284 -39.353 1.00 81.50 390 GLN A CA 1
ATOM 3167 C C . GLN A 1 390 ? 36.883 12.979 -39.124 1.00 81.50 390 GLN A C 1
ATOM 3169 O O . GLN A 1 390 ? 37.513 11.949 -38.914 1.00 81.50 390 GLN A O 1
ATOM 3174 N N . ILE A 1 391 ? 35.549 13.000 -39.212 1.00 82.19 391 ILE A N 1
ATOM 3175 C CA . ILE A 1 391 ? 34.695 11.805 -39.087 1.00 82.19 391 ILE A CA 1
ATOM 3176 C C . ILE A 1 391 ? 35.015 10.800 -40.198 1.00 82.19 391 ILE A C 1
ATOM 3178 O O . ILE A 1 391 ? 35.154 9.612 -39.928 1.00 82.19 391 ILE A O 1
ATOM 3182 N N . LEU A 1 392 ? 35.193 11.271 -41.436 1.00 80.31 392 LEU A N 1
ATOM 3183 C CA . LEU A 1 392 ? 35.595 10.423 -42.561 1.00 80.31 392 LEU A CA 1
ATOM 3184 C C . LEU A 1 392 ? 36.950 9.750 -42.30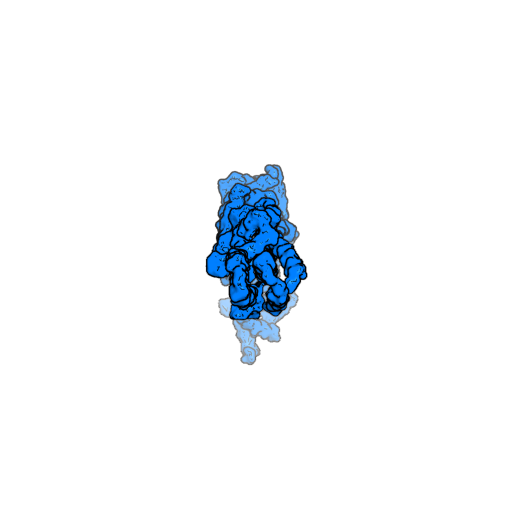6 1.00 80.31 392 LEU A C 1
ATOM 3186 O O . LEU A 1 392 ? 37.077 8.554 -42.542 1.00 80.31 392 LEU A O 1
ATOM 3190 N N . LYS A 1 393 ? 37.926 10.481 -41.751 1.00 77.56 393 LYS A N 1
ATOM 3191 C CA . LYS A 1 393 ? 39.228 9.921 -41.341 1.00 77.56 393 LYS A CA 1
ATOM 3192 C C . LYS A 1 393 ? 39.109 8.929 -40.185 1.00 77.56 393 LYS A C 1
ATOM 3194 O O . LYS A 1 393 ? 39.792 7.913 -40.179 1.00 77.56 393 LYS A O 1
ATOM 3199 N N . GLU A 1 394 ? 38.258 9.214 -39.201 1.00 73.25 394 GLU A N 1
ATOM 3200 C CA . GLU A 1 394 ? 37.965 8.305 -38.081 1.00 73.25 394 GLU A CA 1
ATOM 3201 C C . GLU A 1 394 ? 37.270 7.013 -38.561 1.00 73.25 394 GLU A C 1
ATOM 3203 O O . GLU A 1 394 ? 37.417 5.970 -37.923 1.00 73.25 394 GLU A O 1
ATOM 3208 N N . ALA A 1 395 ? 36.564 7.068 -39.697 1.00 69.94 395 ALA A N 1
ATOM 3209 C CA . ALA A 1 395 ? 35.915 5.936 -40.357 1.00 69.94 395 ALA A CA 1
ATOM 3210 C C . ALA A 1 395 ? 36.822 5.166 -41.346 1.00 69.94 395 ALA A C 1
ATOM 3212 O O . ALA A 1 395 ? 36.387 4.158 -41.909 1.00 69.94 395 ALA A O 1
ATOM 3213 N N . GLU A 1 396 ? 38.067 5.603 -41.580 1.00 67.06 396 GLU A N 1
ATOM 3214 C CA . GLU A 1 396 ? 39.029 4.875 -42.421 1.00 67.06 396 GLU A CA 1
ATOM 3215 C C . GLU A 1 396 ? 39.457 3.532 -41.791 1.00 67.06 396 GLU A C 1
ATOM 3217 O O . GLU A 1 396 ? 39.291 3.271 -40.596 1.00 67.06 396 GLU A O 1
ATOM 3222 N N . ALA A 1 397 ? 40.047 2.645 -42.600 1.00 59.69 397 ALA A N 1
ATOM 3223 C CA . ALA A 1 397 ? 40.538 1.358 -42.115 1.00 59.69 397 ALA A CA 1
ATOM 3224 C C . ALA A 1 397 ? 41.609 1.514 -41.019 1.00 59.69 397 ALA A C 1
ATOM 3226 O O . ALA A 1 397 ? 42.665 2.106 -41.232 1.00 59.69 397 ALA A O 1
ATOM 3227 N N . LEU A 1 398 ? 41.391 0.836 -39.885 1.00 53.66 398 LEU A N 1
ATOM 3228 C CA . LEU A 1 398 ? 42.318 0.754 -38.744 1.00 53.66 398 LEU A CA 1
ATOM 3229 C C . LEU A 1 398 ? 43.730 0.252 -39.103 1.00 53.66 398 LEU A C 1
ATOM 3231 O O . LEU A 1 398 ? 44.678 0.486 -38.352 1.00 53.66 398 LEU A O 1
ATOM 3235 N N . LEU A 1 399 ? 43.881 -0.471 -40.218 1.00 52.59 399 LEU A N 1
ATOM 3236 C CA . LEU A 1 399 ? 45.156 -1.017 -40.676 1.00 52.59 399 LEU A CA 1
ATOM 3237 C C . LEU A 1 399 ? 45.489 -0.493 -42.080 1.00 52.59 399 LEU A C 1
ATOM 3239 O O . LEU A 1 399 ? 44.729 -0.752 -43.016 1.00 52.59 399 LEU A O 1
ATOM 3243 N N . PRO A 1 400 ? 46.641 0.178 -42.270 1.00 54.34 400 PRO A N 1
ATOM 3244 C CA . PRO A 1 400 ? 47.040 0.670 -43.580 1.00 54.34 400 PRO A CA 1
ATOM 3245 C C . PRO A 1 400 ? 47.333 -0.505 -44.519 1.00 54.34 400 PRO A C 1
ATOM 3247 O O . PRO A 1 400 ? 48.230 -1.318 -44.275 1.00 54.34 400 PRO A O 1
ATOM 3250 N N . LEU A 1 401 ? 46.588 -0.592 -45.620 1.00 54.69 401 LEU A N 1
ATOM 3251 C CA . LEU A 1 401 ? 46.841 -1.572 -46.671 1.00 54.69 401 LEU A CA 1
ATOM 3252 C C . LEU A 1 401 ? 48.081 -1.166 -47.474 1.00 54.69 401 LEU A C 1
ATOM 3254 O O . LEU A 1 401 ? 48.173 -0.051 -47.985 1.00 54.69 401 LEU A O 1
ATOM 3258 N N . ASN A 1 402 ? 49.035 -2.088 -47.637 1.00 54.69 402 ASN A N 1
ATOM 3259 C CA . ASN A 1 402 ? 50.190 -1.859 -48.502 1.00 54.69 402 ASN A CA 1
ATOM 3260 C C . ASN A 1 402 ? 49.803 -2.030 -49.982 1.00 54.69 402 ASN A C 1
ATOM 3262 O O . ASN A 1 402 ? 50.035 -3.075 -50.592 1.00 54.69 402 ASN A O 1
ATOM 3266 N N . THR A 1 403 ? 49.240 -0.974 -50.562 1.00 57.62 403 THR A N 1
ATOM 3267 C CA . THR A 1 403 ? 48.835 -0.903 -51.976 1.00 57.62 403 THR A CA 1
ATOM 3268 C C . THR A 1 403 ? 50.016 -0.906 -52.952 1.00 57.62 403 THR A C 1
ATOM 3270 O O . THR A 1 403 ? 49.827 -1.111 -54.148 1.00 57.62 403 THR A O 1
ATOM 3273 N N . THR A 1 404 ? 51.244 -0.712 -52.456 1.00 57.91 404 THR A N 1
ATOM 3274 C CA . THR A 1 404 ? 52.480 -0.715 -53.263 1.00 57.91 404 THR A CA 1
ATOM 3275 C C . THR A 1 404 ? 53.115 -2.099 -53.409 1.00 57.91 404 THR A C 1
ATOM 3277 O O . THR A 1 404 ? 54.127 -2.247 -54.096 1.00 57.91 404 THR A O 1
ATOM 3280 N N . ALA A 1 405 ? 52.546 -3.130 -52.776 1.00 54.31 405 ALA A N 1
ATOM 3281 C CA . ALA A 1 405 ? 53.047 -4.489 -52.910 1.00 54.31 405 ALA A CA 1
ATOM 3282 C C . ALA A 1 405 ? 52.922 -4.978 -54.372 1.00 54.31 405 ALA A C 1
ATOM 3284 O O . ALA A 1 405 ? 51.861 -4.823 -54.973 1.00 54.31 405 ALA A O 1
ATOM 3285 N N . PRO A 1 406 ? 53.950 -5.629 -54.954 1.00 49.28 406 PRO A N 1
ATOM 3286 C CA . PRO A 1 406 ? 53.951 -6.031 -56.369 1.00 49.28 406 PRO A CA 1
ATOM 3287 C C . PRO A 1 406 ? 52.894 -7.089 -56.733 1.00 49.28 406 PRO A C 1
ATOM 3289 O O . PRO A 1 406 ? 52.675 -7.368 -57.907 1.00 49.28 406 PRO A O 1
ATOM 3292 N N . TYR A 1 407 ? 52.247 -7.681 -55.730 1.00 49.41 407 TYR A N 1
ATOM 3293 C CA . TYR A 1 407 ? 51.143 -8.633 -55.853 1.00 49.41 407 TYR A CA 1
ATOM 3294 C C . TYR A 1 407 ? 49.774 -8.008 -55.509 1.00 49.41 407 TYR A C 1
ATOM 3296 O O . TYR A 1 407 ? 48.748 -8.665 -55.647 1.00 49.41 407 TYR A O 1
ATOM 3304 N N . PHE A 1 408 ? 49.717 -6.737 -55.094 1.00 51.00 408 PHE A N 1
ATOM 3305 C CA . PHE A 1 408 ? 48.454 -6.040 -54.863 1.00 51.00 408 PHE A CA 1
ATOM 3306 C C . PHE A 1 408 ? 47.769 -5.726 -56.199 1.00 51.00 408 PHE A C 1
ATOM 3308 O O . PHE A 1 408 ? 48.226 -4.890 -56.978 1.00 51.00 408 PHE A O 1
ATOM 3315 N N . TYR A 1 409 ? 46.651 -6.401 -56.463 1.00 57.28 409 TYR A N 1
ATOM 3316 C CA . TYR A 1 409 ? 45.810 -6.104 -57.620 1.00 57.28 409 TYR A CA 1
ATOM 3317 C C . TYR A 1 409 ? 44.818 -4.990 -57.273 1.00 57.28 409 TYR A C 1
ATOM 3319 O O . TYR A 1 409 ? 43.860 -5.231 -56.529 1.00 57.28 409 TYR A O 1
ATOM 3327 N N . ASN A 1 410 ? 45.077 -3.789 -57.797 1.00 60.50 410 ASN A N 1
ATOM 3328 C CA . ASN A 1 410 ? 44.273 -2.588 -57.584 1.00 60.50 410 ASN A CA 1
ATOM 3329 C C . ASN A 1 410 ? 43.021 -2.606 -58.480 1.00 60.50 410 ASN A C 1
ATOM 3331 O O . ASN A 1 410 ? 43.110 -2.295 -59.668 1.00 60.50 410 ASN A O 1
ATOM 3335 N N . ASP A 1 411 ? 41.878 -2.995 -57.913 1.00 61.84 411 ASP A N 1
ATOM 3336 C CA . ASP A 1 411 ? 40.578 -3.041 -58.592 1.00 61.84 411 ASP A CA 1
ATOM 3337 C C . ASP A 1 411 ? 39.596 -2.046 -57.939 1.00 61.84 411 ASP A C 1
ATOM 3339 O O . ASP A 1 411 ? 39.527 -2.011 -56.706 1.00 61.84 411 ASP A O 1
ATOM 3343 N N . PRO A 1 412 ? 38.816 -1.264 -58.717 1.00 60.06 412 PRO A N 1
ATOM 3344 C CA . PRO A 1 412 ? 37.869 -0.287 -58.173 1.00 60.06 412 PRO A CA 1
ATOM 3345 C C . PRO A 1 412 ? 36.790 -0.882 -57.257 1.00 60.06 412 PRO A C 1
ATOM 3347 O O . PRO A 1 412 ? 36.267 -0.170 -56.412 1.00 60.06 412 PRO A O 1
ATOM 3350 N N . GLY A 1 413 ? 36.450 -2.168 -57.391 1.00 59.69 413 GLY A N 1
ATOM 3351 C CA . GLY A 1 413 ? 35.478 -2.850 -56.532 1.00 59.69 413 GLY A CA 1
ATOM 3352 C C . GLY A 1 413 ? 36.028 -3.280 -55.168 1.00 59.69 413 GLY A C 1
ATOM 3353 O O . GLY A 1 413 ? 35.282 -3.835 -54.366 1.00 59.69 413 GLY A O 1
ATOM 3354 N N . LYS A 1 414 ? 37.322 -3.057 -54.894 1.00 58.97 414 LYS A N 1
ATOM 3355 C CA . LYS A 1 414 ? 37.965 -3.374 -53.606 1.00 58.97 414 LYS A CA 1
ATOM 3356 C C . LYS A 1 414 ? 37.973 -2.209 -52.614 1.00 58.97 414 LYS A C 1
ATOM 3358 O O . LYS A 1 414 ? 38.447 -2.416 -51.501 1.00 58.97 414 LYS A O 1
ATOM 3363 N N . ASN A 1 415 ? 37.504 -1.024 -53.000 1.00 66.00 415 ASN A N 1
ATOM 3364 C CA . ASN A 1 415 ? 37.247 0.079 -52.078 1.00 66.00 415 ASN A CA 1
ATOM 3365 C C . ASN A 1 415 ? 35.824 0.594 -52.321 1.00 66.00 415 ASN A C 1
ATOM 3367 O O . ASN A 1 415 ? 35.513 1.029 -53.430 1.00 66.00 415 ASN A O 1
ATOM 3371 N N . VAL A 1 416 ? 34.967 0.517 -51.307 1.00 71.44 416 VAL A N 1
ATOM 3372 C CA . VAL A 1 416 ? 33.607 1.056 -51.355 1.00 71.44 416 VAL A CA 1
ATOM 3373 C C . VAL A 1 416 ? 33.428 2.020 -50.196 1.00 71.44 416 VAL A C 1
ATOM 3375 O O . VAL A 1 416 ? 33.447 1.620 -49.038 1.00 71.44 416 VAL A O 1
ATOM 3378 N N . GLU A 1 417 ? 33.200 3.283 -50.533 1.00 77.00 417 GLU A N 1
ATOM 3379 C CA . GLU A 1 417 ? 32.856 4.341 -49.587 1.00 77.00 417 GLU A CA 1
ATOM 3380 C C . GLU A 1 417 ? 31.392 4.726 -49.813 1.00 77.00 417 GLU A C 1
ATOM 3382 O O . GLU A 1 417 ? 30.983 5.021 -50.941 1.00 77.00 417 GLU A O 1
ATOM 3387 N N . ILE A 1 418 ? 30.579 4.655 -48.762 1.00 83.75 418 ILE A N 1
ATOM 3388 C CA . ILE A 1 418 ? 29.154 4.981 -48.794 1.00 83.75 418 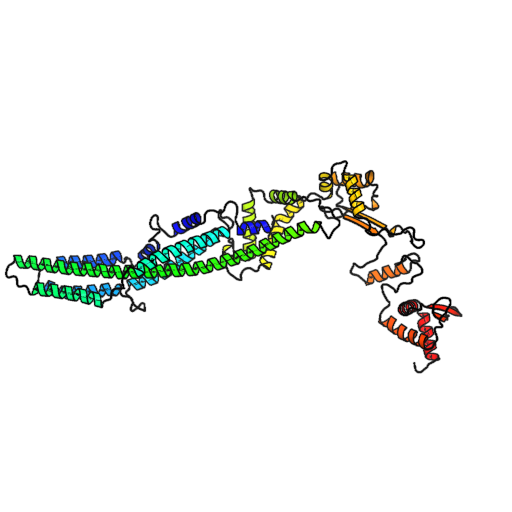ILE A CA 1
ATOM 3389 C C . ILE A 1 418 ? 28.827 5.916 -47.636 1.00 83.75 418 ILE A C 1
ATOM 3391 O O . ILE A 1 418 ? 29.153 5.629 -46.486 1.00 83.75 418 ILE A O 1
ATOM 3395 N N . ILE A 1 419 ? 28.102 6.992 -47.939 1.00 87.69 419 ILE A N 1
ATOM 3396 C CA . ILE A 1 419 ? 27.511 7.880 -46.937 1.00 87.69 419 ILE A CA 1
ATOM 3397 C C . ILE A 1 419 ? 25.990 7.754 -47.020 1.00 87.69 419 ILE A C 1
ATOM 3399 O O . ILE A 1 419 ? 25.366 8.158 -48.005 1.00 87.69 419 ILE A O 1
ATOM 3403 N N . GLY A 1 420 ? 25.400 7.150 -45.993 1.00 87.94 420 GLY A N 1
ATOM 3404 C CA . GLY A 1 420 ? 23.968 6.942 -45.837 1.00 87.94 420 GLY A CA 1
ATOM 3405 C C . GLY A 1 420 ? 23.321 8.037 -44.994 1.00 87.94 420 GLY A C 1
ATOM 3406 O O . GLY A 1 420 ? 23.717 8.235 -43.853 1.00 87.94 420 GLY A O 1
ATOM 3407 N N . PHE A 1 421 ? 22.305 8.726 -45.505 1.00 89.00 421 PHE A N 1
ATOM 3408 C CA . PHE A 1 421 ? 21.466 9.640 -44.710 1.00 89.00 421 PHE A CA 1
ATOM 3409 C C . PHE A 1 421 ? 20.057 9.716 -45.300 1.00 89.00 421 PHE A C 1
ATOM 3411 O O . PHE A 1 421 ? 19.828 9.289 -46.438 1.00 89.00 421 PHE A O 1
ATOM 3418 N N . LYS A 1 422 ? 19.077 10.215 -44.538 1.00 87.50 422 LYS A N 1
ATOM 3419 C CA . LYS A 1 422 ? 17.735 10.397 -45.094 1.00 87.50 422 LYS A CA 1
ATOM 3420 C C . LYS A 1 422 ? 17.735 11.500 -46.138 1.00 87.50 422 LYS A C 1
ATOM 3422 O O . LYS A 1 422 ? 17.902 12.677 -45.820 1.00 87.50 422 LYS A O 1
ATOM 3427 N N . ASP A 1 423 ? 17.508 11.102 -47.380 1.00 82.31 423 ASP A N 1
ATOM 3428 C CA . ASP A 1 423 ? 17.462 12.023 -48.501 1.00 82.31 423 ASP A CA 1
ATOM 3429 C C . ASP A 1 423 ? 16.042 12.576 -48.676 1.00 82.31 423 ASP A C 1
ATOM 3431 O O . ASP A 1 423 ? 15.147 11.899 -49.183 1.00 82.31 423 ASP A O 1
ATOM 3435 N N . VAL A 1 424 ? 15.828 13.796 -48.187 1.00 83.31 424 VAL A N 1
ATOM 3436 C CA . VAL A 1 424 ? 14.573 14.546 -48.308 1.00 83.31 424 VAL A CA 1
ATOM 3437 C C . VAL A 1 424 ? 14.865 15.916 -48.904 1.00 83.31 424 VAL A C 1
ATOM 3439 O O . VAL A 1 424 ? 15.880 16.528 -48.584 1.00 83.31 424 VAL A O 1
ATOM 3442 N N . ASP A 1 425 ? 13.939 16.420 -49.721 1.00 79.06 425 ASP A N 1
ATOM 3443 C CA . ASP A 1 425 ? 14.037 17.723 -50.392 1.00 79.06 425 ASP A CA 1
ATOM 3444 C C . ASP A 1 425 ? 13.824 18.896 -49.411 1.00 79.06 425 ASP A C 1
ATOM 3446 O O . ASP A 1 425 ? 12.862 19.663 -49.510 1.00 79.06 425 ASP A O 1
ATOM 3450 N N . ASN A 1 426 ? 14.705 19.033 -48.418 1.00 85.31 426 ASN A N 1
ATOM 3451 C CA . ASN A 1 426 ? 14.721 20.148 -47.475 1.00 85.31 426 ASN A CA 1
ATOM 3452 C C . ASN A 1 426 ? 16.036 20.946 -47.565 1.00 85.31 426 ASN A C 1
ATOM 3454 O O . ASN A 1 426 ? 17.029 20.538 -48.181 1.00 85.31 426 ASN A O 1
ATOM 3458 N N . ARG A 1 427 ? 16.026 22.152 -46.989 1.00 86.00 427 ARG A N 1
ATOM 3459 C CA . ARG A 1 427 ? 17.160 23.084 -47.067 1.00 86.00 427 ARG A CA 1
ATOM 3460 C C . ARG A 1 427 ? 18.389 22.521 -46.357 1.00 86.00 427 ARG A C 1
ATOM 3462 O O . ARG A 1 427 ? 19.503 22.712 -46.829 1.00 86.00 427 ARG A O 1
ATOM 3469 N N . GLU A 1 428 ? 18.180 21.850 -45.236 1.00 86.56 428 GLU A N 1
ATOM 3470 C CA . GLU A 1 428 ? 19.212 21.264 -44.390 1.00 86.56 428 GLU A CA 1
ATOM 3471 C C . GLU A 1 428 ? 19.975 20.156 -45.130 1.00 86.56 428 GLU A C 1
ATOM 3473 O O . GLU A 1 428 ? 21.199 20.199 -45.204 1.00 86.56 428 GLU A O 1
ATOM 3478 N N . VAL A 1 429 ? 19.272 19.221 -45.770 1.00 87.62 429 VAL A N 1
ATOM 3479 C CA . VAL A 1 429 ? 19.866 18.154 -46.591 1.00 87.62 429 VAL A CA 1
ATOM 3480 C C . VAL A 1 429 ? 20.566 18.722 -47.821 1.00 87.62 429 VAL A C 1
ATOM 3482 O O . VAL A 1 429 ? 21.636 18.242 -48.187 1.00 87.62 429 VAL A O 1
ATOM 3485 N N . THR A 1 430 ? 20.027 19.785 -48.422 1.00 88.06 430 THR A N 1
ATOM 3486 C CA . THR A 1 430 ? 20.689 20.467 -49.544 1.00 88.06 430 THR A CA 1
ATOM 3487 C C . THR A 1 430 ? 22.027 21.069 -49.107 1.00 88.06 430 THR A C 1
ATOM 3489 O O . THR A 1 430 ? 23.040 20.837 -49.757 1.00 88.06 430 THR A O 1
ATOM 3492 N N . GLN A 1 431 ? 22.059 21.767 -47.967 1.00 88.81 431 GLN A N 1
ATOM 3493 C CA . GLN A 1 431 ? 23.295 22.318 -47.394 1.00 88.81 431 GLN A CA 1
ATOM 3494 C C . GLN A 1 431 ? 24.295 21.226 -47.007 1.00 88.81 431 GLN A C 1
ATOM 3496 O O . GLN A 1 431 ? 25.493 21.380 -47.217 1.00 88.81 431 GLN A O 1
ATOM 3501 N N . PHE A 1 432 ? 23.818 20.116 -46.450 1.00 89.81 432 PHE A N 1
ATOM 3502 C CA . PHE A 1 432 ? 24.669 18.983 -46.105 1.00 89.81 432 PHE A CA 1
ATOM 3503 C C . PHE A 1 432 ? 25.302 18.341 -47.346 1.00 89.81 432 PHE A C 1
ATOM 3505 O O . PHE A 1 432 ? 26.513 18.132 -47.380 1.00 89.81 432 PHE A O 1
ATOM 3512 N N . LYS A 1 433 ? 24.509 18.120 -48.402 1.00 88.81 433 LYS A N 1
ATOM 3513 C CA . LYS A 1 433 ? 24.999 17.675 -49.713 1.00 88.81 433 LYS A CA 1
ATOM 3514 C C . LYS A 1 433 ? 26.015 18.656 -50.296 1.00 88.81 433 LYS A C 1
ATOM 3516 O O . LYS A 1 433 ? 27.051 18.219 -50.778 1.00 88.81 433 LYS A O 1
ATOM 3521 N N . GLU A 1 434 ? 25.764 19.964 -50.226 1.00 87.94 434 GLU A N 1
ATOM 3522 C CA . GLU A 1 434 ? 26.712 20.985 -50.694 1.00 87.94 434 GLU A CA 1
ATOM 3523 C C . GLU A 1 434 ? 28.072 20.883 -49.994 1.00 87.94 434 GLU A C 1
ATOM 3525 O O . GLU A 1 434 ? 29.089 20.973 -50.677 1.00 87.94 434 GLU A O 1
ATOM 3530 N N . ILE A 1 435 ? 28.105 20.636 -48.680 1.00 89.00 435 ILE A N 1
ATOM 3531 C CA . ILE A 1 435 ? 29.361 20.436 -47.936 1.00 89.00 435 ILE A CA 1
ATOM 3532 C C . ILE A 1 435 ? 30.075 19.163 -48.421 1.00 89.00 435 ILE A C 1
ATOM 3534 O O . ILE A 1 435 ? 31.270 19.198 -48.715 1.00 89.00 435 ILE A O 1
ATOM 3538 N N . LEU A 1 436 ? 29.351 18.046 -48.570 1.00 88.81 436 LEU A N 1
ATOM 3539 C CA . LEU A 1 436 ? 29.927 16.787 -49.065 1.00 88.81 436 LEU A CA 1
ATOM 3540 C C . LEU A 1 436 ? 30.490 16.931 -50.492 1.00 88.81 436 LEU A C 1
ATOM 3542 O O . LEU A 1 436 ? 31.600 16.477 -50.760 1.00 88.81 436 LEU A O 1
ATOM 3546 N N . PHE A 1 437 ? 29.760 17.595 -51.391 1.00 87.88 437 PHE A N 1
ATOM 3547 C CA . PHE A 1 437 ? 30.151 17.768 -52.792 1.00 87.88 437 PHE A CA 1
ATOM 3548 C C . PHE A 1 437 ? 31.244 18.811 -53.001 1.00 87.88 437 PHE A C 1
ATOM 3550 O O . PHE A 1 437 ? 32.247 18.532 -53.657 1.00 87.88 437 PHE A O 1
ATOM 3557 N N . ASN A 1 438 ? 31.024 20.031 -52.508 1.00 84.06 438 ASN A N 1
ATOM 3558 C CA . ASN A 1 438 ? 31.835 21.190 -52.873 1.00 84.06 438 ASN A CA 1
ATOM 3559 C C . ASN A 1 438 ? 33.048 21.355 -51.960 1.00 84.06 438 ASN A C 1
ATOM 3561 O O . ASN A 1 438 ? 34.113 21.729 -52.450 1.00 84.06 438 ASN A O 1
ATOM 3565 N N . ASP A 1 439 ? 32.895 21.069 -50.665 1.00 86.31 439 ASP A N 1
ATOM 3566 C CA . ASP A 1 439 ? 33.962 21.294 -49.687 1.00 86.31 439 ASP A CA 1
ATOM 3567 C C . ASP A 1 439 ? 34.841 20.047 -49.516 1.00 86.31 439 ASP A C 1
ATOM 3569 O O . ASP A 1 439 ? 36.055 20.174 -49.367 1.00 86.31 439 ASP A O 1
ATOM 3573 N N . LEU A 1 440 ? 34.245 18.847 -49.567 1.00 84.94 440 LEU A N 1
ATOM 3574 C CA . LEU A 1 440 ? 34.943 17.572 -49.331 1.00 84.94 440 LEU A CA 1
ATOM 3575 C C . LEU A 1 440 ? 35.195 16.739 -50.596 1.00 84.94 440 LEU A C 1
ATOM 3577 O O . LEU A 1 440 ? 35.977 15.793 -50.556 1.00 84.94 440 LEU A O 1
ATOM 3581 N N . GLY A 1 441 ? 34.574 17.086 -51.728 1.00 84.31 441 GLY A N 1
ATOM 3582 C CA . GLY A 1 441 ? 34.806 16.411 -53.009 1.00 84.31 441 GLY A CA 1
ATOM 3583 C C . GLY A 1 441 ? 34.238 14.990 -53.104 1.00 84.31 441 GLY A C 1
ATOM 3584 O O . GLY A 1 441 ? 34.696 14.215 -53.947 1.00 84.31 441 GLY A O 1
ATOM 3585 N N . ILE A 1 442 ? 33.256 14.638 -52.270 1.00 85.50 442 ILE A N 1
ATOM 3586 C CA . ILE A 1 442 ? 32.607 13.322 -52.271 1.00 85.50 442 ILE A CA 1
ATOM 3587 C C . ILE A 1 442 ? 31.664 13.207 -53.482 1.00 85.50 442 ILE A C 1
ATOM 3589 O O . ILE A 1 442 ? 30.777 14.046 -53.648 1.00 85.50 442 ILE A O 1
ATOM 3593 N N . PRO A 1 443 ? 31.813 12.188 -54.345 1.00 82.62 443 PRO A N 1
ATOM 3594 C CA . PRO A 1 443 ? 30.976 12.027 -55.529 1.00 82.62 443 PRO A CA 1
ATOM 3595 C C . PRO A 1 443 ? 29.587 11.438 -55.212 1.00 82.62 443 PRO A C 1
ATOM 3597 O O . PRO A 1 443 ? 29.401 10.653 -54.287 1.00 82.62 443 PRO A O 1
ATOM 3600 N N . ASP A 1 444 ? 28.590 11.773 -56.040 1.00 81.56 444 ASP A N 1
ATOM 3601 C CA . ASP A 1 444 ? 27.161 11.483 -55.777 1.00 81.56 444 ASP A CA 1
ATOM 3602 C C . ASP A 1 444 ? 26.855 9.980 -55.749 1.00 81.56 444 ASP A C 1
ATOM 3604 O O . ASP A 1 444 ? 25.975 9.503 -55.039 1.00 81.56 444 ASP A O 1
ATOM 3608 N N . ASN A 1 445 ? 27.649 9.192 -56.474 1.00 80.75 445 ASN A N 1
ATOM 3609 C CA . ASN A 1 445 ? 27.527 7.739 -56.497 1.00 80.75 445 ASN A CA 1
ATOM 3610 C C . ASN A 1 445 ? 27.812 7.075 -55.135 1.00 80.75 445 ASN A C 1
ATOM 3612 O O . ASN A 1 445 ? 27.344 5.946 -54.931 1.00 80.75 445 ASN A O 1
ATOM 3616 N N . GLN A 1 446 ? 28.529 7.751 -54.230 1.00 83.44 446 GLN A N 1
ATOM 3617 C CA . GLN A 1 446 ? 28.805 7.303 -52.860 1.00 83.44 446 GLN A CA 1
ATOM 3618 C C . GLN A 1 446 ? 27.689 7.683 -51.876 1.00 83.44 446 GLN A C 1
ATOM 3620 O O . GLN A 1 446 ? 27.575 7.077 -50.813 1.00 83.44 446 GLN A O 1
ATOM 3625 N N . LEU A 1 447 ? 26.809 8.625 -52.226 1.00 88.00 447 LEU A N 1
ATOM 3626 C CA . LEU A 1 447 ? 25.680 8.988 -51.374 1.00 88.00 447 LEU A CA 1
ATOM 3627 C C . LEU A 1 447 ? 24.542 7.970 -51.542 1.00 88.00 447 LEU A C 1
ATOM 3629 O O . LEU A 1 447 ? 24.213 7.535 -52.656 1.00 88.00 447 LEU A O 1
ATOM 3633 N N . LYS A 1 448 ? 23.943 7.545 -50.426 1.00 87.88 448 LYS A N 1
ATOM 3634 C CA . LYS A 1 448 ? 22.812 6.608 -50.405 1.00 87.88 448 LYS A CA 1
ATOM 3635 C C . LYS A 1 448 ? 21.707 7.115 -49.488 1.00 87.88 448 LYS A C 1
ATOM 3637 O O . LYS A 1 448 ? 21.947 7.504 -48.353 1.00 87.88 448 LYS A O 1
ATOM 3642 N N . ALA A 1 449 ? 20.475 7.052 -49.979 1.00 87.00 449 ALA A N 1
ATOM 3643 C CA . ALA A 1 449 ? 19.308 7.362 -49.171 1.00 87.00 449 ALA A CA 1
ATOM 3644 C C . ALA A 1 449 ? 18.991 6.198 -48.217 1.00 87.00 449 ALA A C 1
ATOM 3646 O O . ALA A 1 449 ? 18.864 5.051 -48.657 1.00 87.00 449 ALA A O 1
ATOM 3647 N N . ILE A 1 450 ? 18.812 6.503 -46.933 1.00 85.06 450 ILE A N 1
ATOM 3648 C CA . ILE A 1 450 ? 18.294 5.573 -45.915 1.00 85.06 450 ILE A CA 1
ATOM 3649 C C . ILE A 1 450 ? 16.933 6.052 -45.388 1.00 85.06 450 ILE A C 1
ATOM 3651 O O . ILE A 1 450 ? 16.487 7.156 -45.696 1.00 85.06 450 ILE A O 1
ATOM 3655 N N . GLN A 1 451 ? 16.237 5.203 -44.624 1.00 78.75 451 GLN A N 1
ATOM 3656 C CA . GLN A 1 451 ? 14.910 5.526 -44.075 1.00 78.75 451 GLN A CA 1
ATOM 3657 C C . GLN A 1 451 ? 14.967 6.273 -42.734 1.00 78.75 451 GLN A C 1
ATOM 3659 O O . GLN A 1 451 ? 14.071 7.071 -42.446 1.00 78.75 451 GLN A O 1
ATOM 3664 N N . ALA A 1 452 ? 15.998 6.008 -41.931 1.00 76.56 452 ALA A N 1
ATOM 3665 C CA . ALA A 1 452 ? 16.168 6.564 -40.595 1.00 76.56 452 ALA A CA 1
ATOM 3666 C C . ALA A 1 452 ? 16.512 8.062 -40.648 1.00 76.56 452 ALA A C 1
ATOM 3668 O O . ALA A 1 452 ? 17.366 8.479 -41.427 1.00 76.56 452 ALA A O 1
ATOM 3669 N N . GLU A 1 453 ? 15.812 8.877 -39.852 1.00 79.25 453 GLU A N 1
ATOM 3670 C CA . GLU A 1 453 ? 16.042 10.332 -39.759 1.00 79.25 453 GLU A CA 1
ATOM 3671 C C . GLU A 1 453 ? 17.144 10.695 -38.771 1.00 79.25 453 GLU A C 1
ATOM 3673 O O . GLU A 1 453 ? 17.734 11.766 -38.876 1.00 79.25 453 GLU A O 1
ATOM 3678 N N . ASP A 1 454 ? 17.397 9.821 -37.811 1.00 73.75 454 ASP A N 1
ATOM 3679 C CA . ASP A 1 454 ? 18.176 10.023 -36.596 1.00 73.75 454 ASP A CA 1
ATOM 3680 C C . ASP A 1 454 ? 19.638 9.574 -36.711 1.00 73.75 454 ASP A C 1
ATOM 3682 O O . ASP A 1 454 ? 20.393 9.722 -35.752 1.00 73.75 454 ASP A O 1
ATOM 3686 N N . GLU A 1 455 ? 20.073 9.127 -37.892 1.00 80.62 455 GLU A N 1
ATOM 3687 C CA . GLU A 1 455 ? 21.445 8.674 -38.137 1.00 80.62 455 GLU A CA 1
ATOM 3688 C C . GLU A 1 455 ? 22.032 9.182 -39.467 1.00 80.62 455 GLU A C 1
ATOM 3690 O O . GLU A 1 455 ? 21.325 9.464 -40.439 1.00 80.62 455 GLU A O 1
ATOM 3695 N N . ILE A 1 456 ? 23.364 9.293 -39.494 1.00 84.12 456 ILE A N 1
ATOM 3696 C CA . ILE A 1 456 ? 24.185 9.451 -40.700 1.00 84.12 456 ILE A CA 1
ATOM 3697 C C . ILE A 1 456 ? 25.229 8.337 -40.640 1.00 84.12 456 ILE A C 1
ATOM 3699 O O . ILE A 1 456 ? 25.988 8.252 -39.677 1.00 84.12 456 ILE A O 1
ATOM 3703 N N . ILE A 1 457 ? 25.255 7.477 -41.650 1.00 82.69 457 ILE A N 1
ATOM 3704 C CA . ILE A 1 457 ? 26.088 6.276 -41.684 1.00 82.69 457 ILE A CA 1
ATOM 3705 C C . ILE A 1 457 ? 27.261 6.510 -42.631 1.00 82.69 457 ILE A C 1
ATOM 3707 O O . ILE A 1 457 ? 27.054 6.831 -43.798 1.00 82.69 457 ILE A O 1
ATOM 3711 N N . PHE A 1 458 ? 28.481 6.280 -42.156 1.00 82.50 458 PHE A N 1
ATOM 3712 C CA . PHE A 1 458 ? 29.685 6.251 -42.983 1.00 82.50 458 PHE A CA 1
ATOM 3713 C C . PHE A 1 458 ? 30.178 4.808 -43.071 1.00 82.50 458 PHE A C 1
ATOM 3715 O O . PHE A 1 458 ? 30.427 4.170 -42.050 1.00 82.50 458 PHE A O 1
ATOM 3722 N N . VAL A 1 459 ? 30.283 4.273 -44.285 1.00 75.69 459 VAL A N 1
ATOM 3723 C CA . VAL A 1 459 ? 30.762 2.912 -44.541 1.00 75.69 459 VAL A CA 1
ATOM 3724 C C . VAL A 1 459 ? 31.972 2.991 -45.452 1.00 75.69 459 VAL A C 1
ATOM 3726 O O . VAL A 1 459 ? 31.845 3.427 -46.591 1.00 75.69 459 VAL A O 1
ATOM 3729 N N . CYS A 1 460 ? 33.114 2.518 -44.966 1.00 70.94 460 CYS A N 1
ATOM 3730 C CA . CYS A 1 460 ? 34.330 2.353 -45.752 1.00 70.94 460 CYS A CA 1
ATOM 3731 C C . CYS A 1 460 ? 34.707 0.868 -45.747 1.00 70.94 460 CYS A C 1
ATOM 3733 O O . CYS A 1 460 ? 35.118 0.318 -44.724 1.00 70.94 460 CYS A O 1
ATOM 3735 N N . GLU A 1 461 ? 34.535 0.192 -46.879 1.00 66.69 461 GLU A N 1
ATOM 3736 C CA . GLU A 1 461 ? 34.898 -1.213 -47.052 1.00 66.69 461 GLU A CA 1
ATOM 3737 C C . GLU A 1 461 ? 36.164 -1.325 -47.902 1.00 66.69 461 GLU A C 1
ATOM 3739 O O . GLU A 1 461 ? 36.196 -0.886 -49.051 1.00 66.69 461 GLU A O 1
ATOM 3744 N N . TYR A 1 462 ? 37.192 -1.976 -47.354 1.00 61.97 462 TYR A N 1
ATOM 3745 C CA . TYR A 1 462 ? 38.445 -2.246 -48.054 1.00 61.97 462 TYR A CA 1
ATOM 3746 C C . TYR A 1 462 ? 38.664 -3.747 -48.230 1.00 61.97 462 TYR A C 1
ATOM 3748 O O . TYR A 1 462 ? 38.534 -4.513 -47.279 1.00 61.97 462 TYR A O 1
ATOM 3756 N N . ALA A 1 463 ? 39.086 -4.138 -49.435 1.00 56.69 463 ALA A N 1
ATOM 3757 C CA . ALA A 1 463 ? 39.346 -5.509 -49.860 1.00 56.69 463 ALA A CA 1
ATOM 3758 C C . ALA A 1 463 ? 38.140 -6.431 -49.627 1.00 56.69 463 ALA A C 1
ATOM 3760 O O . ALA A 1 463 ? 38.066 -7.109 -48.609 1.00 56.69 463 ALA A O 1
ATOM 3761 N N . ALA A 1 464 ? 37.235 -6.469 -50.613 1.00 47.00 464 ALA A N 1
ATOM 3762 C CA . ALA A 1 464 ? 36.058 -7.336 -50.670 1.00 47.00 464 ALA A CA 1
ATOM 3763 C C . ALA A 1 464 ? 36.262 -8.671 -49.930 1.00 47.00 464 ALA A C 1
ATOM 3765 O O . ALA A 1 464 ? 36.907 -9.591 -50.440 1.00 47.00 464 ALA A O 1
ATOM 3766 N N . PHE A 1 465 ? 35.709 -8.767 -48.723 1.00 42.47 465 PHE A N 1
ATOM 3767 C CA . PHE A 1 465 ? 35.639 -10.001 -47.957 1.00 42.47 465 PHE A CA 1
ATOM 3768 C C . PHE A 1 465 ? 34.228 -10.559 -48.152 1.00 42.47 465 PHE A C 1
ATOM 3770 O O . PHE A 1 465 ? 33.287 -10.056 -47.534 1.00 42.47 465 PHE A O 1
ATOM 3777 N N . PRO A 1 466 ? 34.002 -11.576 -49.005 1.00 40.62 466 PRO A N 1
ATOM 3778 C CA . PRO A 1 466 ? 32.648 -12.026 -49.243 1.00 40.62 466 PRO A CA 1
ATOM 3779 C C . PRO A 1 466 ? 32.217 -12.963 -48.107 1.00 40.62 466 PRO A C 1
ATOM 3781 O O . PRO A 1 466 ? 32.580 -14.135 -48.067 1.00 40.62 466 PRO A O 1
ATOM 3784 N N . LEU A 1 467 ? 31.344 -12.425 -47.249 1.00 38.03 467 LEU A N 1
ATOM 3785 C CA . LEU A 1 467 ? 30.147 -13.099 -46.725 1.00 38.03 467 LEU A CA 1
ATOM 3786 C C . LEU A 1 467 ? 30.341 -14.057 -45.535 1.00 38.03 467 LEU A C 1
ATOM 3788 O O . LEU A 1 467 ? 30.137 -15.264 -45.630 1.00 38.03 467 LEU A O 1
ATOM 3792 N N . ARG A 1 468 ? 30.559 -13.481 -44.346 1.00 36.94 468 ARG A N 1
ATOM 3793 C CA . ARG A 1 468 ? 30.119 -14.091 -43.070 1.00 36.94 468 ARG A CA 1
ATOM 3794 C C . ARG A 1 468 ? 28.677 -13.748 -42.683 1.00 36.94 468 ARG A C 1
ATOM 3796 O O . ARG A 1 468 ? 28.257 -14.029 -41.566 1.00 36.94 468 ARG A O 1
ATOM 3803 N N . LEU A 1 469 ? 27.899 -13.165 -43.583 1.00 45.38 469 LEU A N 1
ATOM 3804 C CA . LEU A 1 469 ? 26.532 -12.750 -43.300 1.00 45.38 469 LEU A CA 1
ATOM 3805 C C . LEU A 1 469 ? 25.661 -13.113 -44.505 1.00 45.38 469 LEU A C 1
ATOM 3807 O O . LEU A 1 469 ? 26.021 -12.741 -45.616 1.00 45.38 469 LEU A O 1
ATOM 3811 N N . ILE A 1 470 ? 24.538 -13.805 -44.250 1.00 37.72 470 ILE A N 1
ATOM 3812 C CA . ILE A 1 470 ? 23.284 -13.908 -45.042 1.00 37.72 470 ILE A CA 1
ATOM 3813 C C . ILE A 1 470 ? 22.803 -15.365 -45.284 1.00 37.72 470 ILE A C 1
ATOM 3815 O O . ILE A 1 470 ? 23.537 -16.245 -45.728 1.00 37.72 470 ILE A O 1
ATOM 3819 N N . GLN A 1 471 ? 21.517 -15.610 -44.991 1.00 32.59 471 GLN A N 1
ATOM 3820 C CA . GLN A 1 471 ? 20.754 -16.838 -45.283 1.00 32.59 471 GLN A CA 1
ATOM 3821 C C . GLN A 1 471 ? 20.448 -16.981 -46.794 1.00 32.59 471 GLN A C 1
ATOM 3823 O O . GLN A 1 471 ? 20.065 -16.003 -47.425 1.00 32.59 471 GLN A O 1
ATOM 3828 N N . GLY A 1 472 ? 20.525 -18.199 -47.367 1.00 44.41 472 GLY A N 1
ATOM 3829 C CA . GLY A 1 472 ? 20.171 -18.466 -48.785 1.00 44.41 472 GLY A CA 1
ATOM 3830 C C . GLY A 1 472 ? 21.238 -19.175 -49.648 1.00 44.41 472 GLY A C 1
ATOM 3831 O O . GLY A 1 472 ? 21.432 -18.836 -50.815 1.00 44.41 472 GLY A O 1
ATOM 3832 N N . LEU A 1 473 ? 21.922 -20.184 -49.094 1.00 46.72 473 LEU A N 1
ATOM 3833 C CA . LEU A 1 473 ? 23.121 -20.853 -49.642 1.00 46.72 473 LEU A CA 1
ATOM 3834 C C . LEU A 1 473 ? 23.053 -21.339 -51.109 1.00 46.72 473 LEU A C 1
ATOM 3836 O O . LEU A 1 473 ? 24.063 -21.332 -51.814 1.00 46.72 473 LEU A O 1
ATOM 3840 N N . THR A 1 474 ? 21.893 -21.766 -51.612 1.00 48.69 474 THR A N 1
ATOM 3841 C CA . THR A 1 474 ? 21.798 -22.396 -52.943 1.00 48.69 474 THR A CA 1
ATOM 3842 C C . THR A 1 474 ? 21.933 -21.399 -54.099 1.00 48.69 474 THR A C 1
ATOM 3844 O O . THR A 1 474 ? 22.571 -21.707 -55.105 1.00 48.69 474 THR A O 1
ATOM 3847 N N . GLN A 1 475 ? 21.372 -20.195 -53.961 1.00 48.56 475 GLN A N 1
ATOM 3848 C CA . GLN A 1 475 ? 21.479 -19.140 -54.979 1.00 48.56 475 GLN A CA 1
ATOM 3849 C C . GLN A 1 475 ? 22.896 -18.553 -55.003 1.00 48.56 475 GLN A C 1
ATOM 3851 O O . GLN A 1 475 ? 23.456 -18.297 -56.069 1.00 48.56 475 GLN A O 1
ATOM 3856 N N . MET A 1 476 ? 23.535 -18.451 -53.838 1.00 49.34 476 MET A N 1
ATOM 3857 C CA . MET A 1 476 ? 24.921 -18.002 -53.725 1.00 49.34 476 MET A CA 1
ATOM 3858 C C . MET A 1 476 ? 25.922 -18.983 -54.328 1.00 49.34 476 MET A C 1
ATOM 3860 O O . MET A 1 476 ? 26.862 -18.531 -54.973 1.00 49.34 476 MET A O 1
ATOM 3864 N N . ARG A 1 477 ? 25.701 -20.304 -54.230 1.00 51.09 477 ARG A N 1
ATOM 3865 C CA . ARG A 1 477 ? 26.542 -21.294 -54.933 1.00 51.09 477 ARG A CA 1
ATOM 3866 C C . ARG A 1 477 ? 26.609 -21.002 -56.432 1.00 51.09 477 ARG A C 1
ATOM 3868 O O . ARG A 1 477 ? 27.671 -21.114 -57.029 1.00 51.09 477 ARG A O 1
ATOM 3875 N N . GLN A 1 478 ? 25.506 -20.570 -57.041 1.00 54.28 478 GLN A N 1
ATOM 3876 C CA . GLN A 1 478 ? 25.482 -20.221 -58.464 1.00 54.28 478 GLN A CA 1
ATOM 3877 C C . GLN A 1 478 ? 26.234 -18.917 -58.763 1.00 54.28 478 GLN A C 1
ATOM 3879 O O . GLN A 1 478 ? 26.938 -18.850 -59.768 1.00 54.28 478 GLN A O 1
ATOM 3884 N N . HIS A 1 479 ? 26.139 -17.902 -57.898 1.00 52.84 479 HIS A N 1
ATOM 3885 C CA . HIS A 1 479 ? 26.911 -16.660 -58.037 1.00 52.84 479 HIS A CA 1
ATOM 3886 C C . HIS A 1 479 ? 28.411 -16.869 -57.809 1.00 52.84 479 HIS A C 1
ATOM 3888 O O . HIS A 1 479 ? 29.220 -16.352 -58.576 1.00 52.84 479 HIS A O 1
ATOM 3894 N N . TYR A 1 480 ? 28.770 -17.675 -56.813 1.00 52.19 480 TYR A N 1
ATOM 3895 C CA . TYR A 1 480 ? 30.135 -18.073 -56.500 1.00 52.19 480 TYR A CA 1
ATOM 3896 C C . TYR A 1 480 ? 30.770 -18.876 -57.643 1.00 52.19 480 TYR A C 1
ATOM 3898 O O . TYR A 1 480 ? 31.835 -18.510 -58.129 1.00 52.19 480 TYR A O 1
ATOM 3906 N N . LEU A 1 481 ? 30.081 -19.900 -58.163 1.00 55.72 481 LEU A N 1
ATOM 3907 C CA . LEU A 1 481 ? 30.547 -20.666 -59.326 1.00 55.72 481 LEU A CA 1
ATOM 3908 C C . LEU A 1 481 ? 30.672 -19.788 -60.579 1.00 55.72 481 LEU A C 1
ATOM 3910 O O . LEU A 1 481 ? 31.624 -19.934 -61.342 1.00 55.72 481 LEU A O 1
ATOM 3914 N N . ARG A 1 482 ? 29.741 -18.843 -60.772 1.00 57.97 482 ARG A N 1
ATOM 3915 C CA . ARG A 1 482 ? 29.800 -17.868 -61.868 1.00 57.97 482 ARG A CA 1
ATOM 3916 C C . ARG A 1 482 ? 31.022 -16.950 -61.729 1.00 57.97 482 ARG A C 1
ATOM 3918 O O . ARG A 1 482 ? 31.724 -16.760 -62.714 1.00 57.97 482 ARG A O 1
ATOM 3925 N N . GLN A 1 483 ? 31.319 -16.439 -60.533 1.00 56.38 483 GLN A N 1
ATOM 3926 C CA . GLN A 1 483 ? 32.519 -15.633 -60.259 1.00 56.38 483 GLN A CA 1
ATOM 3927 C C . GLN A 1 483 ? 33.818 -16.436 -60.427 1.00 56.38 483 GLN A C 1
ATOM 3929 O O . GLN A 1 483 ? 34.736 -15.961 -61.085 1.00 56.38 483 GLN A O 1
ATOM 3934 N N . LYS A 1 484 ? 33.862 -17.686 -59.946 1.00 54.50 484 LYS A N 1
ATOM 3935 C CA . LYS A 1 484 ? 34.995 -18.612 -60.129 1.00 54.50 484 LYS A CA 1
ATOM 3936 C C . LYS A 1 484 ? 35.290 -18.907 -61.608 1.00 54.50 484 LYS A C 1
ATOM 3938 O O . LYS A 1 484 ? 36.435 -19.146 -61.970 1.00 54.50 484 LYS A O 1
ATOM 3943 N N . SER A 1 485 ? 34.266 -18.893 -62.466 1.00 52.91 485 SER A N 1
ATOM 3944 C CA . SER A 1 485 ? 34.413 -19.119 -63.913 1.00 52.91 485 SER A CA 1
ATOM 3945 C C . SER A 1 485 ? 34.884 -17.896 -64.712 1.00 52.91 485 SER A C 1
ATOM 3947 O O . SER A 1 485 ? 35.287 -18.048 -65.865 1.00 52.91 485 SER A O 1
ATOM 3949 N N . TYR A 1 486 ? 34.862 -16.695 -64.123 1.00 54.81 486 TYR A N 1
ATOM 3950 C CA . TYR A 1 486 ? 35.475 -15.513 -64.725 1.00 54.81 486 TYR A CA 1
ATOM 3951 C C . TYR A 1 486 ? 36.966 -15.489 -64.382 1.00 54.81 486 TYR A C 1
ATOM 3953 O O . TYR A 1 486 ? 37.344 -15.551 -63.217 1.00 54.81 486 TYR A O 1
ATOM 3961 N N . SER A 1 487 ? 37.830 -15.326 -65.385 1.00 48.66 487 SER A N 1
ATOM 3962 C CA . SER A 1 487 ? 39.296 -15.297 -65.236 1.00 48.66 487 SER A CA 1
ATOM 3963 C C . SER A 1 487 ? 39.846 -14.120 -64.404 1.00 48.66 487 SER A C 1
ATOM 3965 O O . SER A 1 487 ? 41.054 -13.907 -64.373 1.00 48.66 487 SER A O 1
ATOM 3967 N N . THR A 1 488 ? 38.974 -13.324 -63.781 1.00 49.59 488 THR A N 1
ATOM 3968 C CA . THR A 1 488 ? 39.275 -12.077 -63.063 1.00 49.59 488 THR A CA 1
ATOM 3969 C C . THR A 1 488 ? 38.868 -12.104 -61.583 1.00 49.59 488 THR A C 1
ATOM 3971 O O . THR A 1 488 ? 39.145 -11.146 -60.867 1.00 49.59 488 THR A O 1
ATOM 3974 N N . GLY A 1 489 ? 38.213 -13.168 -61.101 1.00 53.16 489 GLY A N 1
ATOM 3975 C CA . GLY A 1 489 ? 37.790 -13.293 -59.702 1.00 53.16 489 GLY A CA 1
ATOM 3976 C C . GLY A 1 489 ? 38.889 -13.884 -58.819 1.00 53.16 489 GLY A C 1
ATOM 3977 O O . GLY A 1 489 ? 39.005 -15.101 -58.714 1.00 53.16 489 GLY A O 1
ATOM 3978 N N . PHE A 1 490 ? 39.696 -13.042 -58.169 1.00 51.88 490 PHE A N 1
ATOM 3979 C CA . PHE A 1 490 ? 40.731 -13.499 -57.234 1.00 51.88 490 PHE A CA 1
ATOM 3980 C C . PHE A 1 490 ? 40.222 -13.446 -55.788 1.00 51.88 490 PHE A C 1
ATOM 3982 O O . PHE A 1 490 ? 39.869 -12.379 -55.293 1.00 51.88 490 PHE A O 1
ATOM 3989 N N . LEU A 1 491 ? 40.218 -14.595 -55.103 1.00 51.19 491 LEU A N 1
ATOM 3990 C CA . LEU A 1 491 ? 39.847 -14.722 -53.682 1.00 51.19 491 LEU A CA 1
ATOM 3991 C C . LEU A 1 491 ? 40.995 -14.357 -52.722 1.00 51.19 491 LEU A C 1
ATOM 3993 O O . LEU A 1 491 ? 40.800 -14.306 -51.511 1.00 51.19 491 LEU A O 1
ATOM 3997 N N . HIS A 1 492 ? 42.199 -14.118 -53.250 1.00 49.78 492 HIS A N 1
ATOM 3998 C CA . HIS A 1 492 ? 43.386 -13.789 -52.471 1.00 49.78 492 HIS A CA 1
ATOM 3999 C C . HIS A 1 492 ? 44.306 -12.827 -53.231 1.00 49.78 492 HIS A C 1
ATOM 4001 O O . HIS A 1 492 ? 44.266 -12.735 -54.457 1.00 49.78 492 HIS A O 1
ATOM 4007 N N . ASN A 1 493 ? 45.162 -12.125 -52.488 1.00 45.56 493 ASN A N 1
ATOM 4008 C CA . ASN A 1 493 ? 46.116 -11.156 -53.033 1.00 45.56 493 ASN A CA 1
ATOM 4009 C C . ASN A 1 493 ? 47.370 -11.803 -53.661 1.00 45.56 493 ASN A C 1
ATOM 4011 O O . ASN A 1 493 ? 48.151 -11.112 -54.296 1.00 45.56 493 ASN A O 1
ATOM 4015 N N . ASP A 1 494 ? 47.576 -13.112 -53.506 1.00 48.41 494 ASP A N 1
ATOM 4016 C CA . ASP A 1 494 ? 48.597 -13.887 -54.232 1.00 48.41 494 ASP A CA 1
ATOM 4017 C C . ASP A 1 494 ? 47.899 -14.832 -55.213 1.00 48.41 494 ASP A C 1
ATOM 4019 O O . ASP A 1 494 ? 47.227 -15.773 -54.793 1.00 48.41 494 ASP A O 1
ATOM 4023 N N . TYR A 1 495 ? 48.076 -14.579 -56.512 1.00 53.72 495 TYR A N 1
ATOM 4024 C CA . TYR A 1 495 ? 47.458 -15.343 -57.602 1.00 53.72 495 TYR A CA 1
ATOM 4025 C C . TYR A 1 495 ? 48.000 -16.775 -57.742 1.00 53.72 495 TYR A C 1
ATOM 4027 O O . TYR A 1 495 ? 47.456 -17.559 -58.517 1.00 53.72 495 TYR A O 1
ATOM 4035 N N . ARG A 1 496 ? 49.089 -17.118 -57.039 1.00 52.62 496 ARG A N 1
ATOM 4036 C CA . ARG A 1 496 ? 49.715 -18.452 -57.074 1.00 52.62 496 ARG A CA 1
ATOM 4037 C C . ARG A 1 496 ? 49.162 -19.392 -56.009 1.00 52.62 496 ARG A C 1
ATOM 4039 O O . ARG A 1 496 ? 49.380 -20.595 -56.099 1.00 52.62 496 ARG A O 1
ATOM 4046 N N . VAL A 1 497 ? 48.496 -18.852 -54.989 1.00 51.31 497 VAL A N 1
ATOM 4047 C CA . VAL A 1 497 ? 47.938 -19.648 -53.896 1.00 51.31 497 VAL A CA 1
ATOM 4048 C C . VAL A 1 497 ? 46.555 -20.129 -54.316 1.00 51.31 497 VAL A C 1
ATOM 4050 O O . VAL A 1 497 ? 45.625 -19.336 -54.457 1.00 51.31 497 VAL A O 1
ATOM 4053 N N . ILE A 1 498 ? 46.433 -21.437 -54.530 1.00 55.50 498 ILE A N 1
ATOM 4054 C CA . ILE A 1 498 ? 45.148 -22.099 -54.744 1.00 55.50 498 ILE A CA 1
ATOM 4055 C C . ILE A 1 498 ? 44.583 -22.390 -53.358 1.00 55.50 498 ILE A C 1
ATOM 4057 O O . ILE A 1 498 ? 45.139 -23.199 -52.625 1.00 55.50 498 ILE A O 1
ATOM 4061 N N . PHE A 1 499 ? 43.508 -21.705 -52.982 1.00 56.97 499 PHE A N 1
ATOM 4062 C CA . PHE A 1 499 ? 42.797 -22.034 -51.752 1.00 56.97 499 PHE A CA 1
ATOM 4063 C C . PHE A 1 499 ? 41.863 -23.221 -51.988 1.00 56.97 499 PHE A C 1
ATOM 4065 O O . PHE A 1 499 ? 41.280 -23.311 -53.077 1.00 56.97 499 PHE A O 1
ATOM 4072 N N . PRO A 1 500 ? 41.668 -24.076 -50.967 1.00 55.94 500 PRO A N 1
ATOM 4073 C CA . PRO A 1 500 ? 40.521 -24.963 -50.917 1.00 55.94 500 PRO A CA 1
ATOM 4074 C C . PRO A 1 500 ? 39.243 -24.161 -51.160 1.00 55.94 500 PRO A C 1
ATOM 4076 O O . PRO A 1 500 ? 39.099 -23.024 -50.691 1.00 55.94 500 PRO A O 1
ATOM 4079 N N . ASP A 1 501 ? 38.343 -24.731 -51.944 1.00 56.34 501 ASP A N 1
ATOM 4080 C CA . ASP A 1 501 ? 37.099 -24.102 -52.331 1.00 56.34 501 ASP A CA 1
ATOM 4081 C C . ASP A 1 501 ? 36.288 -23.748 -51.072 1.00 56.34 501 ASP A C 1
ATOM 4083 O O . ASP A 1 501 ? 36.039 -24.586 -50.206 1.00 56.34 501 ASP A O 1
ATOM 4087 N N . ILE A 1 502 ? 35.853 -22.488 -50.965 1.00 58.22 502 ILE A N 1
ATOM 4088 C CA . ILE A 1 502 ? 35.049 -21.998 -49.833 1.00 58.22 502 ILE A CA 1
ATOM 4089 C C . ILE A 1 502 ? 33.755 -22.820 -49.689 1.00 58.22 502 ILE A C 1
ATOM 4091 O O . ILE A 1 502 ? 33.217 -22.960 -48.588 1.00 58.22 502 ILE A O 1
ATOM 4095 N N . ILE A 1 503 ? 33.258 -23.381 -50.797 1.00 58.97 503 ILE A N 1
ATOM 4096 C CA . ILE A 1 503 ? 32.167 -24.353 -50.809 1.00 58.97 503 ILE A CA 1
ATOM 4097 C C . ILE A 1 503 ? 32.745 -25.683 -51.306 1.00 58.97 503 ILE A C 1
ATOM 4099 O O . ILE A 1 503 ? 32.784 -25.902 -52.523 1.00 58.97 503 ILE A O 1
ATOM 4103 N N . PRO A 1 504 ? 33.161 -26.588 -50.401 1.00 61.16 504 PRO A N 1
ATOM 4104 C CA . PRO A 1 504 ? 33.737 -27.850 -50.818 1.00 61.16 504 PRO A CA 1
ATOM 4105 C C . PRO A 1 504 ? 32.708 -28.684 -51.605 1.00 61.16 504 PRO A C 1
ATOM 4107 O O . PRO A 1 504 ? 31.488 -28.518 -51.444 1.00 61.16 504 PRO A O 1
ATOM 4110 N N . PRO A 1 505 ? 33.178 -29.591 -52.474 1.00 64.88 505 PRO A N 1
ATOM 4111 C CA . PRO A 1 505 ? 32.335 -30.570 -53.150 1.00 64.88 505 PRO A CA 1
ATOM 4112 C C . PRO A 1 505 ? 31.522 -31.414 -52.158 1.00 64.88 505 PRO A C 1
ATOM 4114 O O . PRO A 1 505 ? 31.840 -31.494 -50.971 1.00 64.88 505 PRO A O 1
ATOM 4117 N N . ASP A 1 506 ? 30.446 -32.045 -52.638 1.00 70.50 506 ASP A N 1
ATOM 4118 C CA . ASP A 1 506 ? 29.564 -32.836 -51.776 1.00 70.50 506 ASP A CA 1
ATOM 4119 C C . ASP A 1 506 ? 30.350 -33.924 -51.019 1.00 70.50 506 ASP A C 1
ATOM 4121 O O . ASP A 1 506 ? 31.215 -34.590 -51.591 1.00 70.50 506 ASP A O 1
ATOM 4125 N N . ALA A 1 507 ? 30.051 -34.123 -49.732 1.00 72.62 507 ALA A N 1
ATOM 4126 C CA . ALA A 1 507 ? 30.810 -35.039 -48.880 1.00 72.62 507 ALA A CA 1
ATOM 4127 C C . ALA A 1 507 ? 30.807 -36.489 -49.404 1.00 72.62 507 ALA A C 1
ATOM 4129 O O . ALA A 1 507 ? 31.774 -37.227 -49.194 1.00 72.62 507 ALA A O 1
ATOM 4130 N N . GLN A 1 508 ? 29.750 -36.908 -50.110 1.00 74.69 508 GLN A N 1
ATOM 4131 C CA . GLN A 1 508 ? 29.685 -38.222 -50.746 1.00 74.69 508 GLN A CA 1
ATOM 4132 C C . GLN A 1 508 ? 30.604 -38.300 -51.974 1.00 74.69 508 GLN A C 1
ATOM 4134 O O . GLN A 1 508 ? 31.259 -39.324 -52.170 1.00 74.69 508 GLN A O 1
ATOM 4139 N N . GLU A 1 509 ? 30.687 -37.229 -52.768 1.00 76.19 509 GLU A N 1
ATOM 4140 C CA . GLU A 1 509 ? 31.595 -37.115 -53.922 1.00 76.19 509 GLU A CA 1
ATOM 4141 C C . GLU A 1 509 ? 33.061 -37.093 -53.462 1.00 76.19 509 GLU A C 1
ATOM 4143 O O . GLU A 1 509 ? 33.886 -37.840 -53.990 1.00 76.19 509 GLU A O 1
ATOM 4148 N N . MET A 1 510 ? 33.371 -36.345 -52.397 1.00 78.44 510 MET A N 1
ATOM 4149 C CA . MET A 1 510 ? 34.708 -36.320 -51.790 1.00 78.44 510 MET A CA 1
ATOM 4150 C C . MET A 1 510 ? 35.134 -37.696 -51.280 1.00 78.44 510 MET A C 1
ATOM 4152 O O . MET A 1 510 ? 36.259 -38.125 -51.531 1.00 78.44 510 MET A O 1
ATOM 4156 N N . LYS A 1 511 ? 34.230 -38.433 -50.625 1.00 77.75 511 LYS A N 1
ATOM 4157 C CA . LYS A 1 511 ? 34.512 -39.794 -50.152 1.00 77.75 511 LYS A CA 1
ATOM 4158 C C . LYS A 1 511 ? 34.806 -40.762 -51.304 1.00 77.75 511 LYS A C 1
ATOM 4160 O O . LYS A 1 511 ? 35.750 -41.538 -51.223 1.00 77.75 511 LYS A O 1
ATOM 4165 N N . GLN A 1 512 ? 34.044 -40.690 -52.397 1.00 77.81 512 GLN A N 1
ATOM 4166 C CA . GLN A 1 512 ? 34.294 -41.519 -53.584 1.00 77.81 512 GLN A CA 1
ATOM 4167 C C . GLN A 1 512 ? 35.654 -41.222 -54.220 1.00 77.81 512 GLN A C 1
ATOM 4169 O O . GLN A 1 512 ? 36.330 -42.137 -54.684 1.00 77.81 512 GLN A O 1
ATOM 4174 N N . LEU A 1 513 ? 36.071 -39.956 -54.235 1.00 80.25 513 LEU A N 1
ATOM 4175 C CA . LEU A 1 513 ? 37.380 -39.574 -54.756 1.00 80.25 513 LEU A CA 1
ATOM 4176 C C . LEU A 1 513 ? 38.521 -39.975 -53.829 1.00 80.25 513 LEU A C 1
ATOM 4178 O O . LEU A 1 513 ? 39.568 -40.373 -54.328 1.00 80.25 513 LEU A O 1
ATOM 4182 N N . GLN A 1 514 ? 38.325 -39.952 -52.510 1.00 82.56 514 GLN A N 1
ATOM 4183 C CA . GLN A 1 514 ? 39.290 -40.496 -51.548 1.00 82.56 514 GLN A CA 1
ATOM 4184 C C . GLN A 1 514 ? 39.556 -41.987 -51.797 1.00 82.56 514 GLN A C 1
ATOM 4186 O O . GLN A 1 514 ? 40.717 -42.404 -51.825 1.00 82.56 514 GLN A O 1
ATOM 4191 N N . ASP A 1 515 ? 38.502 -42.759 -52.082 1.00 77.88 515 ASP A N 1
ATOM 4192 C CA . ASP A 1 515 ? 38.582 -44.189 -52.415 1.00 77.88 515 ASP A CA 1
ATOM 4193 C C . ASP A 1 515 ? 39.314 -44.467 -53.750 1.00 77.88 515 ASP A C 1
ATOM 4195 O O . ASP A 1 515 ? 39.652 -45.612 -54.045 1.00 77.88 515 ASP A O 1
ATOM 4199 N N . ILE A 1 516 ? 39.603 -43.436 -54.554 1.00 77.12 516 ILE A N 1
ATOM 4200 C CA . ILE A 1 516 ? 40.384 -43.527 -55.802 1.00 77.12 516 ILE A CA 1
ATOM 4201 C C . ILE A 1 516 ? 41.786 -42.932 -55.610 1.00 77.12 516 ILE A C 1
ATOM 4203 O O . ILE A 1 516 ? 42.787 -43.529 -56.015 1.00 77.12 516 ILE A O 1
ATOM 4207 N N . PHE A 1 517 ? 41.873 -41.758 -54.986 1.00 81.19 517 PHE A N 1
ATOM 4208 C CA . PHE A 1 517 ? 43.095 -40.976 -54.828 1.00 81.19 517 PHE A CA 1
ATOM 4209 C C . PHE A 1 517 ? 44.096 -41.652 -53.893 1.00 81.19 517 PHE A C 1
ATOM 4211 O O . PHE A 1 517 ? 45.256 -41.820 -54.270 1.00 81.19 517 PHE A O 1
ATOM 4218 N N . TYR A 1 518 ? 43.665 -42.105 -52.710 1.00 83.31 518 TYR A N 1
ATOM 4219 C CA . TYR A 1 518 ? 44.588 -42.719 -51.752 1.00 83.31 518 TYR A CA 1
ATOM 4220 C C . TYR A 1 518 ? 45.164 -44.050 -52.250 1.00 83.31 518 TYR A C 1
ATOM 4222 O O . TYR A 1 518 ? 46.380 -44.226 -52.146 1.00 83.31 518 TYR A 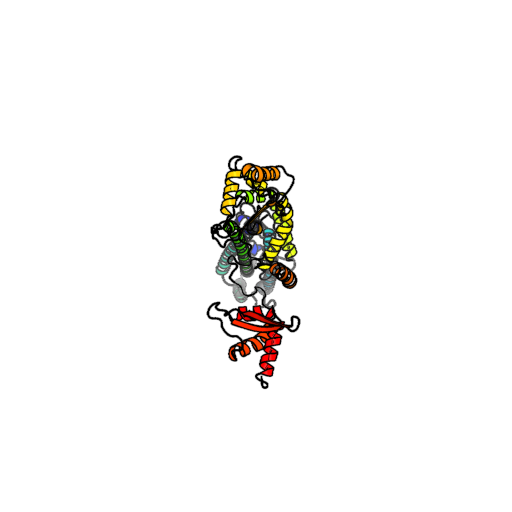O 1
ATOM 4230 N N . PRO A 1 519 ? 44.379 -44.960 -52.864 1.00 80.12 519 PRO A N 1
ATOM 4231 C CA . PRO A 1 519 ? 44.951 -46.134 -53.517 1.00 80.12 519 PRO A CA 1
ATOM 4232 C C . PRO A 1 519 ? 45.880 -45.775 -54.681 1.00 80.12 519 PRO A C 1
ATOM 4234 O O . PRO A 1 519 ? 46.937 -46.385 -54.815 1.00 80.12 519 PRO A O 1
ATOM 4237 N N . SER A 1 520 ? 45.552 -44.757 -55.487 1.00 79.56 520 SER A N 1
ATOM 4238 C CA . SER A 1 520 ? 46.429 -44.301 -56.582 1.00 79.56 520 SER A CA 1
ATOM 4239 C C . SER A 1 520 ? 47.785 -43.809 -56.070 1.00 79.56 520 SER A C 1
ATOM 4241 O O . SER A 1 520 ? 48.818 -44.108 -56.668 1.00 79.56 520 SER A O 1
ATOM 4243 N N . LEU A 1 521 ? 47.794 -43.099 -54.940 1.00 80.12 521 LEU A N 1
ATOM 4244 C CA . LEU A 1 521 ? 49.015 -42.651 -54.276 1.00 80.12 521 LEU A CA 1
ATOM 4245 C C . LEU A 1 521 ? 49.795 -43.836 -53.681 1.00 80.12 521 LEU A C 1
ATOM 4247 O O . LEU A 1 521 ? 51.003 -43.943 -53.884 1.00 80.12 521 LEU A O 1
ATOM 4251 N N . ALA A 1 522 ? 49.103 -44.764 -53.012 1.00 79.31 522 ALA A N 1
ATOM 4252 C CA . ALA A 1 522 ? 49.705 -45.946 -52.393 1.00 79.31 522 ALA A CA 1
ATOM 4253 C C . ALA A 1 522 ? 50.321 -46.922 -53.412 1.00 79.31 522 ALA A C 1
ATOM 4255 O O . ALA A 1 522 ? 51.358 -47.524 -53.138 1.00 79.31 522 ALA A O 1
ATOM 4256 N N . PHE A 1 523 ? 49.711 -47.062 -54.591 1.00 77.00 523 PHE A N 1
ATOM 4257 C CA . PHE A 1 523 ? 50.210 -47.911 -55.677 1.00 77.00 523 PHE A CA 1
ATOM 4258 C C . PHE A 1 523 ? 51.205 -47.200 -56.608 1.00 77.00 523 PHE A C 1
ATOM 4260 O O . PHE A 1 523 ? 51.645 -47.793 -57.590 1.00 77.00 523 PHE A O 1
ATOM 4267 N N . GLY A 1 524 ? 51.588 -45.952 -56.312 1.00 75.25 524 GLY A N 1
ATOM 4268 C CA . GLY A 1 524 ? 52.576 -45.208 -57.099 1.00 75.25 524 GLY A CA 1
ATOM 4269 C C . GLY A 1 524 ? 52.084 -44.783 -58.487 1.00 75.25 524 GLY A C 1
ATOM 4270 O O . GLY A 1 524 ? 52.897 -44.507 -59.364 1.00 75.25 524 GLY A O 1
ATOM 4271 N N . LEU A 1 525 ? 50.766 -44.706 -58.689 1.00 75.88 525 LEU A N 1
ATOM 4272 C CA . LEU A 1 525 ? 50.128 -44.302 -59.950 1.00 75.88 525 LEU A CA 1
ATOM 4273 C C . LEU A 1 525 ? 50.070 -42.769 -60.133 1.00 75.88 525 LEU A C 1
ATOM 4275 O O . LEU A 1 525 ? 49.524 -42.289 -61.130 1.00 75.88 525 LEU A O 1
ATOM 4279 N N . LEU A 1 526 ? 50.609 -42.021 -59.160 1.00 80.62 526 LEU A N 1
ATOM 4280 C CA . LEU A 1 526 ? 50.712 -40.558 -59.095 1.00 80.62 526 LEU A CA 1
ATOM 4281 C C . LEU A 1 526 ? 52.165 -40.139 -58.777 1.00 80.62 526 LEU A C 1
ATOM 4283 O O . LEU A 1 526 ? 52.472 -39.812 -57.621 1.00 80.62 526 LEU A O 1
ATOM 4287 N N . PRO A 1 527 ? 53.093 -40.194 -59.752 1.00 80.62 527 PRO A N 1
ATOM 4288 C CA . PRO A 1 527 ? 54.491 -39.823 -59.537 1.00 80.62 527 PRO A CA 1
ATOM 4289 C C . PRO A 1 527 ? 54.635 -38.380 -59.035 1.00 80.62 527 PRO A C 1
ATOM 4291 O O . PRO A 1 527 ? 53.966 -37.469 -59.512 1.00 80.62 527 PRO A O 1
ATOM 4294 N N . TYR A 1 528 ? 55.521 -38.167 -58.061 1.00 81.19 528 TYR A N 1
ATOM 4295 C CA . TYR A 1 528 ? 55.824 -36.841 -57.519 1.00 81.19 528 TYR A CA 1
ATOM 4296 C C . TYR A 1 528 ? 56.975 -36.187 -58.292 1.00 81.19 528 TYR A C 1
ATOM 4298 O O . TYR A 1 528 ? 58.084 -36.732 -58.330 1.00 81.19 528 TYR A O 1
ATOM 4306 N N . ASN A 1 529 ? 56.741 -35.007 -58.868 1.00 80.44 529 ASN A N 1
ATOM 4307 C CA . ASN A 1 529 ? 57.771 -34.236 -59.555 1.00 80.44 529 ASN A CA 1
ATOM 4308 C C . ASN A 1 529 ? 58.512 -33.324 -58.561 1.00 80.44 529 ASN A C 1
ATOM 4310 O O . ASN A 1 529 ? 57.973 -32.345 -58.044 1.00 80.44 529 ASN A O 1
ATOM 4314 N N . GLN A 1 530 ? 59.793 -33.623 -58.328 1.00 76.50 530 GLN A N 1
ATOM 4315 C CA . GLN A 1 530 ? 60.640 -32.885 -57.384 1.00 76.50 530 GLN A CA 1
ATOM 4316 C C . GLN A 1 530 ? 60.949 -31.437 -57.803 1.00 76.50 530 GLN A C 1
ATOM 4318 O O . GLN A 1 530 ? 61.340 -30.644 -56.951 1.00 76.50 530 GLN A O 1
ATOM 4323 N N . GLN A 1 531 ? 60.798 -31.079 -59.083 1.00 75.12 531 GLN A N 1
ATOM 4324 C CA . GLN A 1 531 ? 61.061 -29.722 -59.582 1.00 75.12 531 GLN A CA 1
ATOM 4325 C C . GLN A 1 531 ? 59.866 -28.786 -59.389 1.00 75.12 531 GLN A C 1
ATOM 4327 O O . GLN A 1 531 ? 60.057 -27.605 -59.114 1.00 75.12 531 GLN A O 1
ATOM 4332 N N . THR A 1 532 ? 58.644 -29.301 -59.538 1.00 73.31 532 THR A N 1
ATOM 4333 C CA . THR A 1 532 ? 57.409 -28.508 -59.427 1.00 73.31 532 THR A CA 1
ATOM 4334 C C . THR A 1 532 ? 56.744 -28.632 -58.059 1.00 73.31 532 THR A C 1
ATOM 4336 O O . THR A 1 532 ? 55.951 -27.769 -57.697 1.00 73.31 532 THR A O 1
ATOM 4339 N N . GLY A 1 533 ? 57.073 -29.671 -57.283 1.00 76.06 533 GLY A N 1
ATOM 4340 C CA . GLY A 1 533 ? 56.455 -29.940 -55.982 1.00 76.06 533 GLY A CA 1
ATOM 4341 C C . GLY A 1 533 ? 55.029 -30.496 -56.073 1.00 76.06 533 GLY A C 1
ATOM 4342 O O . GLY A 1 533 ? 54.277 -30.422 -55.099 1.00 76.06 533 GLY A O 1
ATOM 4343 N N . LEU A 1 534 ? 54.652 -31.022 -57.245 1.00 80.50 534 LEU A N 1
ATOM 4344 C CA . LEU A 1 534 ? 53.304 -31.477 -57.594 1.00 80.50 534 LEU A CA 1
ATOM 4345 C C . LEU A 1 534 ? 53.315 -32.951 -58.023 1.00 80.50 534 LEU A C 1
ATOM 4347 O O . LEU A 1 534 ? 54.332 -33.467 -58.494 1.00 80.50 534 LEU A O 1
ATOM 4351 N N . HIS A 1 535 ? 52.175 -33.629 -57.889 1.00 81.56 535 HIS A N 1
ATOM 4352 C CA . HIS A 1 535 ? 51.979 -34.971 -58.439 1.00 81.56 535 HIS A CA 1
ATOM 4353 C C . HIS A 1 535 ? 51.556 -34.886 -59.905 1.00 81.56 535 HIS A C 1
ATOM 4355 O O . HIS A 1 535 ? 50.661 -34.119 -60.246 1.00 81.56 535 HIS A O 1
ATOM 4361 N N . GLU A 1 536 ? 52.173 -35.676 -60.773 1.00 81.50 536 GLU A N 1
ATOM 4362 C CA . GLU A 1 536 ? 51.817 -35.754 -62.187 1.00 81.50 536 GLU A CA 1
ATOM 4363 C C . GLU A 1 536 ? 50.873 -36.923 -62.429 1.00 81.50 536 GLU A C 1
ATOM 4365 O O . GLU A 1 536 ? 51.043 -38.019 -61.892 1.00 81.50 536 GLU A O 1
ATOM 4370 N N . LEU A 1 537 ? 49.863 -36.685 -63.255 1.00 71.69 537 LEU A N 1
ATOM 4371 C CA . LEU A 1 537 ? 48.918 -37.698 -63.669 1.00 71.69 537 LEU A CA 1
ATOM 4372 C C . LEU A 1 537 ? 48.829 -37.723 -65.181 1.00 71.69 537 LEU A C 1
ATOM 4374 O O . LEU A 1 537 ? 48.401 -36.760 -65.815 1.00 71.69 537 LEU A O 1
ATOM 4378 N N . GLU A 1 538 ? 49.158 -38.883 -65.727 1.00 73.38 538 GLU A N 1
ATOM 4379 C CA . GLU A 1 538 ? 48.938 -39.206 -67.124 1.00 73.38 538 GLU A CA 1
ATOM 4380 C C . GLU A 1 538 ? 47.617 -39.972 -67.277 1.00 73.38 538 GLU A C 1
ATOM 4382 O O . GLU A 1 538 ? 47.358 -40.943 -66.552 1.00 73.38 538 GLU A O 1
ATOM 4387 N N . TYR A 1 539 ? 46.762 -39.520 -68.196 1.00 72.19 539 TYR A N 1
ATOM 4388 C CA . TYR A 1 539 ? 45.546 -40.231 -68.590 1.00 72.19 539 TYR A CA 1
ATOM 4389 C C . TYR A 1 539 ? 45.290 -40.103 -70.091 1.00 72.19 539 TYR A C 1
ATOM 4391 O O . TYR A 1 539 ? 45.652 -39.116 -70.730 1.00 72.19 539 TYR A O 1
ATOM 4399 N N . TYR A 1 540 ? 44.645 -41.119 -70.660 1.00 71.38 540 TYR A N 1
ATOM 4400 C CA . TYR A 1 540 ? 44.299 -41.144 -72.076 1.00 71.38 540 TYR A CA 1
ATOM 4401 C C . TYR A 1 540 ? 42.906 -40.540 -72.311 1.00 71.38 540 TYR A C 1
ATOM 4403 O O . TYR A 1 540 ? 41.887 -41.083 -71.871 1.00 71.38 540 TYR A O 1
ATOM 4411 N N . GLU A 1 541 ? 42.858 -39.414 -73.022 1.00 69.62 541 GLU A N 1
ATOM 4412 C CA . GLU A 1 541 ? 41.626 -38.700 -73.357 1.00 69.62 541 GLU A CA 1
ATOM 4413 C C . GLU A 1 541 ? 40.992 -39.311 -74.619 1.00 69.62 541 GLU A C 1
ATOM 4415 O O . GLU A 1 541 ? 41.355 -38.977 -75.748 1.00 69.62 541 GLU A O 1
ATOM 4420 N N . ARG A 1 542 ? 40.004 -40.202 -74.436 1.00 64.75 542 ARG A N 1
ATOM 4421 C CA . ARG A 1 542 ? 39.343 -40.944 -75.536 1.00 64.75 542 ARG A CA 1
ATOM 4422 C C . ARG A 1 542 ? 38.731 -40.061 -76.627 1.00 64.75 542 ARG A C 1
ATOM 4424 O O . ARG A 1 542 ? 38.594 -40.515 -77.756 1.00 64.75 542 ARG A O 1
ATOM 4431 N N . LEU A 1 543 ? 38.325 -38.835 -76.294 1.00 66.06 543 LEU A N 1
ATOM 4432 C CA . LEU A 1 543 ? 37.721 -37.899 -77.250 1.00 66.06 543 LEU A CA 1
ATOM 4433 C C . LEU A 1 543 ? 38.753 -37.250 -78.178 1.00 66.06 543 LEU A C 1
ATOM 4435 O O . LEU A 1 543 ? 38.404 -36.876 -79.296 1.00 66.06 543 LEU A O 1
ATOM 4439 N N . ARG A 1 544 ? 40.001 -37.102 -77.717 1.00 69.69 544 ARG A N 1
ATOM 4440 C CA . ARG A 1 544 ? 41.087 -36.464 -78.473 1.00 69.69 544 ARG A CA 1
ATOM 4441 C C . ARG A 1 544 ? 42.136 -37.444 -78.987 1.00 69.69 544 ARG A C 1
ATOM 4443 O O . ARG A 1 544 ? 42.987 -37.028 -79.760 1.00 69.69 544 ARG A O 1
ATOM 4450 N N . ASP A 1 545 ? 42.052 -38.712 -78.587 1.00 69.19 545 ASP A N 1
ATOM 4451 C CA . ASP A 1 545 ? 43.018 -39.761 -78.933 1.00 69.19 545 ASP A CA 1
ATOM 4452 C C . ASP A 1 545 ? 44.461 -39.371 -78.540 1.00 69.19 545 ASP A C 1
ATOM 4454 O O . ASP A 1 545 ? 45.423 -39.578 -79.274 1.00 69.19 545 ASP A O 1
ATOM 4458 N N . THR A 1 546 ? 44.615 -38.741 -77.367 1.00 73.94 546 THR A N 1
ATOM 4459 C CA . THR A 1 546 ? 45.913 -38.271 -76.852 1.00 73.94 546 THR A CA 1
ATOM 4460 C C . THR A 1 546 ? 46.084 -38.579 -75.371 1.00 73.94 546 THR A C 1
ATOM 4462 O O . THR A 1 546 ? 45.125 -38.497 -74.603 1.00 73.94 546 THR A O 1
ATOM 4465 N N . HIS A 1 547 ? 47.323 -38.853 -74.962 1.00 75.31 547 HIS A N 1
ATOM 4466 C CA . HIS A 1 547 ? 47.723 -38.843 -73.556 1.00 75.31 547 HIS A CA 1
ATOM 4467 C C . HIS A 1 547 ? 47.882 -37.397 -73.069 1.00 75.31 547 HIS A C 1
ATOM 4469 O O . HIS A 1 547 ? 48.606 -36.610 -73.678 1.00 75.31 547 HIS A O 1
ATOM 4475 N N . GLN A 1 548 ? 47.181 -37.051 -71.991 1.00 75.06 548 GLN A N 1
ATOM 4476 C CA . GLN A 1 548 ? 47.239 -35.749 -71.329 1.00 75.06 548 GLN A CA 1
ATOM 4477 C C . GLN A 1 548 ? 47.951 -35.897 -69.983 1.00 75.06 548 GLN A C 1
ATOM 4479 O O . GLN A 1 548 ? 47.717 -36.869 -69.260 1.00 75.06 548 GLN A O 1
ATOM 4484 N N . ILE A 1 549 ? 48.794 -34.917 -69.648 1.00 74.81 549 ILE A N 1
ATOM 4485 C CA . ILE A 1 549 ? 49.462 -34.822 -68.347 1.00 74.81 549 ILE A CA 1
ATOM 4486 C C . ILE A 1 549 ? 48.849 -33.645 -67.590 1.00 74.81 549 ILE A C 1
ATOM 4488 O O . ILE A 1 549 ? 48.954 -32.503 -68.033 1.00 74.81 549 ILE A O 1
ATOM 4492 N N . ASN A 1 550 ? 48.228 -33.929 -66.448 1.00 75.88 550 ASN A N 1
ATOM 4493 C CA . ASN A 1 550 ? 47.753 -32.926 -65.495 1.00 75.88 550 ASN A CA 1
ATOM 4494 C C . ASN A 1 550 ? 48.574 -32.990 -64.203 1.00 75.88 550 ASN A C 1
ATOM 4496 O O . ASN A 1 550 ? 49.135 -34.032 -63.867 1.00 75.88 550 ASN A O 1
ATOM 4500 N N . THR A 1 551 ? 48.617 -31.884 -63.461 1.00 80.19 551 THR A N 1
ATOM 4501 C CA . THR A 1 551 ? 49.294 -31.801 -62.161 1.00 80.19 551 THR A CA 1
ATOM 4502 C C . THR A 1 551 ? 48.291 -31.682 -61.014 1.00 80.19 551 THR A C 1
ATOM 4504 O O . THR A 1 551 ? 47.235 -31.069 -61.161 1.00 80.19 551 THR A O 1
ATOM 4507 N N . LEU A 1 552 ? 48.627 -32.279 -59.870 1.00 78.81 552 LEU A N 1
ATOM 4508 C CA . LEU A 1 552 ? 47.872 -32.225 -58.620 1.00 78.81 552 LEU A CA 1
ATOM 4509 C C . LEU A 1 552 ? 48.718 -31.631 -57.490 1.00 78.81 552 LEU A C 1
ATOM 4511 O O . LEU A 1 552 ? 49.926 -31.878 -57.423 1.00 78.81 552 LEU A O 1
ATOM 4515 N N . SER A 1 553 ? 48.071 -30.900 -56.578 1.00 78.31 553 SER A N 1
ATOM 4516 C CA . SER A 1 553 ? 48.701 -30.394 -55.350 1.00 78.31 553 SER A CA 1
ATOM 4517 C C . SER A 1 553 ? 49.307 -31.529 -54.513 1.00 78.31 553 SER A C 1
ATOM 4519 O O . SER A 1 553 ? 48.825 -32.664 -54.514 1.00 78.31 553 SER A O 1
ATOM 4521 N N . SER A 1 554 ? 50.379 -31.224 -53.782 1.00 73.88 554 SER A N 1
ATOM 4522 C CA . SER A 1 554 ? 50.936 -32.113 -52.755 1.00 73.88 554 SER A CA 1
ATOM 4523 C C . SER A 1 554 ? 50.155 -32.053 -51.437 1.00 73.88 554 SER A C 1
ATOM 4525 O O . SER A 1 554 ? 50.308 -32.936 -50.592 1.00 73.88 554 SER A O 1
ATOM 4527 N N . VAL A 1 555 ? 49.273 -31.061 -51.276 1.00 78.62 555 VAL A N 1
ATOM 4528 C CA . VAL A 1 555 ? 48.295 -30.992 -50.186 1.00 78.62 555 VAL A CA 1
ATOM 4529 C C . VAL A 1 555 ? 47.070 -31.822 -50.574 1.00 78.62 555 VAL A C 1
ATOM 4531 O O . VAL A 1 555 ? 46.436 -31.578 -51.599 1.00 78.62 555 VAL A O 1
ATOM 4534 N N . TRP A 1 556 ? 46.737 -32.829 -49.763 1.00 78.31 556 TRP A N 1
ATOM 4535 C CA . TRP A 1 556 ? 45.732 -33.839 -50.121 1.00 78.31 556 TRP A CA 1
ATOM 4536 C C . TRP A 1 556 ? 44.325 -33.274 -50.319 1.00 78.31 556 TRP A C 1
ATOM 4538 O O . TRP A 1 556 ? 43.641 -33.690 -51.252 1.00 78.31 556 TRP A O 1
ATOM 4548 N N . ASP A 1 557 ? 43.911 -32.321 -49.486 1.00 71.00 557 ASP A N 1
ATOM 4549 C CA . ASP A 1 557 ? 42.577 -31.720 -49.582 1.00 71.00 557 ASP A CA 1
ATOM 4550 C C . ASP A 1 557 ? 42.426 -30.916 -50.884 1.00 71.00 557 ASP A C 1
ATOM 4552 O O . ASP A 1 557 ? 41.445 -31.072 -51.609 1.00 71.00 557 ASP A O 1
ATOM 4556 N N . GLU A 1 558 ? 43.462 -30.163 -51.261 1.00 74.00 558 GLU A N 1
ATOM 4557 C CA . GLU A 1 558 ? 43.511 -29.421 -52.525 1.00 74.00 558 GLU A CA 1
ATOM 4558 C C . GLU A 1 558 ? 43.542 -30.358 -53.743 1.00 74.00 558 GLU A C 1
ATOM 4560 O O . GLU A 1 558 ? 42.892 -30.094 -54.754 1.00 74.00 558 GLU A O 1
ATOM 4565 N N . ALA A 1 559 ? 44.270 -31.476 -53.661 1.00 76.19 559 ALA A N 1
ATOM 4566 C CA . ALA A 1 559 ? 44.347 -32.463 -54.738 1.00 76.19 559 ALA A CA 1
ATOM 4567 C C . ALA A 1 559 ? 43.001 -33.167 -54.985 1.00 76.19 559 ALA A C 1
ATOM 4569 O O . ALA A 1 559 ? 42.616 -33.392 -56.136 1.00 76.19 559 ALA A O 1
ATOM 4570 N N . LEU A 1 560 ? 42.264 -33.490 -53.918 1.00 76.38 560 LEU A N 1
ATOM 4571 C CA . LEU A 1 560 ? 40.925 -34.080 -54.006 1.00 76.38 560 LEU A CA 1
ATOM 4572 C C . LEU A 1 560 ? 39.921 -33.109 -54.637 1.00 76.38 560 LEU A C 1
ATOM 4574 O O . LEU A 1 560 ? 39.120 -33.513 -55.479 1.00 76.38 560 LEU A O 1
ATOM 4578 N N . GLU A 1 561 ? 39.994 -31.823 -54.304 1.00 73.62 561 GLU A N 1
ATOM 4579 C CA . GLU A 1 561 ? 39.150 -30.802 -54.930 1.00 73.62 561 GLU A CA 1
ATOM 4580 C C . GLU A 1 561 ? 39.531 -30.523 -56.392 1.00 73.62 561 GLU A C 1
ATOM 4582 O O . GLU A 1 561 ? 38.657 -30.301 -57.236 1.00 73.62 561 GLU A O 1
ATOM 4587 N N . GLN A 1 562 ? 40.819 -30.586 -56.738 1.00 74.69 562 GLN A N 1
ATOM 4588 C CA . GLN A 1 562 ? 41.273 -30.520 -58.131 1.00 74.69 562 GLN A CA 1
ATOM 4589 C C . GLN A 1 562 ? 40.722 -31.696 -58.952 1.00 74.69 562 GLN A C 1
ATOM 4591 O O . GLN A 1 562 ? 40.250 -31.490 -60.072 1.00 74.69 562 GLN A O 1
ATOM 4596 N N . LEU A 1 563 ? 40.683 -32.903 -58.375 1.00 73.44 563 LEU A N 1
ATOM 4597 C CA . LEU A 1 563 ? 40.105 -34.097 -59.003 1.00 73.44 563 LEU A CA 1
ATOM 4598 C C . LEU A 1 563 ? 38.602 -33.970 -59.292 1.00 73.44 563 LEU A C 1
ATOM 4600 O O . LEU A 1 563 ? 38.144 -34.464 -60.323 1.00 73.44 563 LEU A O 1
ATOM 4604 N N . VAL A 1 564 ? 37.835 -33.272 -58.446 1.00 73.62 564 VAL A N 1
ATOM 4605 C CA . VAL A 1 564 ? 36.397 -33.022 -58.690 1.00 73.62 564 VAL A CA 1
ATOM 4606 C C . VAL A 1 564 ? 36.163 -32.267 -59.998 1.00 73.62 564 VAL A C 1
ATOM 4608 O O . VAL A 1 564 ? 35.192 -32.534 -60.712 1.00 73.62 564 VAL A O 1
ATOM 4611 N N . ASN A 1 565 ? 37.064 -31.346 -60.339 1.00 66.81 565 ASN A N 1
ATOM 4612 C CA . ASN A 1 565 ? 36.937 -30.504 -61.526 1.00 66.81 565 ASN A CA 1
ATOM 4613 C C . ASN A 1 565 ? 37.392 -31.204 -62.820 1.00 66.81 565 ASN A C 1
ATOM 4615 O O . ASN A 1 565 ? 37.153 -30.681 -63.907 1.00 66.81 565 ASN A O 1
ATOM 4619 N N . VAL A 1 566 ? 37.989 -32.399 -62.727 1.00 69.44 566 VAL A N 1
ATOM 4620 C CA . VAL A 1 566 ? 38.478 -33.180 -63.873 1.00 69.44 566 VAL A CA 1
ATOM 4621 C C . VAL A 1 566 ? 37.898 -34.600 -63.811 1.00 69.44 566 VAL A C 1
ATOM 4623 O O . VAL A 1 566 ? 38.600 -35.574 -63.572 1.00 69.44 566 VAL A O 1
ATOM 4626 N N . LYS A 1 567 ? 36.583 -34.750 -64.016 1.00 65.25 567 LYS A N 1
ATOM 4627 C CA . LYS A 1 567 ? 35.872 -36.038 -63.824 1.00 65.25 567 LYS A CA 1
ATOM 4628 C C . LYS A 1 567 ? 36.407 -37.196 -64.678 1.00 65.25 567 LYS A C 1
ATOM 4630 O O . LYS A 1 567 ? 36.393 -38.342 -64.226 1.00 65.25 567 LYS A O 1
ATOM 4635 N N . ASP A 1 568 ? 36.948 -36.904 -65.858 1.00 64.38 568 ASP A N 1
ATOM 4636 C CA . ASP A 1 568 ? 37.572 -37.901 -66.740 1.00 64.38 568 ASP A CA 1
ATOM 4637 C C . ASP A 1 568 ? 38.805 -38.570 -66.097 1.00 64.38 568 ASP A C 1
ATOM 4639 O O . ASP A 1 568 ? 39.090 -39.746 -66.335 1.00 64.38 568 ASP A O 1
ATOM 4643 N N . MET A 1 569 ? 39.480 -37.852 -65.196 1.00 66.81 569 MET A N 1
ATOM 4644 C CA . MET A 1 569 ? 40.655 -38.285 -64.436 1.00 66.81 569 MET A CA 1
ATOM 4645 C C . MET A 1 569 ? 40.313 -39.353 -63.391 1.00 66.81 569 MET A C 1
ATOM 4647 O O . MET A 1 569 ? 40.990 -40.380 -63.298 1.00 66.81 569 MET A O 1
ATOM 4651 N N . ALA A 1 570 ? 39.225 -39.148 -62.641 1.00 64.62 570 ALA A N 1
ATOM 4652 C CA . ALA A 1 570 ? 38.744 -40.097 -61.637 1.00 64.62 570 ALA A CA 1
ATOM 4653 C C . ALA A 1 570 ? 38.298 -41.422 -62.281 1.00 64.62 570 ALA A C 1
ATOM 4655 O O . ALA A 1 570 ? 38.578 -42.509 -61.765 1.00 64.62 570 ALA A O 1
ATOM 4656 N N . VAL A 1 571 ? 37.663 -41.346 -63.456 1.00 68.88 571 VAL A N 1
ATOM 4657 C CA . VAL A 1 571 ? 37.227 -42.519 -64.232 1.00 68.88 571 VAL A CA 1
ATOM 4658 C C . VAL A 1 571 ? 38.421 -43.295 -64.800 1.00 68.88 571 VAL A C 1
ATOM 4660 O O . VAL A 1 571 ? 38.431 -44.532 -64.743 1.00 68.88 571 VAL A O 1
ATOM 4663 N N . ALA A 1 572 ? 39.443 -42.594 -65.304 1.00 66.69 572 ALA A N 1
ATOM 4664 C CA . ALA A 1 572 ? 40.665 -43.214 -65.815 1.00 66.69 572 ALA A CA 1
ATOM 4665 C C . ALA A 1 572 ? 41.409 -43.993 -64.718 1.00 66.69 572 ALA A C 1
ATOM 4667 O O . ALA A 1 572 ? 41.695 -45.178 -64.901 1.00 66.69 572 ALA A O 1
ATOM 4668 N N . LYS A 1 573 ? 41.627 -43.386 -63.544 1.00 70.38 573 LYS A N 1
ATOM 4669 C CA . LYS A 1 573 ? 42.328 -44.050 -62.431 1.00 70.38 573 LYS A CA 1
ATOM 4670 C C . LYS A 1 573 ? 41.526 -45.171 -61.781 1.00 70.38 573 LYS A C 1
ATOM 4672 O O . LYS A 1 573 ? 42.098 -46.208 -61.467 1.00 70.38 573 LYS A O 1
ATOM 4677 N N . THR A 1 574 ? 40.200 -45.055 -61.696 1.00 68.00 574 THR A N 1
ATOM 4678 C CA . THR A 1 574 ? 39.342 -46.181 -61.272 1.00 68.00 574 THR A CA 1
ATOM 4679 C C . THR A 1 574 ? 39.499 -47.390 -62.200 1.00 68.00 574 THR A C 1
ATOM 4681 O O . THR A 1 574 ? 39.548 -48.533 -61.745 1.00 68.00 574 THR A O 1
ATOM 4684 N N . SER A 1 575 ? 39.585 -47.147 -63.511 1.00 67.19 575 SER A N 1
ATOM 4685 C CA . SER A 1 575 ? 39.758 -48.209 -64.508 1.00 67.19 575 SER A CA 1
ATOM 4686 C C . SER A 1 575 ? 41.145 -48.853 -64.417 1.00 67.19 575 SER A C 1
ATOM 4688 O O . SER A 1 575 ? 41.247 -50.075 -64.495 1.00 67.19 575 SER A O 1
ATOM 4690 N N . GLU A 1 576 ? 42.187 -48.049 -64.191 1.00 69.25 576 GLU A N 1
ATOM 4691 C CA . GLU A 1 576 ? 43.581 -48.494 -64.060 1.00 69.25 576 GLU A CA 1
ATOM 4692 C C . GLU A 1 576 ? 43.840 -49.273 -62.757 1.00 69.25 576 GLU A C 1
ATOM 4694 O O . GLU A 1 576 ? 44.540 -50.289 -62.769 1.00 69.25 576 GLU A O 1
ATOM 4699 N N . ILE A 1 577 ? 43.209 -48.872 -61.645 1.00 69.75 577 ILE A N 1
ATOM 4700 C CA . ILE A 1 577 ? 43.222 -49.628 -60.381 1.00 69.75 577 ILE A CA 1
ATOM 4701 C C . ILE A 1 577 ? 42.558 -50.993 -60.583 1.00 69.75 577 ILE A C 1
ATOM 4703 O O . ILE A 1 577 ? 43.148 -52.018 -60.246 1.00 69.75 577 ILE A O 1
ATOM 4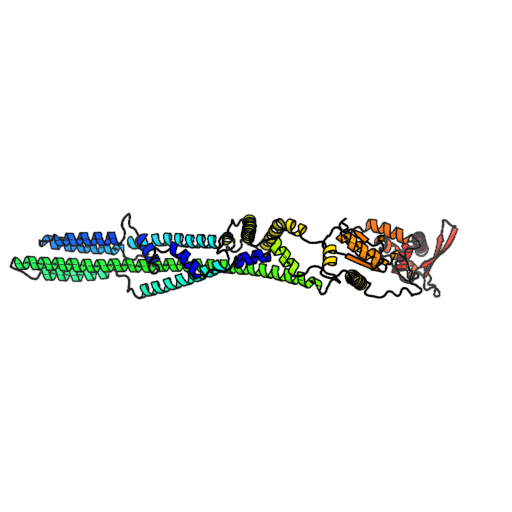707 N N . ARG A 1 578 ? 41.368 -51.031 -61.198 1.00 68.69 578 ARG A N 1
ATOM 4708 C CA . ARG A 1 578 ? 40.623 -52.282 -61.430 1.00 68.69 578 ARG A CA 1
ATOM 4709 C C . ARG A 1 578 ? 41.319 -53.229 -62.408 1.00 68.69 578 ARG A C 1
ATOM 4711 O O . ARG A 1 578 ? 41.204 -54.443 -62.250 1.00 68.69 578 ARG A O 1
ATOM 4718 N N . SER A 1 579 ? 42.033 -52.708 -63.410 1.00 67.12 579 SER A N 1
ATOM 4719 C CA . SER A 1 579 ? 42.801 -53.539 -64.347 1.00 67.12 579 SER A CA 1
ATOM 4720 C C . SER A 1 579 ? 44.085 -54.087 -63.729 1.00 67.12 579 SER A C 1
ATOM 4722 O O . SER A 1 579 ? 44.460 -55.223 -64.010 1.00 67.12 579 SER A O 1
ATOM 4724 N N . SER A 1 580 ? 44.753 -53.292 -62.891 1.00 64.25 580 SER A N 1
ATOM 4725 C CA . SER A 1 580 ? 46.050 -53.649 -62.302 1.00 64.25 580 SER A CA 1
ATOM 4726 C C . SER A 1 580 ? 45.902 -54.490 -61.030 1.00 64.25 580 SER A C 1
ATOM 4728 O O . SER A 1 580 ? 46.770 -55.309 -60.729 1.00 64.25 580 SER A O 1
ATOM 4730 N N . TYR A 1 581 ? 44.778 -54.351 -60.313 1.00 67.56 581 TYR A N 1
ATOM 4731 C CA . TYR A 1 581 ? 44.509 -55.015 -59.035 1.00 67.56 581 TYR A CA 1
ATOM 4732 C C . TYR A 1 581 ? 43.043 -55.499 -58.939 1.00 67.56 581 TYR A C 1
ATOM 4734 O O . TYR A 1 581 ? 42.228 -54.884 -58.260 1.00 67.56 581 TYR A O 1
ATOM 4742 N N . PRO A 1 582 ? 42.683 -56.651 -59.544 1.00 58.50 582 PRO A N 1
ATOM 4743 C CA . PRO A 1 582 ? 41.284 -57.092 -59.717 1.00 58.50 582 PRO A CA 1
ATOM 4744 C C . PRO A 1 582 ? 40.519 -57.465 -58.435 1.00 58.50 582 PRO A C 1
ATOM 4746 O O . PRO A 1 582 ? 39.347 -57.828 -58.501 1.00 58.50 582 PRO A O 1
ATOM 4749 N N . ARG A 1 583 ? 41.197 -57.482 -57.280 1.00 57.00 583 ARG A N 1
ATOM 4750 C CA . ARG A 1 583 ? 40.606 -57.773 -55.961 1.00 57.00 583 ARG A CA 1
ATOM 4751 C C . ARG A 1 583 ? 40.339 -56.508 -55.131 1.00 57.00 583 ARG A C 1
ATOM 4753 O O . ARG A 1 583 ? 39.972 -56.653 -53.967 1.00 57.00 583 ARG A O 1
ATOM 4760 N N . TYR A 1 584 ? 40.555 -55.327 -55.711 1.00 51.50 584 TYR A N 1
ATOM 4761 C CA . TYR A 1 584 ? 40.284 -54.016 -55.120 1.00 51.50 584 TYR A CA 1
ATOM 4762 C C . TYR A 1 584 ? 39.080 -53.345 -55.786 1.00 51.50 584 TYR A C 1
ATOM 4764 O O . TYR A 1 584 ? 38.909 -53.515 -57.019 1.00 51.50 584 TYR A O 1
#

pLDDT: mean 79.27, std 14.04, range [32.59, 97.19]

Foldseek 3Di:
DALLVLLVCQAQNPDDADQLVVLLVVLCCVQADPPQLLCSLLVQLQVQQDDVPDGPVRVLVVLLVVLLVLLVPDQDPVSLVVVLVVLLVSLLVLLQLLDDDPDPVNHRVRLSSSLVSLVVVLVVVLVSLLVSLQQCQFLLDRNNYLNSSLSNLVVVLVSLVVSLVVLVVVLVPQDDQDDSVNLVVLSVVLVVVLVVLVPPDDPDPVSSVVSSVVNSVSSSVSSVVSSVSSVSSSSSSSSVSSSVSSVSVSVSSVLLSVLSVVLSVLSVVLSVVSVVVVVVVVVVPPPDDLDDQLDDPVNVVVLVCQQAPPVCNSVVSQVLQQQLCVVLVNHRGCSSVSDPPSDDSVSSSVSSVVSCCVVRVVVSVVPPAFSLQSLPVVDDPVCSLVVVVVSLVSQDDPDDDPCVPPLRDDDPVQKAKAKEAADDPDPSNVVVVCSVCPVVPHDPVRYDHDDDRHDIDIDIGGGDDPDPDDPDPPVVVVVLVVLVPDPPNDPDSHPPDDDADPDAPDPVLLVLLCVQVVVCVVVCQFPQDPVVRWTWHWFQDPVVRDIDIDTAHPPPSRRSRVCVVVVSRSVRSVVVCCVVPVVD

Radius of gyration: 50.96 Å; chains: 1; bounding box: 107×85×150 Å

Sequence (584 aa):
MTALQLVKYWLQGEGQSPDAKIILERFLNQWYTEGDKQEGLINKLRQATTDGNKTFSNALSSWRNSLENSIAEWETKEDRENIIAQLARQIKEQFRKVQPGENDTSRGVWLTNIKQAREGIIRELTKDIDRFLSQLLHPSQPDFSLANSRAWLEALTTELNRNYRDLEARVNSNDKIYTVEEIELKWQDAAQTIEDLEGKGGLLAFNKKKKNSQFQEEARRIIGEVNKLIKHNFDFVLTRETLEIIKSLQHYLSDLNTKASNFYNLLNNIHQAYEKAEIQLKQLNVDEMSGEAIFAEADTEDCYQSLLSDRDRLSQLTLVTIKITDKIGLGESLATCLDAGLIDETQLIEEINLIVDRLFSSRSLDRVQSAVKRFLENYSLSDRSIRLEQILKEAEALLPLNTTAPYFYNDPGKNVEIIGFKDVDNREVTQFKEILFNDLGIPDNQLKAIQAEDEIIFVCEYAAFPLRLIQGLTQMRQHYLRQKSYSTGFLHNDYRVIFPDIIPPDAQEMKQLQDIFYPSLAFGLLPYNQQTGLHELEYYERLRDTHQINTLSSVWDEALEQLVNVKDMAVAKTSEIRSSYPRY

Secondary structure (DSSP, 8-state):
--HHHHHHHHHH-SSSPPPHHHHHHHHHHHHS-TT-TTTHHHHHHHHH-EETTEEHHHHHHHHHHHHHHHHHT--SHHHHHHHHHHHHHHHHHHHHTT---SSTTTS-HHHHHHHHHHHHHHHHHHHHHHHHHHHHT-TTSTT--HHHHHHHHHHHHHHHHHHHHHHHHHHHHS-----HHHHHHHHHHHHHHHHHHHHS---SHHHHHHHHHHHHHHHHHHHHHHHHHHHHHHHHHHHHHHHHHHHHHHHHHHHHHHHHHHHHHHHHHHHHHHHHHHHHHHHTTTTS--------HHHHHHHHHHHS-TTTHHHHHHHHHHHHHHHHT--SSGGGGGSTTS--HHHHHHHHHHHHHHHHHHHHHTT---HHHHHHHHS-TTHHHHHHHHHHHHTS-SS---TTSTT----GGGEEEEEEE---SSHHHHHHHHIIIIIS---GGGEEE-S-SS--EEEEEES----S--S-HHHHHHHHHHHHHSTT--SSS-TT--PPPSSPPPHHHHHHHHHHHHHHHHTT-S-EETTTTEEEEEEEETTTTEEEEEEE-SSHHHHHHHHHT-HHHHHHHHHHHHHH-TT-